Protein AF-A0A9X8DLC2-F1 (afdb_monomer)

Mean predicted aligned error: 15.06 Å

Organism: Aphanomyces astaci (NCBI:txid112090)

Foldseek 3Di:
DVVLLVCVVVVDPVVVSLLCPCVVVVHDSVVVVDDPPDDPDDDDPPVVLLVSLQSVLVVLVPDPPVSVVCLQVNLQVLLVVLLQDLSSLSSCLSCVVCVVVDVVHDCVSVLSNQVSLQDDPPHFLSSLLSSLSSLVSCVVVPDPSHDRDLVSLVVSLVVLCCVQQVVPPDPGPPSSLSSNLSSLLSNLPVDDPPPVVSLLVLVSSLLQDAPPPLVSNVSSCCSCQVDPDPVSCVVPQLLLVLVSLLVCLLRVLPNCVVVLVSSQVSLLVSVVRNVVCCVPPPPASVVSLCVSQVSRVHDSLVSLLSLLCSCLPRCPLRASSLQSLVVCCLPVRHDPVSNLSNLVSNVVSLRLLSRDHSDLPSDDADPDPSVLVSLLCCVLVPSDDCVRNVSSLLVSLQNLLCNLAPDDLPDPSSLVSLLSQLVRPDLVSNLSNLVPPPGDGSLVNLVVNLPPPSCVVCNVVSVVSNVVND

Secondary structure (DSSP, 8-state):
-HHHHHHHHTT--HHHHHHHHHHHTT--GGGGTS-TTS--PPPPPHHHHHHHHHHHHHHHTT-HHHHTTTHHHHHHHHHHHTTT-HHHHHHHHHHGGGGGT-TTS-SHHHHHHGGG----TTS-HHHHHHHHHHHHHHHHS-BTTB---HHHHHHHHHHHHHHHHTTS-----HHHHHHHHHHHHHHHHHSSS--HHHHHHHHHHHHHPPTT-HHHHHHHHHHHHSS--HHHHHTS-HHHHHHHHHHHHHH-TTTTGGGHHHHHHHHHHHHHHHHHHHHHH---HHHHHHHHHHHTT--HHHHHHHHHHIIIIISSS-HHHHHHHHHTT-TTTS-HHHHHHHHHHHHHTT-GGG---S-S--------HHHHHHHHHHHHTTSS-SSSSHHHHHHHHHHHHHHHHSS-TT-HHHHHHHHHHHTSS-HHHHHHHHT-TT-SSHHHHHHHHTTSGGGGGGHHHHHHHHHH--

Nearest PDB structures (foldseek):
  8p0v-assembly1_O  TM=1.953E-01  e=7.895E-03  Homo sapiens
  3tj1-assembly1_A  TM=3.339E-01  e=1.718E-01  Saccharomyces cerevisiae S288C
  5oa1-assembly1_O  TM=2.066E-01  e=1.853E-01  Saccharomyces cerevisiae S288C
  5n61-assembly1_O  TM=2.230E-01  e=5.582E-01  Saccharomyces cerevisiae S288C
  8fit-assembly2_C  TM=1.750E-01  e=1.558E+00  synthetic construct

Solvent-accessible surface area (backbone atoms only — not comparable to full-atom values): 26791 Å² total; per-residue (Å²): 104,74,70,48,56,52,45,55,74,67,70,51,67,61,70,62,52,66,61,42,49,48,47,76,72,75,41,80,57,64,75,83,76,54,66,90,88,75,63,95,72,81,77,71,58,67,73,55,51,37,54,48,29,57,51,49,36,64,50,52,79,75,50,54,85,82,53,54,87,57,43,64,61,55,46,48,55,24,36,78,45,25,77,89,29,32,37,29,28,43,30,47,35,60,49,53,69,46,45,84,77,36,87,89,48,77,64,64,45,59,57,69,36,54,85,61,66,67,90,56,92,86,54,56,38,63,41,52,30,21,46,48,50,30,46,51,45,40,68,76,54,73,45,100,86,55,79,75,62,62,67,61,53,46,55,49,43,53,54,50,50,55,68,70,27,74,92,52,88,61,78,53,61,70,59,51,41,51,22,50,42,46,46,31,28,49,48,33,70,74,49,97,71,85,57,55,66,33,30,54,50,28,52,58,49,57,76,60,60,59,94,89,47,48,74,54,52,53,39,29,48,50,24,46,63,79,64,71,56,70,74,74,52,66,81,48,59,36,58,58,54,51,54,53,55,52,50,46,57,70,61,32,74,70,66,50,68,87,46,41,70,64,51,32,57,50,46,52,51,31,52,57,47,32,69,55,48,47,81,74,67,70,75,49,59,50,62,51,47,49,55,56,30,52,78,69,75,53,50,64,68,59,54,51,51,49,48,47,48,38,32,63,66,70,54,58,47,37,65,55,58,21,32,60,58,48,60,48,60,35,56,87,58,32,54,68,69,60,28,42,51,55,52,51,54,36,50,74,68,61,40,55,34,48,42,44,72,87,58,94,75,73,76,67,77,71,84,51,67,71,51,52,50,52,46,50,50,35,47,71,70,58,52,28,36,81,88,41,18,42,66,50,30,52,54,44,37,49,42,54,20,37,63,59,20,44,79,79,72,87,41,68,68,36,52,52,54,53,50,56,44,70,69,37,91,49,66,62,60,43,45,57,27,63,69,34,87,82,39,75,33,43,66,62,36,52,67,57,44,50,77,35,80,94,33,58,91,45,35,69,61,50,54,52,52,52,62,74,74,110

Structure (mmCIF, N/CA/C/O backbone):
data_AF-A0A9X8DLC2-F1
#
_entry.id   AF-A0A9X8DLC2-F1
#
loop_
_atom_site.group_PDB
_atom_site.id
_atom_site.type_symbol
_atom_site.label_atom_id
_atom_site.label_alt_id
_atom_site.label_comp_id
_atom_site.label_asym_id
_atom_site.label_entity_id
_atom_site.label_seq_id
_atom_site.pdbx_PDB_ins_code
_atom_site.Cartn_x
_atom_site.Cartn_y
_atom_site.Cartn_z
_atom_site.occupancy
_atom_site.B_iso_or_equiv
_atom_site.auth_seq_id
_atom_site.auth_comp_id
_atom_site.auth_asym_id
_atom_site.auth_atom_id
_atom_site.pdbx_PDB_model_num
ATOM 1 N N . MET A 1 1 ? 6.707 20.717 -26.801 1.00 45.56 1 MET A N 1
ATOM 2 C CA . MET A 1 1 ? 7.028 19.523 -25.979 1.00 45.56 1 MET A CA 1
ATOM 3 C C . MET A 1 1 ? 6.082 19.303 -24.800 1.00 45.56 1 MET A C 1
ATOM 5 O O . MET A 1 1 ? 5.349 18.331 -24.840 1.00 45.56 1 MET A O 1
ATOM 9 N N . ARG A 1 2 ? 6.020 20.174 -23.776 1.00 43.38 2 ARG A N 1
ATOM 10 C CA . ARG A 1 2 ? 5.070 19.990 -22.649 1.00 43.38 2 ARG A CA 1
ATOM 11 C C . ARG A 1 2 ? 3.601 20.031 -23.087 1.00 43.38 2 ARG A C 1
ATOM 13 O O . ARG A 1 2 ? 2.869 19.096 -22.806 1.00 43.38 2 ARG A O 1
ATOM 20 N N . ILE A 1 3 ? 3.220 21.041 -23.875 1.00 45.62 3 ILE A N 1
ATOM 21 C CA . ILE A 1 3 ? 1.887 21.133 -24.504 1.00 45.62 3 ILE A CA 1
ATOM 22 C C . ILE A 1 3 ? 1.603 19.900 -25.372 1.00 45.62 3 ILE A C 1
ATOM 24 O O . ILE A 1 3 ? 0.486 19.419 -25.419 1.00 45.62 3 ILE A O 1
ATOM 28 N N . TRP A 1 4 ? 2.636 19.333 -25.997 1.00 53.31 4 TRP A N 1
ATOM 29 C CA . TRP A 1 4 ? 2.508 18.175 -26.873 1.00 53.31 4 TRP A CA 1
ATOM 30 C C . TRP A 1 4 ? 2.227 16.879 -26.103 1.00 53.31 4 TRP A C 1
ATOM 32 O O . TRP A 1 4 ? 1.281 16.179 -26.441 1.00 53.31 4 TRP A O 1
ATOM 42 N N . ARG A 1 5 ? 2.961 16.615 -25.009 1.00 50.28 5 ARG A N 1
ATOM 43 C CA . ARG A 1 5 ? 2.651 15.512 -24.079 1.00 50.28 5 ARG A CA 1
ATOM 44 C C . ARG A 1 5 ? 1.223 15.617 -23.542 1.00 50.28 5 ARG A C 1
ATOM 46 O O . ARG A 1 5 ? 0.531 14.612 -23.470 1.00 50.28 5 ARG A O 1
ATOM 53 N N . VAL A 1 6 ? 0.774 16.837 -23.241 1.00 50.31 6 VAL A N 1
ATOM 54 C CA . VAL A 1 6 ? -0.596 17.113 -22.791 1.00 50.31 6 VAL A CA 1
ATOM 55 C C . VAL A 1 6 ? -1.614 16.832 -23.908 1.00 50.31 6 VAL A C 1
ATOM 57 O O . VAL A 1 6 ? -2.550 16.067 -23.700 1.00 50.31 6 VAL A O 1
ATOM 60 N N . CYS A 1 7 ? -1.422 17.357 -25.122 1.00 50.16 7 CYS A N 1
ATOM 61 C CA . CYS A 1 7 ? -2.318 17.100 -26.258 1.00 50.16 7 CYS A CA 1
ATOM 62 C C . CYS A 1 7 ? -2.413 15.608 -26.614 1.00 50.16 7 CYS A C 1
ATOM 64 O O . CYS A 1 7 ? -3.504 15.123 -26.913 1.00 50.16 7 CYS A O 1
ATOM 66 N N . LEU A 1 8 ? -1.293 14.880 -26.540 1.00 50.12 8 LEU A N 1
ATOM 67 C CA . LEU A 1 8 ? -1.246 13.437 -26.773 1.00 50.12 8 LEU A CA 1
ATOM 68 C C . LEU A 1 8 ? -1.931 12.647 -25.648 1.00 50.12 8 LEU A C 1
ATOM 70 O O . LEU A 1 8 ? -2.677 11.720 -25.952 1.00 50.12 8 LEU A O 1
ATOM 74 N N . SER A 1 9 ? -1.792 13.058 -24.378 1.00 52.25 9 SER A N 1
ATOM 75 C CA . SER A 1 9 ? -2.536 12.436 -23.268 1.00 52.25 9 SER A CA 1
ATOM 76 C C . SER A 1 9 ? -4.059 12.593 -23.389 1.00 52.25 9 SER A C 1
ATOM 78 O O . SER A 1 9 ? -4.801 11.784 -22.841 1.00 52.25 9 SER A O 1
ATOM 80 N N . TYR A 1 10 ? -4.530 13.586 -24.155 1.00 52.94 10 TYR A N 1
ATOM 81 C CA . TYR A 1 10 ? -5.952 13.833 -24.423 1.00 52.94 10 TYR A CA 1
ATOM 82 C C . TYR A 1 10 ? -6.475 13.206 -25.731 1.00 52.94 10 TYR A C 1
ATOM 84 O O . TYR A 1 10 ? -7.610 13.481 -26.114 1.00 52.94 10 TYR A O 1
ATOM 92 N N . LYS A 1 11 ? -5.696 12.347 -26.409 1.00 51.06 11 LYS A N 1
ATOM 93 C CA . LYS A 1 11 ? -6.116 11.606 -27.622 1.00 51.06 11 LYS A CA 1
ATOM 94 C C . LYS A 1 11 ? -6.559 12.489 -28.803 1.00 51.06 11 LYS A C 1
ATOM 96 O O . LYS A 1 11 ? -7.379 12.068 -29.616 1.00 51.06 11 LYS A O 1
ATOM 101 N N . LEU A 1 12 ? -6.027 13.706 -28.915 1.00 53.69 12 LEU A N 1
ATOM 102 C CA . LEU A 1 12 ? -6.244 14.541 -30.100 1.00 53.69 12 LEU A CA 1
ATOM 103 C C . LEU A 1 12 ? -5.551 13.903 -31.318 1.00 53.69 12 LEU A C 1
ATOM 105 O O . LEU A 1 12 ? -4.443 13.393 -31.177 1.00 53.69 12 LEU A O 1
ATOM 109 N N . ASP A 1 13 ? -6.228 13.927 -32.472 1.00 56.16 13 ASP A N 1
ATOM 110 C CA . ASP A 1 13 ? -5.893 13.291 -33.763 1.00 56.16 13 ASP A CA 1
ATOM 111 C C . ASP A 1 13 ? -4.383 13.027 -33.990 1.00 56.16 13 ASP A C 1
ATOM 113 O O . ASP A 1 13 ? -3.627 13.865 -34.492 1.00 56.16 13 ASP A O 1
ATOM 117 N N . GLN A 1 14 ? -3.942 11.841 -33.551 1.00 52.66 14 GLN A N 1
ATOM 118 C CA . GLN A 1 14 ? -2.535 11.455 -33.378 1.00 52.66 14 GLN A CA 1
ATOM 119 C C . GLN A 1 14 ? -1.698 11.495 -34.674 1.00 52.66 14 GLN A C 1
ATOM 121 O O . GLN A 1 14 ? -0.563 11.983 -34.609 1.00 52.66 14 GLN A O 1
ATOM 126 N N . PRO A 1 15 ? -2.204 11.050 -35.847 1.00 50.91 15 PRO A N 1
ATOM 127 C CA . PRO A 1 15 ? -1.467 11.143 -37.106 1.00 50.91 15 PRO A CA 1
ATOM 128 C C . PRO A 1 15 ? -1.186 12.601 -37.473 1.00 50.91 15 PRO A C 1
ATOM 130 O O . PRO A 1 15 ? -0.039 12.969 -37.726 1.00 50.91 15 PRO A O 1
ATOM 133 N N . SER A 1 16 ? -2.209 13.455 -37.408 1.00 53.00 16 SER A N 1
ATOM 134 C CA . SER A 1 16 ? -2.115 14.882 -37.730 1.00 53.00 16 SER A CA 1
ATOM 135 C C . SER A 1 16 ? -1.070 15.593 -36.873 1.00 53.00 16 SER A C 1
ATOM 137 O O . SER A 1 16 ? -0.297 16.407 -37.375 1.00 53.00 16 SER A O 1
ATOM 139 N N . ILE A 1 17 ? -0.978 15.233 -35.594 1.00 53.53 17 ILE A N 1
ATOM 140 C CA . ILE A 1 17 ? -0.021 15.806 -34.649 1.00 53.53 17 ILE A CA 1
ATOM 141 C C . ILE A 1 17 ? 1.435 15.389 -34.951 1.00 53.53 17 ILE A C 1
ATOM 143 O O . ILE A 1 17 ? 2.339 16.221 -34.828 1.00 53.53 17 ILE A O 1
ATOM 147 N N . ALA A 1 18 ? 1.680 14.143 -35.372 1.00 52.03 18 ALA A N 1
ATOM 148 C CA . ALA A 1 18 ? 3.012 13.684 -35.780 1.00 52.03 18 ALA A CA 1
ATOM 149 C C . ALA A 1 18 ? 3.496 14.379 -37.071 1.00 52.03 18 ALA A C 1
ATOM 151 O O . ALA A 1 18 ? 4.673 14.730 -37.170 1.00 52.03 18 ALA A O 1
ATOM 152 N N . TYR A 1 19 ? 2.585 14.660 -38.016 1.00 52.88 19 TYR A N 1
ATOM 153 C CA . TYR A 1 19 ? 2.874 15.455 -39.221 1.00 52.88 19 TYR A CA 1
ATOM 154 C C . TYR A 1 19 ? 3.101 16.942 -38.919 1.00 52.88 19 TYR A C 1
ATOM 156 O O . TYR A 1 19 ? 3.964 17.577 -39.527 1.00 52.88 19 TYR A O 1
ATOM 164 N N . LEU A 1 20 ? 2.341 17.505 -37.976 1.00 54.41 20 LEU A N 1
ATOM 165 C CA . LEU A 1 20 ? 2.416 18.919 -37.605 1.00 54.41 20 LEU A CA 1
ATOM 166 C C . LEU A 1 20 ? 3.706 19.272 -36.863 1.00 54.41 20 LEU A C 1
ATOM 168 O O . LEU A 1 20 ? 4.155 20.405 -36.972 1.00 54.41 20 LEU A O 1
ATOM 172 N N . PHE A 1 21 ? 4.327 18.349 -36.126 1.00 56.91 21 PHE A N 1
ATOM 173 C CA . PHE A 1 21 ? 5.468 18.686 -35.270 1.00 56.91 21 PHE A CA 1
ATOM 174 C C . PHE A 1 21 ? 6.700 19.209 -36.042 1.00 56.91 21 PHE A C 1
ATOM 176 O O . PHE A 1 21 ? 7.176 20.295 -35.699 1.00 56.91 21 PHE A O 1
ATOM 183 N N . PRO A 1 22 ? 7.186 18.558 -37.123 1.00 54.62 22 PRO A N 1
ATOM 184 C CA . PRO A 1 22 ? 8.271 19.121 -37.929 1.00 54.62 22 PRO A CA 1
ATOM 185 C C . PRO A 1 22 ? 7.906 20.462 -38.578 1.00 54.62 22 PRO A C 1
ATOM 187 O O . PRO A 1 22 ? 8.730 21.375 -38.584 1.00 54.62 22 PRO A O 1
ATOM 190 N N . LEU A 1 23 ? 6.654 20.611 -39.036 1.00 53.53 23 LEU A N 1
ATOM 191 C CA . LEU A 1 23 ? 6.130 21.852 -39.626 1.00 53.53 23 LEU A CA 1
ATOM 192 C C . LEU A 1 23 ? 6.073 23.004 -38.610 1.00 53.53 23 LEU A C 1
ATOM 194 O O . LEU A 1 23 ? 6.494 24.116 -38.917 1.00 53.53 23 LEU A O 1
ATOM 198 N N . LEU A 1 24 ? 5.604 22.743 -37.387 1.00 50.84 24 LEU A N 1
ATOM 199 C CA . LEU A 1 24 ? 5.515 23.719 -36.293 1.00 50.84 24 LEU A CA 1
ATOM 200 C C . LEU A 1 24 ? 6.893 24.134 -35.761 1.00 50.84 24 LEU A C 1
ATOM 202 O O . LEU A 1 24 ? 7.042 25.233 -35.233 1.00 50.84 24 LEU A O 1
ATOM 206 N N . CYS A 1 25 ? 7.901 23.275 -35.917 1.00 50.38 25 CYS A N 1
ATOM 207 C CA . CYS A 1 25 ? 9.297 23.587 -35.621 1.00 50.38 25 CYS A CA 1
ATOM 208 C C . CYS A 1 25 ? 10.027 24.290 -36.785 1.00 50.38 25 CYS A C 1
ATOM 210 O O . CYS A 1 25 ? 11.215 24.573 -36.653 1.00 50.38 25 CYS A O 1
ATOM 212 N N . GLY A 1 26 ? 9.337 24.600 -37.892 1.00 44.88 26 GLY A N 1
ATOM 213 C CA . GLY A 1 26 ? 9.888 25.343 -39.031 1.00 44.88 26 GLY A CA 1
ATOM 214 C C . GLY A 1 26 ? 10.648 24.495 -40.057 1.00 44.88 26 GLY A C 1
ATOM 215 O O . GLY A 1 26 ? 11.365 25.053 -40.885 1.00 44.88 26 GLY A O 1
ATOM 216 N N . TYR A 1 27 ? 10.507 23.166 -40.023 1.00 54.97 27 TYR A N 1
ATOM 217 C CA . TYR A 1 27 ? 11.200 22.244 -40.925 1.00 54.97 27 TYR A CA 1
ATOM 218 C C . TYR A 1 27 ? 10.289 21.732 -42.044 1.00 54.97 27 TYR A C 1
ATOM 220 O O . TYR A 1 27 ? 9.077 21.575 -41.883 1.00 54.97 27 TYR A O 1
ATOM 228 N N . ALA A 1 28 ? 10.888 21.434 -43.198 1.00 52.97 28 ALA A N 1
ATOM 229 C CA . ALA A 1 28 ? 10.165 20.892 -44.340 1.00 52.97 28 ALA A CA 1
ATOM 230 C C . ALA A 1 28 ? 9.688 19.453 -44.055 1.00 52.97 28 ALA A C 1
ATOM 232 O O . ALA A 1 28 ? 10.495 18.541 -43.888 1.00 52.97 28 ALA A O 1
ATOM 233 N N . ALA A 1 29 ? 8.370 19.224 -44.067 1.00 50.22 29 ALA A N 1
ATOM 234 C CA . ALA A 1 29 ? 7.764 17.892 -43.914 1.00 50.22 29 ALA A CA 1
ATOM 235 C C . ALA A 1 29 ? 7.945 16.963 -45.132 1.00 50.22 29 ALA A C 1
ATOM 237 O O . ALA A 1 29 ? 7.431 15.847 -45.128 1.00 50.22 29 ALA A O 1
ATOM 238 N N . GLN A 1 30 ? 8.691 17.388 -46.160 1.00 51.38 30 GLN A N 1
ATOM 239 C CA . GLN A 1 30 ? 8.958 16.594 -47.368 1.00 51.38 30 GLN A CA 1
ATOM 240 C C . GLN A 1 30 ? 9.552 15.212 -47.032 1.00 51.38 30 GLN A C 1
ATOM 242 O O . GLN A 1 30 ? 9.186 14.222 -47.664 1.00 51.38 30 GLN A O 1
ATOM 247 N N . ALA A 1 31 ? 10.357 15.128 -45.965 1.00 50.47 31 ALA A N 1
ATOM 248 C CA . ALA A 1 31 ? 10.957 13.897 -45.445 1.00 50.47 31 ALA A CA 1
ATOM 249 C C . ALA A 1 31 ? 9.947 12.821 -44.993 1.00 50.47 31 ALA A C 1
ATOM 251 O O . ALA A 1 31 ? 10.259 11.638 -45.043 1.00 50.47 31 ALA A O 1
ATOM 252 N N . LEU A 1 32 ? 8.738 13.208 -44.564 1.00 49.31 32 LEU A N 1
ATOM 253 C CA . LEU A 1 32 ? 7.700 12.274 -44.095 1.00 49.31 32 LEU A CA 1
ATOM 254 C C . LEU A 1 32 ? 6.892 11.643 -45.241 1.00 49.31 32 LEU A C 1
ATOM 256 O O . LEU A 1 32 ? 6.077 10.754 -45.005 1.00 49.31 32 LEU A O 1
ATOM 260 N N . THR A 1 33 ? 7.077 12.135 -46.468 1.00 47.56 33 THR A N 1
ATOM 261 C CA . THR A 1 33 ? 6.274 11.766 -47.648 1.00 47.56 33 THR A CA 1
ATOM 262 C C . THR A 1 33 ? 7.077 11.076 -48.753 1.00 47.56 33 THR A C 1
ATOM 264 O O . THR A 1 33 ? 6.499 10.663 -49.755 1.00 47.56 33 THR A O 1
ATOM 267 N N . GLN A 1 34 ? 8.397 10.954 -48.597 1.00 49.28 34 GLN A N 1
ATOM 268 C CA . GLN A 1 34 ? 9.299 10.396 -49.609 1.00 49.28 34 GLN A CA 1
ATOM 269 C C . GLN A 1 34 ? 9.750 8.982 -49.223 1.00 49.28 34 GLN A C 1
ATOM 271 O O . GLN A 1 34 ? 9.933 8.687 -48.043 1.00 49.28 34 GLN A O 1
ATOM 276 N N . SER A 1 35 ? 9.908 8.090 -50.210 1.00 45.59 35 SER A N 1
ATOM 277 C CA . SER A 1 35 ? 10.404 6.736 -49.942 1.00 45.59 35 SER A CA 1
ATOM 278 C C . SER A 1 35 ? 11.872 6.795 -49.511 1.00 45.59 35 SER A C 1
ATOM 280 O O . SER A 1 35 ? 12.647 7.597 -50.042 1.00 45.59 35 SER A O 1
ATOM 282 N N . VAL A 1 36 ? 12.240 5.930 -48.559 1.00 49.47 36 VAL A N 1
ATOM 283 C CA . VAL A 1 36 ? 13.575 5.846 -47.929 1.00 49.47 36 VAL A CA 1
ATOM 284 C C . VAL A 1 36 ? 14.710 5.726 -48.961 1.00 49.47 36 VAL A C 1
ATOM 286 O O . VAL A 1 36 ? 15.834 6.135 -48.693 1.00 49.47 36 VAL A O 1
ATOM 289 N N . ASP A 1 37 ? 14.399 5.252 -50.167 1.00 48.25 37 ASP A N 1
ATOM 290 C CA . ASP A 1 37 ? 15.368 4.962 -51.226 1.00 48.25 37 ASP A CA 1
ATOM 291 C C . ASP A 1 37 ? 15.688 6.150 -52.153 1.00 48.25 37 ASP A C 1
ATOM 293 O O . ASP A 1 37 ? 16.549 6.026 -53.022 1.00 48.25 37 ASP A O 1
ATOM 297 N N . SER A 1 38 ? 14.986 7.285 -52.035 1.00 48.00 38 SER A N 1
ATOM 298 C CA . SER A 1 38 ? 14.945 8.275 -53.128 1.00 48.00 38 SER A CA 1
ATOM 299 C C . SER A 1 38 ? 15.862 9.501 -52.987 1.00 48.00 38 SER A C 1
ATOM 301 O O . SER A 1 38 ? 16.286 10.023 -54.018 1.00 48.00 38 SER A O 1
ATOM 303 N N . VAL A 1 39 ? 16.235 9.954 -51.777 1.00 42.62 39 VAL A N 1
ATOM 304 C CA . VAL A 1 39 ? 17.162 11.096 -51.562 1.00 42.62 39 VAL A CA 1
ATOM 305 C C . VAL A 1 39 ? 17.846 10.990 -50.183 1.00 42.62 39 VAL A C 1
ATOM 307 O O . VAL A 1 39 ? 17.153 10.714 -49.203 1.00 42.62 39 VAL A O 1
ATOM 310 N N . PRO A 1 40 ? 19.167 11.252 -50.043 1.00 44.12 40 PRO A N 1
ATOM 311 C CA . PRO A 1 40 ? 19.803 11.377 -48.733 1.00 44.12 40 PRO A CA 1
ATOM 312 C C . PRO A 1 40 ? 19.278 12.631 -48.022 1.00 44.12 40 PRO A C 1
ATOM 314 O O . PRO A 1 40 ? 19.640 13.758 -48.356 1.00 44.12 40 PRO A O 1
ATOM 317 N N . LEU A 1 41 ? 18.383 12.430 -47.059 1.00 50.75 41 LEU A N 1
ATOM 318 C CA . LEU A 1 41 ? 17.853 13.494 -46.213 1.00 50.75 41 LEU A CA 1
ATOM 319 C C . LEU A 1 41 ? 18.926 13.945 -45.218 1.00 50.75 41 LEU A C 1
ATOM 321 O O . LEU A 1 41 ? 19.521 13.115 -44.528 1.00 50.75 41 LEU A O 1
ATOM 325 N N . GLU A 1 42 ? 19.142 15.257 -45.099 1.00 52.38 42 GLU A N 1
ATOM 326 C CA . GLU A 1 42 ? 19.912 15.790 -43.976 1.00 52.38 42 GLU A CA 1
ATOM 327 C C . GLU A 1 42 ? 19.189 15.431 -42.664 1.00 52.38 42 GLU A C 1
ATOM 329 O O . GLU A 1 42 ? 17.993 15.714 -42.517 1.00 52.38 42 GLU A O 1
ATOM 334 N N . PRO A 1 43 ? 19.873 14.779 -41.706 1.00 58.31 43 PRO A N 1
ATOM 335 C CA . PRO A 1 43 ? 19.253 14.386 -40.453 1.00 58.31 43 PRO A CA 1
ATOM 336 C C . PRO A 1 43 ? 18.815 15.632 -39.676 1.00 58.31 43 PRO A C 1
ATOM 338 O O . PRO A 1 43 ? 19.573 16.593 -39.547 1.00 58.31 43 PRO A O 1
ATOM 341 N N . TRP A 1 44 ? 17.605 15.607 -39.105 1.00 65.19 44 TRP A N 1
ATOM 342 C CA . TRP A 1 44 ? 17.140 16.669 -38.204 1.00 65.19 44 TRP A CA 1
ATOM 343 C C . TRP A 1 44 ? 18.146 16.912 -37.065 1.00 65.19 44 TRP A C 1
ATOM 345 O O . TRP A 1 44 ? 18.896 15.997 -36.715 1.00 65.19 44 TRP A O 1
ATOM 355 N N . PRO A 1 45 ? 18.164 18.093 -36.423 1.00 72.38 45 PRO A N 1
ATOM 356 C CA . PRO A 1 45 ? 19.055 18.338 -35.292 1.00 72.38 45 PRO A CA 1
ATOM 357 C C . PRO A 1 45 ? 18.929 17.253 -34.214 1.00 72.38 45 PRO A C 1
ATOM 359 O O . PRO A 1 45 ? 17.821 16.830 -33.886 1.00 72.38 45 PRO A O 1
ATOM 362 N N . ALA A 1 46 ? 20.053 16.826 -33.630 1.00 75.19 46 ALA A N 1
ATOM 363 C CA . ALA A 1 46 ? 20.097 15.718 -32.667 1.00 75.19 46 ALA A CA 1
ATOM 364 C C . ALA A 1 46 ? 19.080 15.873 -31.521 1.00 75.19 46 ALA A C 1
ATOM 366 O O . ALA A 1 46 ? 18.316 14.957 -31.242 1.00 75.19 46 ALA A O 1
ATOM 367 N N . VAL A 1 47 ? 18.994 17.080 -30.951 1.00 74.38 47 VAL A N 1
ATOM 368 C CA . VAL A 1 47 ? 18.059 17.422 -29.864 1.00 74.38 47 VAL A CA 1
ATOM 369 C C . VAL A 1 47 ? 16.594 17.227 -30.274 1.00 74.38 47 VAL A C 1
ATOM 371 O O . VAL A 1 47 ? 15.759 16.848 -29.456 1.00 74.38 47 VAL A O 1
ATOM 374 N N . MET A 1 48 ? 16.267 17.479 -31.543 1.00 71.00 48 MET A N 1
ATOM 375 C CA . MET A 1 48 ? 14.919 17.283 -32.071 1.00 71.00 48 MET A CA 1
ATOM 376 C C . MET A 1 48 ? 14.618 15.801 -32.279 1.00 71.00 48 MET A C 1
ATOM 378 O O . MET A 1 48 ? 13.527 15.360 -31.936 1.00 71.00 48 MET A O 1
ATOM 382 N N . GLN A 1 49 ? 15.578 15.031 -32.796 1.00 75.62 49 GLN A N 1
ATOM 383 C CA . GLN A 1 49 ? 15.427 13.580 -32.924 1.00 75.62 49 GLN A CA 1
ATOM 384 C C . GLN A 1 49 ? 15.188 12.934 -31.553 1.00 75.62 49 GLN A C 1
ATOM 386 O O . GLN A 1 49 ? 14.239 12.169 -31.396 1.00 75.62 49 GLN A O 1
ATOM 391 N N . ASP A 1 50 ? 15.967 13.333 -30.542 1.00 79.38 50 ASP A N 1
ATOM 392 C CA . ASP A 1 50 ? 15.815 12.860 -29.163 1.00 79.38 50 ASP A CA 1
ATOM 393 C C . ASP A 1 50 ? 14.425 13.178 -28.605 1.00 79.38 50 ASP A C 1
ATOM 395 O O . ASP A 1 50 ? 13.746 12.304 -28.066 1.00 79.38 50 ASP A O 1
ATOM 399 N N . ALA A 1 51 ? 13.961 14.412 -28.813 1.00 73.19 51 ALA A N 1
ATOM 400 C CA . ALA A 1 51 ? 12.637 14.855 -28.397 1.00 73.19 51 ALA A CA 1
ATOM 401 C C . ALA A 1 51 ? 11.495 14.094 -29.097 1.00 73.19 51 ALA A C 1
ATOM 403 O O . ALA A 1 51 ? 10.459 13.841 -28.478 1.00 73.19 51 ALA A O 1
ATOM 404 N N . ILE A 1 52 ? 11.668 13.745 -30.375 1.00 74.69 52 ILE A N 1
ATOM 405 C CA . ILE A 1 52 ? 10.689 12.975 -31.147 1.00 74.69 52 ILE A CA 1
ATOM 406 C C . ILE A 1 52 ? 10.627 11.541 -30.629 1.00 74.69 52 ILE A C 1
ATOM 408 O O . ILE A 1 52 ? 9.537 11.077 -30.307 1.00 74.69 52 ILE A O 1
ATOM 412 N N . TRP A 1 53 ? 11.764 10.856 -30.487 1.00 82.50 53 TRP A N 1
ATOM 413 C CA . TRP A 1 53 ? 11.793 9.483 -29.975 1.00 82.50 53 TRP A CA 1
ATOM 414 C C . TRP A 1 53 ? 11.208 9.382 -28.565 1.00 82.50 53 TRP A C 1
ATOM 416 O O . TRP A 1 53 ? 10.353 8.530 -28.330 1.00 82.50 53 TRP A O 1
ATOM 426 N N . ASP A 1 54 ? 11.561 10.307 -27.668 1.00 77.19 54 ASP A N 1
ATOM 427 C CA . ASP A 1 54 ? 10.991 10.361 -26.316 1.00 77.19 54 ASP A CA 1
ATOM 428 C C . ASP A 1 54 ? 9.465 10.538 -26.324 1.00 77.19 54 ASP A C 1
ATOM 430 O O . ASP A 1 54 ? 8.780 10.057 -25.425 1.00 77.19 54 ASP A O 1
ATOM 434 N N . ALA A 1 55 ? 8.909 11.250 -27.306 1.00 71.31 55 ALA A N 1
ATOM 435 C CA . ALA A 1 55 ? 7.464 11.407 -27.437 1.00 71.31 55 ALA A CA 1
ATOM 436 C C . ALA A 1 55 ? 6.795 10.184 -28.072 1.00 71.31 55 ALA A C 1
ATOM 438 O O . ALA A 1 55 ? 5.700 9.808 -27.655 1.00 71.31 55 ALA A O 1
ATOM 439 N N . LEU A 1 56 ? 7.451 9.549 -29.046 1.00 74.88 56 LEU A N 1
ATOM 440 C CA . LEU A 1 56 ? 6.949 8.343 -29.699 1.00 74.88 56 LEU A CA 1
ATOM 441 C C . LEU A 1 56 ? 6.854 7.158 -28.727 1.00 74.88 56 LEU A C 1
ATOM 443 O O . LEU A 1 56 ? 5.929 6.362 -28.866 1.00 74.88 56 LEU A O 1
ATOM 447 N N . VAL A 1 57 ? 7.729 7.070 -27.715 1.00 77.25 57 VAL A N 1
ATOM 448 C CA . VAL A 1 57 ? 7.622 6.066 -26.633 1.00 77.25 57 VAL A CA 1
ATOM 449 C C . VAL A 1 57 ? 6.229 6.091 -25.985 1.00 77.25 57 VAL A C 1
ATOM 451 O O . VAL A 1 57 ? 5.604 5.046 -25.849 1.00 77.25 57 VAL A O 1
ATOM 454 N N . PHE A 1 58 ? 5.678 7.277 -25.692 1.00 66.00 58 PHE A N 1
ATOM 455 C CA . PHE A 1 58 ? 4.338 7.403 -25.094 1.00 66.00 58 PHE A CA 1
ATOM 456 C C . PHE A 1 58 ? 3.198 6.958 -26.023 1.00 66.00 58 PHE A C 1
ATOM 458 O O . PHE A 1 58 ? 2.132 6.576 -25.545 1.00 66.00 58 PHE A O 1
ATOM 465 N N . LEU A 1 59 ? 3.390 7.028 -27.345 1.00 63.69 59 LEU A N 1
ATOM 466 C CA . LEU A 1 59 ? 2.374 6.623 -28.324 1.00 63.69 59 LEU A CA 1
ATOM 467 C C . LEU A 1 59 ? 2.311 5.105 -28.503 1.00 63.69 59 LEU A C 1
ATOM 469 O O . LEU A 1 59 ? 1.245 4.565 -28.805 1.00 63.69 59 LEU A O 1
ATOM 473 N N . VAL A 1 60 ? 3.448 4.431 -28.333 1.00 68.56 60 VAL A N 1
ATOM 474 C CA . VAL A 1 60 ? 3.572 2.978 -28.488 1.00 68.56 60 VAL A CA 1
ATOM 475 C C . VAL A 1 60 ? 2.816 2.232 -27.382 1.00 68.56 60 VAL A C 1
ATOM 477 O O . VAL A 1 60 ? 2.152 1.241 -27.680 1.00 68.56 60 VAL A O 1
ATOM 480 N N . ASP A 1 61 ? 2.808 2.764 -26.158 1.00 58.97 61 ASP A N 1
ATOM 481 C CA . ASP A 1 61 ? 2.160 2.136 -24.996 1.00 58.97 61 ASP A CA 1
ATOM 482 C C . ASP A 1 61 ? 0.617 2.200 -25.002 1.00 58.97 61 ASP A C 1
ATOM 484 O O . ASP A 1 61 ? -0.026 1.429 -24.293 1.00 58.97 61 ASP A O 1
ATOM 488 N N . GLN A 1 62 ? -0.013 3.105 -25.769 1.00 52.12 62 GLN A N 1
ATOM 489 C CA . GLN A 1 62 ? -1.448 3.417 -25.598 1.00 52.12 62 GLN A CA 1
ATOM 490 C C . GLN A 1 62 ? -2.376 2.922 -26.718 1.00 52.12 62 GLN A C 1
ATOM 492 O O . GLN A 1 62 ? -3.531 2.601 -26.440 1.00 52.12 62 GLN A O 1
ATOM 497 N N . THR A 1 63 ? -1.917 2.846 -27.973 1.00 52.66 63 THR A N 1
ATOM 498 C CA . THR A 1 63 ? -2.757 2.465 -29.130 1.00 52.66 63 THR A CA 1
ATOM 499 C C . THR A 1 63 ? -1.901 1.957 -30.300 1.00 52.66 63 THR A C 1
ATOM 501 O O . THR A 1 63 ? -1.745 2.640 -31.311 1.00 52.66 63 THR A O 1
ATOM 504 N N . ALA A 1 64 ? -1.332 0.751 -30.185 1.00 53.81 64 ALA A N 1
ATOM 505 C CA . ALA A 1 64 ? -0.354 0.236 -31.153 1.00 53.81 64 ALA A CA 1
ATOM 506 C C . ALA A 1 64 ? -0.866 0.153 -32.612 1.00 53.81 64 ALA A C 1
ATOM 508 O O . ALA A 1 64 ? -0.102 0.395 -33.539 1.00 53.81 64 ALA A O 1
ATOM 509 N N . ALA A 1 65 ? -2.154 -0.117 -32.852 1.00 54.09 65 ALA A N 1
ATOM 510 C CA . ALA A 1 65 ? -2.662 -0.421 -34.198 1.00 54.09 65 ALA A CA 1
ATOM 511 C C . ALA A 1 65 ? -2.652 0.758 -35.201 1.00 54.09 65 ALA A C 1
ATOM 513 O O . ALA A 1 65 ? -2.458 0.529 -36.392 1.00 54.09 65 ALA A O 1
ATOM 514 N N . ALA A 1 66 ? -2.840 2.007 -34.754 1.00 55.53 66 ALA A N 1
ATOM 515 C CA . ALA A 1 66 ? -2.867 3.182 -35.642 1.00 55.53 66 ALA A CA 1
ATOM 516 C C . ALA A 1 66 ? -1.464 3.764 -35.922 1.00 55.53 66 ALA A C 1
ATOM 518 O O . ALA A 1 66 ? -1.252 4.444 -36.924 1.00 55.53 66 ALA A O 1
ATOM 519 N N . THR A 1 67 ? -0.498 3.466 -35.049 1.00 60.28 67 THR A N 1
ATOM 520 C CA . THR A 1 67 ? 0.863 4.027 -35.056 1.00 60.28 67 THR A CA 1
ATOM 521 C C . THR A 1 67 ? 1.825 3.226 -35.950 1.00 60.28 67 THR A C 1
ATOM 523 O O . THR A 1 67 ? 2.834 3.748 -36.419 1.00 60.28 67 THR A O 1
ATOM 526 N N . VAL A 1 68 ? 1.510 1.954 -36.237 1.00 61.78 68 VAL A N 1
ATOM 527 C CA . VAL A 1 68 ? 2.411 0.985 -36.903 1.00 61.78 68 VAL A CA 1
ATOM 528 C C . VAL A 1 68 ? 2.860 1.401 -38.306 1.00 61.78 68 VAL A C 1
ATOM 530 O O . VAL A 1 68 ? 3.978 1.072 -38.695 1.00 61.78 68 VAL A O 1
ATOM 533 N N . ALA A 1 69 ? 2.055 2.166 -39.048 1.00 64.62 69 ALA A N 1
ATOM 534 C CA . ALA A 1 69 ? 2.361 2.521 -40.437 1.00 64.62 69 ALA A CA 1
ATOM 535 C C . ALA A 1 69 ? 3.655 3.347 -40.604 1.00 64.62 69 ALA A C 1
ATOM 537 O O . ALA A 1 69 ? 4.316 3.244 -41.634 1.00 64.62 69 ALA A O 1
ATOM 538 N N . PHE A 1 70 ? 4.037 4.142 -39.599 1.00 68.12 70 PHE A N 1
ATOM 539 C CA . PHE A 1 70 ? 5.221 5.014 -39.646 1.00 68.12 70 PHE A CA 1
ATOM 540 C C . PHE A 1 70 ? 6.374 4.546 -38.746 1.00 68.12 70 PHE A C 1
ATOM 542 O O . PHE A 1 70 ? 7.476 5.093 -38.829 1.00 68.1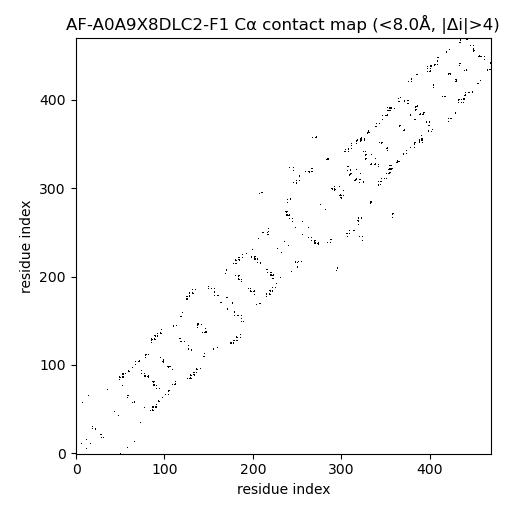2 70 PHE A O 1
ATOM 549 N N . LEU A 1 71 ? 6.168 3.513 -37.920 1.00 76.12 71 LEU A N 1
ATOM 550 C CA . LEU A 1 71 ? 7.218 2.956 -37.064 1.00 76.12 71 LEU A CA 1
ATOM 551 C C . LEU A 1 71 ? 8.465 2.482 -37.832 1.00 76.12 71 LEU A C 1
ATOM 553 O O . LEU A 1 71 ? 9.554 2.774 -37.341 1.00 76.12 71 LEU A O 1
ATOM 557 N N . PRO A 1 72 ? 8.385 1.834 -39.018 1.00 79.69 72 PRO A N 1
ATOM 558 C CA . PRO A 1 72 ? 9.581 1.369 -39.727 1.00 79.69 72 PRO A CA 1
ATOM 559 C C . PRO A 1 72 ? 10.615 2.472 -39.989 1.00 79.69 72 PRO A C 1
ATOM 561 O O . PRO A 1 72 ? 11.812 2.256 -39.809 1.00 79.69 72 PRO A O 1
ATOM 564 N N . PHE A 1 73 ? 10.152 3.676 -40.341 1.00 75.06 73 PHE A N 1
ATOM 565 C CA . PHE A 1 73 ? 11.016 4.831 -40.585 1.00 75.06 73 PHE A CA 1
ATOM 566 C C . PHE A 1 73 ? 11.762 5.260 -39.315 1.00 75.06 73 PHE A C 1
ATOM 568 O O . PHE A 1 73 ? 12.989 5.378 -39.314 1.00 75.06 73 PHE A O 1
ATOM 575 N N . PHE A 1 74 ? 11.035 5.444 -38.209 1.00 78.38 74 PHE A N 1
ATOM 576 C CA . PHE A 1 74 ? 11.636 5.873 -36.946 1.00 78.38 74 PHE A CA 1
ATOM 577 C C . PHE A 1 74 ? 12.500 4.786 -36.306 1.00 78.38 74 PHE A C 1
ATOM 579 O O . PHE A 1 74 ? 13.510 5.119 -35.691 1.00 78.38 74 PHE A O 1
ATOM 586 N N . ILE A 1 75 ? 12.149 3.506 -36.477 1.00 85.00 75 ILE A N 1
ATOM 587 C CA . ILE A 1 75 ? 12.959 2.365 -36.028 1.00 85.00 75 ILE A CA 1
ATOM 588 C C . ILE A 1 75 ? 14.287 2.354 -36.785 1.00 85.00 75 ILE A C 1
ATOM 590 O O . ILE A 1 75 ? 15.342 2.221 -36.166 1.00 85.00 75 ILE A O 1
ATOM 594 N N . HIS A 1 76 ? 14.261 2.557 -38.105 1.00 82.94 76 HIS A N 1
ATOM 595 C CA . HIS A 1 76 ? 15.483 2.630 -38.899 1.00 82.94 76 HIS A CA 1
AT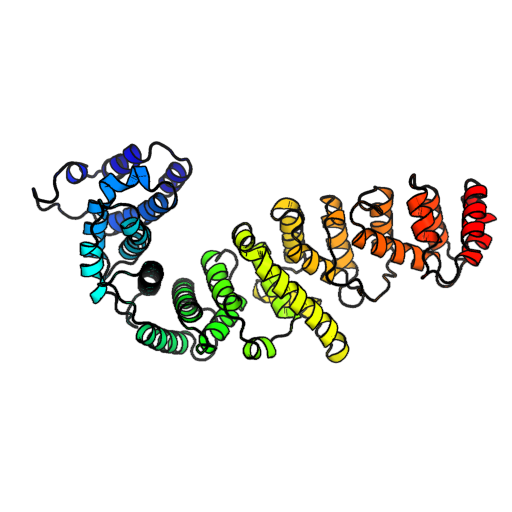OM 596 C C . HIS A 1 76 ? 16.379 3.794 -38.449 1.00 82.94 76 HIS A C 1
ATOM 598 O O . HIS A 1 76 ? 17.558 3.581 -38.168 1.00 82.94 76 HIS A O 1
ATOM 604 N N . GLN A 1 77 ? 15.825 4.998 -38.283 1.00 81.38 77 GLN A N 1
ATOM 605 C CA . GLN A 1 77 ? 16.596 6.151 -37.803 1.00 81.38 77 GLN A CA 1
ATOM 606 C C . GLN A 1 77 ? 17.150 5.948 -36.389 1.00 81.38 77 GLN A C 1
ATOM 608 O O . GLN A 1 77 ? 18.322 6.229 -36.138 1.00 81.38 77 GLN A O 1
ATOM 613 N N . ALA A 1 78 ? 16.336 5.424 -35.469 1.00 85.81 78 ALA A N 1
ATOM 614 C CA . ALA A 1 78 ? 16.781 5.128 -34.114 1.00 85.81 78 ALA A CA 1
ATOM 615 C C . ALA A 1 78 ? 17.895 4.075 -34.119 1.00 85.81 78 ALA A C 1
ATOM 617 O O . ALA A 1 78 ? 18.865 4.223 -33.384 1.00 85.81 78 ALA A O 1
ATOM 618 N N . SER A 1 79 ? 17.824 3.067 -34.996 1.00 88.31 79 SER A N 1
ATOM 619 C CA . SER A 1 79 ? 18.860 2.033 -35.095 1.00 88.31 79 SER A CA 1
ATOM 620 C C . SER A 1 79 ? 20.229 2.580 -35.510 1.00 88.31 79 SER A C 1
ATOM 622 O O . SER A 1 79 ? 21.261 2.124 -35.031 1.00 88.31 79 SER A O 1
ATOM 624 N N . GLN A 1 80 ? 20.264 3.629 -36.327 1.00 85.50 80 GLN A N 1
ATOM 625 C CA . GLN A 1 80 ? 21.524 4.272 -36.701 1.00 85.50 80 GLN A CA 1
ATOM 626 C C . GLN A 1 80 ? 22.092 5.153 -35.574 1.00 85.50 80 GLN A C 1
ATOM 628 O O . GLN A 1 80 ? 23.299 5.378 -35.518 1.00 85.50 80 GLN A O 1
ATOM 633 N N . ALA A 1 81 ? 21.238 5.649 -34.672 1.00 83.88 81 ALA A N 1
ATOM 634 C CA . ALA A 1 81 ? 21.601 6.605 -33.622 1.00 83.88 81 ALA A CA 1
ATOM 635 C C . ALA A 1 81 ? 21.717 6.000 -32.208 1.00 83.88 81 ALA A C 1
ATOM 637 O O . ALA A 1 81 ? 22.213 6.673 -31.305 1.00 83.88 81 ALA A O 1
ATOM 638 N N . ALA A 1 82 ? 21.261 4.762 -32.006 1.00 76.56 82 ALA A N 1
ATOM 639 C CA . ALA A 1 82 ? 21.076 4.117 -30.706 1.00 76.56 82 ALA A CA 1
ATOM 640 C C . ALA A 1 82 ? 22.351 4.009 -29.857 1.00 76.56 82 ALA A C 1
ATOM 642 O O . ALA A 1 82 ? 22.305 4.313 -28.670 1.00 76.56 82 ALA A O 1
ATOM 643 N N . GLY A 1 83 ? 23.488 3.638 -30.458 1.00 75.50 83 GLY A N 1
ATOM 644 C CA . GLY A 1 83 ? 24.752 3.430 -29.736 1.00 75.50 83 GLY A CA 1
ATOM 645 C C . GLY A 1 83 ? 25.134 4.595 -28.805 1.00 75.50 83 GLY A C 1
ATOM 646 O O . GLY A 1 83 ? 25.337 4.370 -27.618 1.00 75.50 83 GLY A O 1
ATOM 647 N N . PRO A 1 84 ? 25.188 5.848 -29.292 1.00 80.56 84 PRO A N 1
ATOM 648 C CA . PRO A 1 84 ? 25.483 7.007 -28.447 1.00 80.56 84 PRO A CA 1
ATOM 649 C C . PRO A 1 84 ? 24.261 7.671 -27.783 1.00 80.56 84 PRO A C 1
ATOM 651 O O . PRO A 1 84 ? 24.456 8.624 -27.024 1.00 80.56 84 PRO A O 1
ATOM 654 N N . ARG A 1 85 ? 23.012 7.263 -28.072 1.00 87.88 85 ARG A N 1
ATOM 655 C CA . ARG A 1 85 ? 21.809 8.016 -27.655 1.00 87.88 85 ARG A CA 1
ATOM 656 C C . ARG A 1 85 ? 20.773 7.171 -26.915 1.00 87.88 85 ARG A C 1
ATOM 658 O O . ARG A 1 85 ? 20.101 6.316 -27.486 1.00 87.88 85 ARG A O 1
ATOM 665 N N . ALA A 1 86 ? 20.553 7.525 -25.648 1.00 89.06 86 ALA A N 1
ATOM 666 C CA . ALA A 1 86 ? 19.577 6.878 -24.772 1.00 89.06 86 ALA A CA 1
ATOM 667 C C . ALA A 1 86 ? 18.121 6.981 -25.276 1.00 89.06 86 ALA A C 1
ATOM 669 O O . ALA A 1 86 ? 17.372 6.016 -25.182 1.00 89.06 86 ALA A O 1
ATOM 670 N N . SER A 1 87 ? 17.717 8.128 -25.829 1.00 87.19 87 SER A N 1
ATOM 671 C CA . SER A 1 87 ? 16.384 8.387 -26.416 1.00 87.19 87 SER A CA 1
ATOM 672 C C . SER A 1 87 ? 16.026 7.383 -27.522 1.00 87.19 87 SER A C 1
ATOM 674 O O . SER A 1 87 ? 14.963 6.763 -27.492 1.00 87.19 87 SER A O 1
ATOM 676 N N . ALA A 1 88 ? 16.949 7.171 -28.464 1.00 89.75 88 ALA A N 1
ATOM 677 C CA . ALA A 1 88 ? 16.806 6.209 -29.551 1.00 89.75 88 ALA A CA 1
ATOM 678 C C . ALA A 1 88 ? 16.673 4.776 -29.015 1.00 89.75 88 ALA A C 1
ATOM 680 O O . ALA A 1 88 ? 15.800 4.033 -29.459 1.00 89.75 88 ALA A O 1
ATOM 681 N N . LEU A 1 89 ? 17.481 4.400 -28.018 1.00 92.31 89 LEU A N 1
ATOM 682 C CA . LEU A 1 89 ? 17.391 3.080 -27.390 1.00 92.31 89 LEU A CA 1
ATOM 683 C C . LEU A 1 89 ? 16.090 2.854 -26.625 1.00 92.31 89 LEU A C 1
ATOM 685 O O . LEU A 1 89 ? 15.504 1.782 -26.754 1.00 92.31 89 LEU A O 1
ATOM 689 N N . ARG A 1 90 ? 15.595 3.849 -25.881 1.00 89.56 90 ARG A N 1
ATOM 690 C CA . ARG A 1 90 ? 14.288 3.753 -25.208 1.00 89.56 90 ARG A CA 1
ATOM 691 C C . ARG A 1 90 ? 13.156 3.562 -26.215 1.00 89.56 90 ARG A C 1
ATOM 693 O O . ARG A 1 90 ? 12.269 2.745 -25.985 1.00 89.56 90 ARG A O 1
ATOM 700 N N . PHE A 1 91 ? 13.214 4.251 -27.354 1.00 89.12 91 PHE A N 1
ATOM 701 C CA . PHE A 1 91 ? 12.249 4.062 -28.436 1.00 89.12 91 PHE A CA 1
ATOM 702 C C . PHE A 1 91 ? 12.335 2.667 -29.077 1.00 89.12 91 PHE A C 1
ATOM 704 O O . PHE A 1 91 ? 11.304 2.027 -29.299 1.00 89.12 91 PHE A O 1
ATOM 711 N N . LEU A 1 92 ? 13.543 2.149 -29.321 1.00 91.88 92 LEU A N 1
ATOM 712 C CA . LEU A 1 92 ? 13.719 0.769 -29.787 1.00 91.88 92 LEU A CA 1
ATOM 713 C C . LEU A 1 92 ? 13.199 -0.245 -28.754 1.00 91.88 92 LEU A C 1
ATOM 715 O O . LEU A 1 92 ? 12.504 -1.187 -29.121 1.00 91.88 92 LEU A O 1
ATOM 719 N N . ALA A 1 93 ? 13.446 -0.033 -27.461 1.00 89.88 93 ALA A N 1
ATOM 720 C CA . ALA A 1 93 ? 12.907 -0.885 -26.402 1.00 89.88 93 ALA A CA 1
ATOM 721 C C . ALA A 1 93 ? 11.379 -0.880 -26.354 1.00 89.88 93 ALA A C 1
ATOM 723 O O . ALA A 1 93 ? 10.781 -1.947 -26.267 1.00 89.88 93 ALA A O 1
ATOM 724 N N . ALA A 1 94 ? 10.742 0.282 -26.486 1.00 87.25 94 ALA A N 1
ATOM 725 C CA . ALA A 1 94 ? 9.284 0.371 -26.520 1.00 87.25 94 ALA A CA 1
ATOM 726 C C . ALA A 1 94 ? 8.681 -0.334 -27.750 1.00 87.25 94 ALA A C 1
ATOM 728 O O . ALA A 1 94 ? 7.628 -0.958 -27.661 1.00 87.25 94 ALA A O 1
ATOM 729 N N . THR A 1 95 ? 9.347 -0.262 -28.907 1.00 88.62 95 THR A N 1
ATOM 730 C CA . THR A 1 95 ? 8.821 -0.808 -30.173 1.00 88.62 95 THR A CA 1
ATOM 731 C C . THR A 1 95 ? 9.141 -2.280 -30.407 1.00 88.62 95 THR A C 1
ATOM 733 O O . THR A 1 95 ? 8.421 -2.934 -31.159 1.00 88.62 95 THR A O 1
ATOM 736 N N . TYR A 1 96 ? 10.170 -2.834 -29.767 1.00 89.75 96 TYR A N 1
ATOM 737 C CA . TYR A 1 96 ? 10.582 -4.223 -29.972 1.00 89.75 96 TYR A CA 1
ATOM 738 C C . TYR A 1 96 ? 9.471 -5.267 -29.722 1.00 89.75 96 TYR A C 1
ATOM 740 O O . TYR A 1 96 ? 9.300 -6.140 -30.574 1.00 89.75 96 TYR A O 1
ATOM 748 N N . PRO A 1 97 ? 8.648 -5.186 -28.652 1.00 87.88 97 PRO A N 1
ATOM 749 C CA . PRO A 1 97 ? 7.539 -6.123 -28.443 1.00 87.88 97 PRO A CA 1
ATOM 750 C C . PRO A 1 97 ? 6.528 -6.134 -29.596 1.00 87.88 97 PRO A C 1
ATOM 752 O O . PRO A 1 97 ? 5.908 -7.159 -29.875 1.00 87.88 97 PRO A O 1
ATOM 755 N N . LEU A 1 98 ? 6.384 -5.013 -30.313 1.00 85.62 98 LEU A N 1
ATOM 756 C CA . LEU A 1 98 ? 5.453 -4.903 -31.434 1.00 8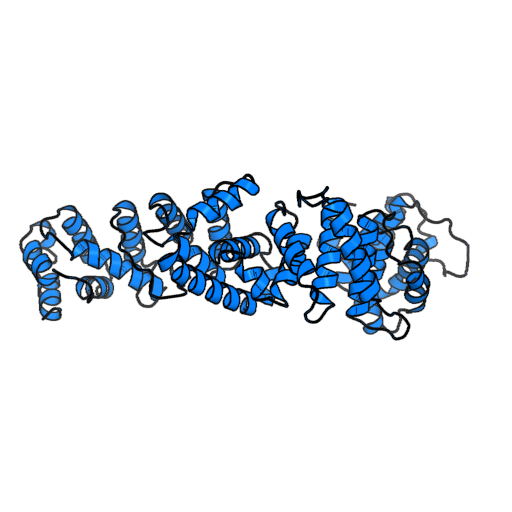5.62 98 LEU A CA 1
ATOM 757 C C . LEU A 1 98 ? 5.854 -5.777 -32.629 1.00 85.62 98 LEU A C 1
ATOM 759 O O . LEU A 1 98 ? 4.972 -6.136 -33.404 1.00 85.62 98 LEU A O 1
ATOM 763 N N . LEU A 1 99 ? 7.130 -6.166 -32.764 1.00 84.50 99 LEU A N 1
ATOM 764 C CA . LEU A 1 99 ? 7.592 -7.097 -33.808 1.00 84.50 99 LEU A CA 1
ATOM 765 C C . LEU A 1 99 ? 6.841 -8.431 -33.771 1.00 84.50 99 LEU A C 1
ATOM 767 O O . LEU A 1 99 ? 6.606 -9.050 -34.804 1.00 84.50 99 LEU A O 1
ATOM 771 N N . PHE A 1 100 ? 6.459 -8.869 -32.572 1.00 83.75 100 PHE A N 1
ATOM 772 C CA . PHE A 1 100 ? 5.784 -10.147 -32.358 1.00 83.75 100 PHE A CA 1
ATOM 773 C C . PHE A 1 100 ? 4.270 -10.053 -32.576 1.00 83.75 100 PHE A C 1
ATOM 775 O O . PHE A 1 100 ? 3.607 -11.073 -32.755 1.00 83.75 100 PHE A O 1
ATOM 782 N N . THR A 1 101 ? 3.733 -8.833 -32.600 1.00 82.12 101 THR A N 1
ATOM 783 C CA . THR A 1 101 ? 2.306 -8.551 -32.801 1.00 82.12 101 THR A CA 1
ATOM 784 C C . THR A 1 101 ? 2.008 -8.125 -34.241 1.00 82.12 101 THR A C 1
ATOM 786 O O . THR A 1 101 ? 0.933 -8.421 -34.762 1.00 82.12 101 THR A O 1
ATOM 789 N N . PHE A 1 102 ? 2.951 -7.449 -34.907 1.00 80.56 102 PHE A N 1
ATOM 790 C CA . PHE A 1 102 ? 2.771 -6.857 -36.232 1.00 80.56 102 PHE A CA 1
ATOM 791 C C . PHE A 1 102 ? 3.812 -7.383 -37.232 1.00 80.56 102 PHE A C 1
ATOM 793 O O . PHE A 1 102 ? 4.955 -6.923 -37.226 1.00 80.56 102 PHE A O 1
ATOM 800 N N . PRO A 1 103 ? 3.413 -8.263 -38.172 1.00 75.94 103 PRO A N 1
ATOM 801 C CA . PRO A 1 103 ? 4.317 -8.841 -39.174 1.00 75.94 103 PRO A CA 1
ATOM 802 C C . PRO A 1 103 ? 4.952 -7.829 -40.140 1.00 75.94 103 PRO A C 1
ATOM 804 O O . PRO A 1 103 ? 5.883 -8.167 -40.861 1.00 75.94 103 PRO A O 1
ATOM 807 N N . SER A 1 104 ? 4.427 -6.602 -40.200 1.00 76.19 104 SER A N 1
ATOM 808 C CA . SER A 1 104 ? 4.939 -5.521 -41.048 1.00 76.19 104 SER A CA 1
ATOM 809 C C . SER A 1 104 ? 6.216 -4.865 -40.513 1.00 76.19 104 SER A C 1
ATOM 811 O O . SER A 1 104 ? 6.806 -4.043 -41.211 1.00 76.19 104 SER A O 1
ATOM 813 N N . LEU A 1 105 ? 6.619 -5.163 -39.275 1.00 82.06 105 L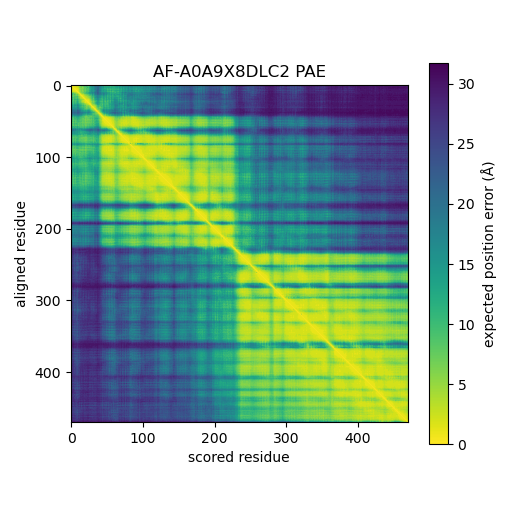EU A N 1
ATOM 814 C CA . LEU A 1 105 ? 7.826 -4.615 -38.662 1.00 82.06 105 LEU A CA 1
ATOM 815 C C . LEU A 1 105 ? 9.003 -5.586 -38.839 1.00 82.06 105 LEU A C 1
ATOM 817 O O . LEU A 1 105 ? 8.891 -6.773 -38.543 1.00 82.06 105 LEU A O 1
ATOM 821 N N . ASP A 1 106 ? 10.140 -5.071 -39.310 1.00 84.06 106 ASP A N 1
ATOM 822 C CA . ASP A 1 106 ? 11.358 -5.855 -39.535 1.00 84.06 106 ASP A CA 1
ATOM 823 C C . ASP A 1 106 ? 12.261 -5.869 -38.290 1.00 84.06 106 ASP A C 1
ATOM 825 O O . ASP A 1 106 ? 12.475 -4.846 -37.637 1.00 84.06 106 ASP A O 1
ATOM 829 N N . VAL A 1 107 ? 12.835 -7.034 -37.984 1.00 88.81 107 VAL A N 1
ATOM 830 C CA . VAL A 1 107 ? 13.778 -7.245 -36.877 1.00 88.81 107 VAL A CA 1
ATOM 831 C C . VAL A 1 107 ? 15.200 -6.776 -37.218 1.00 88.81 107 VAL A C 1
ATOM 833 O O . VAL A 1 107 ? 16.008 -6.544 -36.316 1.00 88.81 107 VAL A O 1
ATOM 836 N N . THR A 1 108 ? 15.531 -6.616 -38.506 1.00 89.75 108 THR A N 1
ATOM 837 C CA . THR A 1 108 ? 16.884 -6.256 -38.978 1.00 89.75 108 THR A CA 1
ATOM 838 C C . THR A 1 108 ? 17.489 -5.023 -38.288 1.00 89.75 108 THR A C 1
ATOM 840 O O . THR A 1 108 ? 18.650 -5.113 -37.879 1.00 89.75 108 THR A O 1
ATOM 843 N N . PRO A 1 109 ? 16.759 -3.908 -38.064 1.00 89.00 109 PRO A N 1
ATOM 844 C CA . PRO A 1 109 ? 17.302 -2.738 -37.366 1.00 89.00 109 PRO A CA 1
ATOM 845 C C . PRO A 1 109 ? 17.747 -3.042 -35.927 1.00 89.00 109 PRO A C 1
ATOM 847 O O . PRO A 1 109 ? 18.761 -2.527 -35.466 1.00 89.00 109 PRO A O 1
ATOM 850 N N . PHE A 1 110 ? 17.037 -3.927 -35.225 1.00 91.50 110 PHE A N 1
ATOM 851 C CA . PHE A 1 110 ? 17.367 -4.321 -33.852 1.00 91.50 110 PHE A CA 1
ATOM 852 C C . PHE A 1 110 ? 18.603 -5.229 -33.813 1.00 91.50 110 PHE A C 1
ATOM 854 O O . PHE A 1 110 ? 19.482 -5.051 -32.970 1.00 91.50 110 PHE A O 1
ATOM 861 N N . VAL A 1 111 ? 18.712 -6.156 -34.773 1.00 90.50 111 VAL A N 1
ATOM 862 C CA . VAL A 1 111 ? 19.890 -7.028 -34.942 1.00 90.50 111 VAL A CA 1
ATOM 863 C C . VAL A 1 111 ? 21.140 -6.223 -35.288 1.00 90.50 111 VAL A C 1
ATOM 865 O O . VAL A 1 111 ? 22.220 -6.556 -34.809 1.00 90.50 111 VAL A O 1
ATOM 868 N N . ALA A 1 112 ? 21.009 -5.153 -36.076 1.00 88.88 112 ALA A N 1
ATOM 869 C CA . ALA A 1 112 ? 22.131 -4.288 -36.436 1.00 88.88 112 ALA A CA 1
ATOM 870 C C . ALA A 1 112 ? 22.691 -3.509 -35.233 1.00 88.88 112 ALA A C 1
ATOM 872 O O . ALA A 1 112 ? 23.903 -3.335 -35.121 1.00 88.88 112 ALA A O 1
ATOM 873 N N . VAL A 1 113 ? 21.822 -3.066 -34.321 1.00 89.81 113 VAL A N 1
ATOM 874 C CA . VAL A 1 113 ? 22.209 -2.297 -33.128 1.00 89.81 113 VAL A CA 1
ATOM 875 C C . VAL A 1 113 ? 22.808 -3.187 -32.047 1.00 89.81 113 VAL A C 1
ATOM 877 O O . VAL A 1 113 ? 23.733 -2.758 -31.361 1.00 89.81 113 VAL A O 1
ATOM 880 N N . TRP A 1 114 ? 22.315 -4.420 -31.901 1.00 90.12 114 TRP A N 1
ATOM 881 C CA . TRP A 1 114 ? 22.650 -5.323 -30.791 1.00 90.12 114 TRP A CA 1
ATOM 882 C C . TRP A 1 114 ? 24.147 -5.407 -30.443 1.00 90.12 114 TRP A C 1
ATOM 884 O O . TRP A 1 114 ? 24.486 -5.249 -29.269 1.00 90.12 114 TRP A O 1
ATOM 894 N N . PRO A 1 115 ? 25.075 -5.564 -31.412 1.00 87.12 115 PRO A N 1
ATOM 895 C CA . PRO A 1 115 ? 26.501 -5.692 -31.109 1.00 87.12 115 PRO A CA 1
ATOM 896 C C . PRO A 1 115 ? 27.124 -4.443 -30.470 1.00 87.12 115 PRO A C 1
ATOM 898 O O . PRO A 1 115 ? 28.188 -4.542 -29.860 1.00 87.12 115 PRO A O 1
ATOM 901 N N . THR A 1 116 ? 26.485 -3.279 -30.622 1.00 86.19 116 THR A N 1
ATOM 902 C CA . THR A 1 116 ? 26.965 -1.996 -30.091 1.00 86.19 116 THR A CA 1
ATOM 903 C C . THR A 1 116 ? 26.538 -1.732 -28.648 1.00 86.19 116 THR A C 1
ATOM 905 O O . THR A 1 116 ? 27.060 -0.813 -28.028 1.00 86.19 116 THR A O 1
ATOM 908 N N . LEU A 1 117 ? 25.637 -2.541 -28.082 1.00 86.69 117 LEU A N 1
ATOM 909 C CA . LEU A 1 117 ? 25.016 -2.294 -26.773 1.00 86.69 117 LEU A CA 1
ATOM 910 C C . LEU A 1 117 ? 25.746 -2.980 -25.619 1.00 86.69 117 LEU A C 1
ATOM 912 O O . LEU A 1 117 ? 25.132 -3.558 -24.721 1.00 86.69 117 LEU A O 1
ATOM 916 N N . LYS A 1 118 ? 27.077 -2.930 -25.652 1.00 86.44 118 LYS A N 1
ATOM 917 C CA . LYS A 1 118 ? 27.912 -3.436 -24.563 1.00 86.44 118 LYS A CA 1
ATOM 918 C C . LYS A 1 118 ? 28.024 -2.376 -23.478 1.00 86.44 118 LYS A C 1
ATOM 920 O O . LYS A 1 118 ? 28.408 -1.249 -23.766 1.00 86.44 118 LYS A O 1
ATOM 925 N N . LEU A 1 119 ? 27.724 -2.764 -22.244 1.00 89.38 119 LEU A N 1
ATOM 926 C CA . LEU A 1 119 ? 27.838 -1.884 -21.087 1.00 89.38 119 LEU A CA 1
ATOM 927 C C . LEU A 1 119 ? 29.307 -1.515 -20.836 1.00 89.38 119 LEU A C 1
ATOM 929 O O . LEU A 1 119 ? 30.160 -2.397 -20.710 1.00 89.38 119 LEU A O 1
ATOM 933 N N . SER A 1 120 ? 29.596 -0.217 -20.733 1.00 88.81 120 SER A N 1
ATOM 934 C CA . SER A 1 120 ? 30.918 0.308 -20.391 1.00 88.81 120 SER A CA 1
ATOM 935 C C . SER A 1 120 ? 30.863 1.268 -19.202 1.00 88.81 120 SER A C 1
ATOM 937 O O . SER A 1 120 ? 29.920 2.033 -19.011 1.00 88.81 120 SER A O 1
ATOM 939 N N . MET A 1 121 ? 31.932 1.283 -18.399 1.00 86.12 121 MET A N 1
ATOM 940 C CA . MET A 1 121 ? 32.075 2.211 -17.267 1.00 86.12 121 MET A CA 1
ATOM 941 C C . MET A 1 121 ? 32.219 3.674 -17.715 1.00 86.12 121 MET A C 1
ATOM 943 O O . MET A 1 121 ? 32.014 4.585 -16.911 1.00 86.12 121 MET A O 1
ATOM 947 N N . SER A 1 122 ? 32.577 3.898 -18.984 1.00 87.19 122 SER A N 1
ATOM 948 C CA . SER A 1 122 ? 32.654 5.223 -19.608 1.00 87.19 122 SER A CA 1
ATOM 949 C C . SER A 1 122 ? 31.297 5.779 -20.040 1.00 87.19 122 SER A C 1
ATOM 951 O O . SER A 1 122 ? 31.219 6.961 -20.375 1.00 87.19 122 SER A O 1
ATOM 953 N N . ASP A 1 123 ? 30.252 4.950 -20.070 1.00 88.75 123 ASP A N 1
ATOM 954 C CA . ASP A 1 123 ? 28.953 5.351 -20.600 1.00 88.75 123 ASP A CA 1
ATOM 955 C C . ASP A 1 123 ? 28.216 6.290 -19.635 1.00 88.75 123 ASP A C 1
ATOM 957 O O . ASP A 1 123 ? 28.315 6.152 -18.407 1.00 88.75 123 ASP A O 1
ATOM 961 N N . PRO A 1 124 ? 27.444 7.260 -20.159 1.00 89.25 124 PRO A N 1
ATOM 962 C CA . PRO A 1 124 ? 26.609 8.098 -19.316 1.00 89.25 124 PRO A CA 1
ATOM 963 C C . PRO A 1 124 ? 25.503 7.254 -18.651 1.00 89.25 124 PRO A C 1
ATOM 965 O O . PRO A 1 124 ? 24.967 6.342 -19.285 1.00 89.25 124 PRO A O 1
ATOM 968 N N . PRO A 1 125 ? 25.088 7.570 -17.406 1.00 87.25 125 PRO A N 1
ATOM 969 C CA . PRO A 1 125 ? 24.076 6.789 -16.684 1.00 87.25 125 PRO A CA 1
ATOM 970 C C . PRO A 1 125 ? 22.762 6.590 -17.452 1.00 87.25 125 PRO A C 1
ATOM 972 O O . PRO A 1 125 ? 22.181 5.511 -17.416 1.00 87.25 125 PRO A O 1
ATOM 975 N N . SER A 1 126 ? 22.320 7.600 -18.205 1.00 86.94 126 SER A N 1
ATOM 976 C CA . SER A 1 126 ? 21.115 7.519 -19.039 1.00 86.94 126 SER A CA 1
ATOM 977 C C . SER A 1 126 ? 21.227 6.505 -20.180 1.00 86.94 126 SER A C 1
ATOM 979 O O . SER A 1 126 ? 20.222 5.918 -20.571 1.00 86.94 126 SER A O 1
ATOM 981 N N . LEU A 1 127 ? 22.431 6.296 -20.722 1.00 90.06 127 LEU A N 1
ATOM 982 C CA . LEU A 1 127 ? 22.679 5.295 -21.756 1.00 90.06 127 LEU A CA 1
ATOM 983 C C . LEU A 1 127 ? 22.724 3.891 -21.151 1.00 90.06 127 LEU A C 1
ATOM 985 O O . LEU A 1 127 ? 22.110 2.987 -21.703 1.00 90.06 127 LEU A O 1
ATOM 989 N N . ILE A 1 128 ? 23.368 3.734 -19.990 1.00 90.31 128 ILE A N 1
ATOM 990 C CA . ILE A 1 128 ? 23.381 2.474 -19.229 1.00 90.31 128 ILE A CA 1
ATOM 991 C C . ILE A 1 128 ? 21.949 2.025 -18.921 1.00 90.31 128 ILE A C 1
ATOM 993 O O . ILE A 1 128 ? 21.576 0.898 -19.232 1.00 90.31 128 ILE A O 1
ATOM 997 N N . GLU A 1 129 ? 21.125 2.921 -18.371 1.00 89.62 129 GLU A N 1
ATOM 998 C CA . GLU A 1 129 ? 19.706 2.661 -18.102 1.00 89.62 129 GLU A CA 1
ATOM 999 C C . GLU A 1 129 ? 18.955 2.210 -19.367 1.00 89.62 129 GLU A C 1
ATOM 1001 O O . GLU A 1 129 ? 18.246 1.204 -19.336 1.00 89.62 129 GLU A O 1
ATOM 1006 N N . ALA A 1 130 ? 19.156 2.897 -20.497 1.00 90.00 130 ALA A N 1
ATOM 1007 C CA . ALA A 1 130 ? 18.499 2.557 -21.758 1.00 90.00 130 ALA A CA 1
ATOM 1008 C C . ALA A 1 130 ? 18.964 1.207 -22.343 1.00 90.00 130 ALA A C 1
ATOM 1010 O O . ALA A 1 130 ? 18.136 0.452 -22.858 1.00 90.00 130 ALA A O 1
ATOM 1011 N N . ILE A 1 131 ? 20.257 0.873 -22.239 1.00 92.06 131 ILE A N 1
ATOM 1012 C CA . ILE A 1 131 ? 20.800 -0.431 -22.656 1.00 92.06 131 ILE A CA 1
ATOM 1013 C C . ILE A 1 131 ? 20.162 -1.551 -21.829 1.00 92.06 131 ILE A C 1
ATOM 1015 O O . ILE A 1 131 ? 19.666 -2.525 -22.395 1.00 92.06 131 ILE A O 1
ATOM 1019 N N . VAL A 1 132 ? 20.111 -1.396 -20.504 1.00 89.69 132 VAL A N 1
ATOM 1020 C CA . VAL A 1 132 ? 19.526 -2.397 -19.595 1.00 89.69 132 VAL A CA 1
ATOM 1021 C C . VAL A 1 132 ? 18.025 -2.558 -19.837 1.00 89.69 132 VAL A C 1
ATOM 1023 O O . VAL A 1 132 ? 17.517 -3.681 -19.859 1.00 89.69 132 VAL A O 1
ATOM 1026 N N . ALA A 1 133 ? 17.303 -1.458 -20.069 1.00 86.50 133 ALA A N 1
ATOM 1027 C CA . ALA A 1 133 ? 15.888 -1.504 -20.427 1.00 86.50 133 ALA A CA 1
ATOM 1028 C C . ALA A 1 133 ? 15.659 -2.285 -21.733 1.00 86.50 133 ALA A C 1
ATOM 1030 O O . ALA A 1 133 ? 14.754 -3.117 -21.805 1.00 86.50 133 ALA A O 1
ATOM 1031 N N . PHE A 1 134 ? 16.509 -2.079 -22.742 1.00 89.69 134 PHE A N 1
ATOM 1032 C CA . PHE A 1 134 ? 16.429 -2.816 -23.999 1.00 89.69 134 PHE A CA 1
ATOM 1033 C C . PHE A 1 134 ? 16.758 -4.305 -23.827 1.00 89.69 134 PHE A C 1
ATOM 1035 O O . PHE A 1 134 ? 16.001 -5.157 -24.294 1.00 89.69 134 PHE A O 1
ATOM 1042 N N . GLN A 1 135 ? 17.822 -4.637 -23.087 1.00 89.69 135 GLN A N 1
ATOM 1043 C CA . GLN A 1 135 ? 18.175 -6.022 -22.750 1.00 89.69 135 GLN A CA 1
ATOM 1044 C C . GLN A 1 135 ? 17.029 -6.742 -22.033 1.00 89.69 135 GLN A C 1
ATOM 1046 O O . GLN A 1 135 ? 16.705 -7.878 -22.372 1.00 89.69 135 GLN A O 1
ATOM 1051 N N . ARG A 1 136 ? 16.363 -6.071 -21.091 1.00 86.12 136 ARG A N 1
ATOM 1052 C CA . ARG A 1 136 ? 15.199 -6.607 -20.375 1.00 86.12 136 ARG A CA 1
ATOM 1053 C C . ARG A 1 136 ? 14.044 -6.944 -21.310 1.00 86.12 136 ARG A C 1
ATOM 1055 O O . ARG A 1 136 ? 13.435 -8.003 -21.185 1.00 86.12 136 ARG A O 1
ATOM 1062 N N . VAL A 1 137 ? 13.739 -6.050 -22.245 1.00 87.12 137 VAL A N 1
ATOM 1063 C CA . VAL A 1 137 ? 12.659 -6.255 -23.214 1.00 87.12 137 VAL A CA 1
ATOM 1064 C C . VAL A 1 137 ? 12.976 -7.418 -24.160 1.00 87.12 137 VAL A C 1
ATOM 1066 O O . VAL A 1 137 ? 12.090 -8.230 -24.437 1.00 87.12 137 VAL A O 1
ATOM 1069 N N . VAL A 1 138 ? 14.235 -7.549 -24.591 1.00 88.56 138 VAL A N 1
ATOM 1070 C CA . VAL A 1 138 ? 14.707 -8.690 -25.391 1.00 88.56 138 VAL A CA 1
ATOM 1071 C C . VAL A 1 138 ? 14.656 -9.997 -24.599 1.00 88.56 138 VAL A C 1
ATOM 1073 O O . VAL A 1 138 ? 14.230 -11.011 -25.144 1.00 88.56 138 VAL A O 1
ATOM 1076 N N . ALA A 1 139 ? 15.015 -9.983 -23.311 1.00 84.50 139 ALA A N 1
ATOM 1077 C CA . ALA A 1 139 ? 14.885 -11.152 -22.440 1.00 84.50 139 ALA A CA 1
ATOM 1078 C C . ALA A 1 139 ? 13.419 -11.601 -22.293 1.00 84.50 139 ALA A C 1
ATOM 1080 O O . ALA A 1 139 ? 13.141 -12.798 -22.297 1.00 84.50 139 ALA A O 1
ATOM 1081 N N . ALA A 1 140 ? 12.479 -10.652 -22.207 1.00 82.94 140 ALA A N 1
ATOM 1082 C CA . ALA A 1 140 ? 11.047 -10.940 -22.127 1.00 82.94 140 ALA A CA 1
ATOM 1083 C C . ALA A 1 140 ? 10.438 -11.417 -23.462 1.00 82.94 140 ALA A C 1
ATOM 1085 O O . ALA A 1 140 ? 9.475 -12.180 -23.449 1.00 82.94 140 ALA A O 1
ATOM 1086 N N . HIS A 1 141 ? 10.995 -10.994 -24.603 1.00 85.44 141 HIS A N 1
ATOM 1087 C CA . HIS A 1 141 ? 10.535 -11.371 -25.945 1.00 85.44 141 HIS A CA 1
ATOM 1088 C C . HIS A 1 141 ? 11.702 -11.949 -26.772 1.00 85.44 141 HIS A C 1
ATOM 1090 O O . HIS A 1 141 ? 12.279 -11.267 -27.630 1.00 85.44 141 HIS A O 1
ATOM 1096 N N . PRO A 1 142 ? 12.098 -13.205 -26.502 1.00 83.62 142 PRO A N 1
ATOM 1097 C CA . PRO A 1 142 ? 13.317 -13.776 -27.054 1.00 83.62 142 PRO A CA 1
ATOM 1098 C C . PRO A 1 142 ? 13.240 -13.928 -28.577 1.00 83.62 142 PRO A C 1
ATOM 1100 O O . PRO A 1 142 ? 12.265 -14.443 -29.125 1.00 83.62 142 PRO A O 1
ATOM 1103 N N . HIS A 1 143 ? 14.312 -13.532 -29.263 1.00 86.44 143 HIS A N 1
ATOM 1104 C CA . HIS A 1 143 ? 14.482 -13.731 -30.701 1.00 86.44 143 HIS A CA 1
ATOM 1105 C C . HIS A 1 143 ? 15.800 -14.476 -30.973 1.00 86.44 143 HIS A C 1
ATOM 1107 O O . HIS A 1 143 ? 16.818 -14.122 -30.383 1.00 86.44 143 HIS A O 1
ATOM 1113 N N . PRO A 1 144 ? 15.865 -15.453 -31.901 1.00 85.06 144 PRO A N 1
ATOM 1114 C CA . PRO A 1 144 ? 17.057 -16.295 -32.089 1.00 85.06 144 PRO A CA 1
ATOM 1115 C C . PRO A 1 144 ? 18.366 -15.540 -32.369 1.00 85.06 144 PRO A C 1
ATOM 1117 O O . PRO A 1 144 ? 19.445 -16.040 -32.067 1.00 85.06 144 PRO A O 1
ATOM 1120 N N . LYS A 1 145 ? 18.272 -14.342 -32.962 1.00 85.75 145 LYS A N 1
ATOM 1121 C CA . LYS A 1 145 ? 19.423 -13.486 -33.309 1.00 85.75 145 LYS A CA 1
ATOM 1122 C C . LYS A 1 145 ? 19.820 -12.485 -32.216 1.00 85.75 145 LYS A C 1
ATOM 1124 O O . LYS A 1 145 ? 20.818 -11.794 -32.386 1.00 85.75 145 LYS A O 1
ATOM 1129 N N . LEU A 1 146 ? 19.034 -12.367 -31.147 1.00 86.94 146 LEU A N 1
ATOM 1130 C CA . LEU A 1 146 ? 19.243 -11.409 -30.063 1.00 86.94 146 LEU A CA 1
ATOM 1131 C C . LEU A 1 146 ? 19.297 -12.191 -28.752 1.00 86.94 146 LEU A C 1
ATOM 1133 O O . LEU A 1 146 ? 18.280 -12.678 -28.269 1.00 86.94 146 LEU A O 1
ATOM 1137 N N . GLN A 1 147 ? 20.499 -12.348 -28.206 1.00 82.69 147 GLN A N 1
ATOM 1138 C CA . GLN A 1 147 ? 20.723 -13.081 -26.962 1.00 82.69 147 GLN A CA 1
ATOM 1139 C C . GLN A 1 147 ? 21.321 -12.152 -25.920 1.00 82.69 147 GLN A C 1
ATOM 1141 O O . GLN A 1 147 ? 22.315 -11.474 -26.188 1.00 82.69 147 GLN A O 1
ATOM 1146 N N . VAL A 1 148 ? 20.695 -12.129 -24.747 1.00 83.94 148 VAL A N 1
ATOM 1147 C CA . VAL A 1 148 ? 21.144 -11.350 -23.595 1.00 83.94 148 VAL A CA 1
ATOM 1148 C C . VAL A 1 148 ? 22.186 -12.156 -22.835 1.00 83.94 148 VAL A C 1
ATOM 1150 O O . VAL A 1 148 ? 21.890 -13.251 -22.359 1.00 83.94 148 VAL A O 1
ATOM 1153 N N . ASP A 1 149 ? 23.393 -11.607 -22.708 1.00 83.69 149 ASP A N 1
ATOM 1154 C CA . ASP A 1 149 ? 24.420 -12.179 -21.844 1.00 83.69 149 ASP A CA 1
ATOM 1155 C C . ASP A 1 149 ? 24.188 -11.716 -20.400 1.00 83.69 149 ASP A C 1
ATOM 1157 O O . ASP A 1 149 ? 24.557 -10.611 -19.984 1.00 83.69 149 ASP A O 1
ATOM 1161 N N . ILE A 1 150 ? 23.490 -12.563 -19.643 1.00 82.19 150 ILE A N 1
ATOM 1162 C CA . ILE A 1 150 ? 23.164 -12.296 -18.241 1.00 82.19 150 ILE A CA 1
ATOM 1163 C C . ILE A 1 150 ? 24.449 -12.257 -17.402 1.00 82.19 150 ILE A C 1
ATOM 1165 O O . ILE A 1 150 ? 24.565 -11.408 -16.521 1.00 82.19 150 ILE A O 1
ATOM 1169 N N . SER A 1 151 ? 25.429 -13.121 -17.683 1.00 83.19 151 SER A N 1
ATOM 1170 C CA . SER A 1 151 ? 26.668 -13.222 -16.902 1.00 83.19 151 SER A CA 1
ATOM 1171 C C . SER A 1 151 ? 27.527 -11.965 -17.022 1.00 83.19 151 SER A C 1
ATOM 1173 O O . SER A 1 151 ? 27.971 -11.433 -16.001 1.00 83.19 151 SER A O 1
ATOM 1175 N N . ASP A 1 152 ? 27.686 -11.438 -18.235 1.00 84.44 152 ASP A N 1
ATOM 1176 C CA . ASP A 1 152 ? 28.405 -10.180 -18.464 1.00 84.44 152 ASP A CA 1
ATOM 1177 C C . ASP A 1 152 ? 27.692 -8.992 -17.800 1.00 84.44 152 ASP A C 1
ATOM 1179 O O . ASP A 1 152 ? 28.331 -8.131 -17.187 1.00 84.44 152 ASP A O 1
ATOM 1183 N N . THR A 1 153 ? 26.357 -8.965 -17.856 1.00 85.00 153 THR A N 1
ATOM 1184 C CA . THR A 1 153 ? 25.553 -7.900 -17.233 1.00 85.00 153 THR A CA 1
ATOM 1185 C C . THR A 1 153 ? 25.649 -7.939 -15.703 1.00 85.00 153 THR A C 1
ATOM 1187 O O . THR A 1 153 ? 25.759 -6.889 -15.060 1.00 85.00 153 THR A O 1
ATOM 1190 N N . VAL A 1 154 ? 25.680 -9.134 -15.102 1.00 85.56 154 VAL A N 1
ATOM 1191 C CA . VAL A 1 154 ? 25.908 -9.332 -13.658 1.00 85.56 154 VAL A CA 1
ATOM 1192 C C . VAL A 1 154 ? 27.295 -8.828 -13.256 1.00 85.56 154 VAL A C 1
ATOM 1194 O O . VAL A 1 154 ? 27.403 -8.023 -12.327 1.00 85.56 154 VAL A O 1
ATOM 1197 N N . ALA A 1 155 ? 28.344 -9.233 -13.979 1.00 86.31 155 ALA A N 1
ATOM 1198 C CA . ALA A 1 155 ? 29.721 -8.823 -13.698 1.00 86.31 155 ALA A CA 1
ATOM 1199 C C . ALA A 1 155 ? 29.902 -7.298 -13.808 1.00 86.31 155 ALA A C 1
ATOM 1201 O O . ALA A 1 155 ? 30.506 -6.668 -12.932 1.00 86.31 155 ALA A O 1
ATOM 1202 N N . PHE A 1 156 ? 29.317 -6.685 -14.843 1.00 89.81 156 PHE A N 1
ATOM 1203 C CA . PHE A 1 156 ? 29.290 -5.232 -14.986 1.00 89.81 156 PHE A CA 1
ATOM 1204 C C . PHE A 1 156 ? 28.576 -4.561 -13.810 1.00 89.81 156 PHE A C 1
ATOM 1206 O O . PHE A 1 156 ? 29.116 -3.626 -13.218 1.00 89.81 156 PHE A O 1
ATOM 1213 N N . THR A 1 157 ? 27.391 -5.051 -13.433 1.00 86.69 157 THR A N 1
ATOM 1214 C CA . THR A 1 157 ? 26.601 -4.461 -12.343 1.00 86.69 157 THR A CA 1
ATOM 1215 C C . THR A 1 157 ? 27.358 -4.489 -11.019 1.00 86.69 157 THR A C 1
ATOM 1217 O O . THR A 1 157 ? 27.390 -3.475 -10.323 1.00 86.69 157 THR A O 1
ATOM 1220 N N . GLN A 1 158 ? 28.024 -5.601 -10.690 1.00 86.50 158 GLN A N 1
ATOM 1221 C CA . GLN A 1 158 ? 28.855 -5.699 -9.484 1.00 86.50 158 GLN A CA 1
ATOM 1222 C C . GLN A 1 158 ? 29.950 -4.626 -9.478 1.00 86.50 158 GLN A C 1
ATOM 1224 O O . GLN A 1 158 ? 30.079 -3.874 -8.511 1.00 86.50 158 GLN A O 1
ATOM 1229 N N . SER A 1 159 ? 30.687 -4.493 -10.585 1.00 86.62 159 SER A N 1
ATOM 1230 C CA . SER A 1 159 ? 31.738 -3.478 -10.725 1.00 86.62 159 SER A CA 1
ATOM 1231 C C . SER A 1 159 ? 31.187 -2.049 -10.628 1.00 86.62 159 SER A C 1
ATOM 1233 O O . SER A 1 159 ? 31.767 -1.196 -9.941 1.00 86.62 159 SER A O 1
ATOM 1235 N N . TYR A 1 160 ? 30.040 -1.790 -11.263 1.00 85.69 160 TYR A N 1
ATOM 1236 C CA . TYR A 1 160 ? 29.377 -0.488 -11.262 1.00 85.69 160 TYR A CA 1
ATOM 1237 C C . TYR A 1 160 ? 28.928 -0.088 -9.854 1.00 85.69 160 TYR A C 1
ATOM 1239 O O . TYR A 1 160 ? 29.237 1.017 -9.400 1.00 85.69 160 TYR A O 1
ATOM 1247 N N . VAL A 1 161 ? 28.270 -0.998 -9.129 1.00 81.69 161 VAL A N 1
ATOM 1248 C CA . VAL A 1 161 ? 27.834 -0.780 -7.743 1.00 81.69 161 VAL A CA 1
ATOM 1249 C C . VAL A 1 161 ? 29.038 -0.528 -6.839 1.00 81.69 161 VAL A C 1
ATOM 1251 O O . VAL A 1 161 ? 29.063 0.500 -6.160 1.00 81.69 161 VAL A O 1
ATOM 1254 N N . SER A 1 162 ? 30.068 -1.382 -6.862 1.00 80.62 162 SER A N 1
ATOM 1255 C CA . SER A 1 162 ? 31.264 -1.204 -6.022 1.00 80.62 162 SER A CA 1
ATOM 1256 C C . SER A 1 162 ? 31.965 0.135 -6.268 1.00 80.62 162 SER A C 1
ATOM 1258 O O . SER A 1 162 ? 32.361 0.812 -5.320 1.00 80.62 162 SER A O 1
ATOM 1260 N N . THR A 1 163 ? 32.070 0.557 -7.529 1.00 80.38 163 THR A N 1
ATOM 1261 C CA . THR A 1 163 ? 32.743 1.812 -7.901 1.00 80.38 163 THR A CA 1
ATOM 1262 C C . THR A 1 163 ? 31.935 3.045 -7.498 1.00 80.38 163 THR A C 1
ATOM 1264 O O . THR A 1 163 ? 32.504 4.051 -7.077 1.00 80.38 163 THR A O 1
ATOM 1267 N N . ARG A 1 164 ? 30.604 2.998 -7.636 1.00 75.50 164 ARG A N 1
ATOM 1268 C CA . ARG A 1 164 ? 29.728 4.159 -7.404 1.00 75.50 164 ARG A CA 1
ATOM 1269 C C . ARG A 1 164 ? 29.298 4.328 -5.952 1.00 75.50 164 ARG A C 1
ATOM 1271 O O . ARG A 1 164 ? 28.885 5.425 -5.591 1.00 75.50 164 ARG A O 1
ATOM 1278 N N . THR A 1 165 ? 29.410 3.279 -5.141 1.00 65.75 165 THR A N 1
ATOM 1279 C CA . THR A 1 165 ? 29.014 3.299 -3.723 1.00 65.75 165 THR A CA 1
ATOM 1280 C C . THR A 1 165 ? 30.191 3.395 -2.755 1.00 65.75 165 THR A C 1
ATOM 1282 O O . THR A 1 165 ? 29.965 3.690 -1.593 1.00 65.75 165 THR A O 1
ATOM 1285 N N . ALA A 1 166 ? 31.442 3.176 -3.188 1.00 57.25 166 ALA A N 1
ATOM 1286 C CA . ALA A 1 166 ? 32.658 3.359 -2.375 1.00 57.25 166 ALA A CA 1
ATOM 1287 C C . ALA A 1 166 ? 32.609 2.759 -0.943 1.00 57.25 166 ALA A C 1
ATOM 1289 O O . ALA A 1 166 ? 33.281 3.246 -0.037 1.00 57.25 166 ALA A O 1
ATOM 1290 N N . GLY A 1 167 ? 31.809 1.708 -0.722 1.00 53.88 167 GLY A N 1
ATOM 1291 C CA . GLY A 1 167 ? 31.616 1.077 0.590 1.00 53.88 167 GLY A CA 1
ATOM 1292 C C . GLY A 1 167 ? 30.633 1.783 1.538 1.00 53.88 167 GLY A C 1
ATOM 1293 O O . GLY A 1 167 ? 30.315 1.225 2.585 1.00 53.88 167 GLY A O 1
ATOM 1294 N N . THR A 1 168 ? 30.099 2.952 1.181 1.00 52.88 168 THR A N 1
ATOM 1295 C CA . THR A 1 168 ? 29.026 3.646 1.907 1.00 52.88 168 THR A CA 1
ATOM 1296 C C . THR A 1 168 ? 27.910 4.008 0.928 1.00 52.88 168 THR A C 1
ATOM 1298 O O . THR A 1 168 ? 28.052 4.913 0.111 1.00 52.88 168 THR A O 1
ATOM 1301 N N . LEU A 1 169 ? 26.769 3.308 0.992 1.00 54.53 169 LEU A N 1
ATOM 1302 C CA . LEU A 1 169 ? 25.596 3.640 0.172 1.00 54.53 169 LEU A CA 1
ATOM 1303 C C . LEU A 1 169 ? 24.942 4.946 0.644 1.00 54.53 169 LEU A C 1
ATOM 1305 O O . LEU A 1 169 ? 23.874 4.950 1.243 1.00 54.53 169 LEU A O 1
ATOM 1309 N N . VAL A 1 170 ? 25.585 6.072 0.355 1.00 54.19 170 VAL A N 1
ATOM 1310 C CA . VAL A 1 170 ? 24.906 7.359 0.231 1.00 54.19 170 VAL A CA 1
ATOM 1311 C C . VAL A 1 170 ? 24.312 7.397 -1.171 1.00 54.19 170 VAL A C 1
ATOM 1313 O O . VAL A 1 170 ? 25.007 7.069 -2.136 1.00 54.19 170 VAL A O 1
ATOM 1316 N N . MET A 1 171 ? 23.032 7.765 -1.295 1.00 56.25 171 MET A N 1
ATOM 1317 C CA . MET A 1 171 ? 22.374 7.842 -2.603 1.00 56.25 171 MET A CA 1
ATOM 1318 C C . MET A 1 171 ? 23.210 8.688 -3.569 1.00 56.25 171 MET A C 1
ATOM 1320 O O . MET A 1 171 ? 23.487 9.857 -3.274 1.00 56.25 171 MET A O 1
ATOM 1324 N N . PRO A 1 172 ? 23.637 8.119 -4.709 1.00 61.62 172 PRO A N 1
ATOM 1325 C CA . PRO A 1 172 ? 24.381 8.873 -5.698 1.00 61.62 172 PRO A CA 1
ATOM 1326 C C . PRO A 1 172 ? 23.464 9.919 -6.355 1.00 61.62 172 PRO A C 1
ATOM 1328 O O . PRO A 1 172 ? 22.259 9.972 -6.107 1.00 61.62 172 PRO A O 1
ATOM 1331 N N . ARG A 1 173 ? 24.030 10.776 -7.216 1.00 67.50 173 ARG A N 1
ATOM 1332 C CA . ARG A 1 173 ? 23.239 11.723 -8.024 1.00 67.50 173 ARG A CA 1
ATOM 1333 C C . ARG A 1 173 ? 22.071 10.994 -8.716 1.00 67.50 173 ARG A C 1
ATOM 1335 O O . ARG A 1 173 ? 22.210 9.835 -9.099 1.00 67.50 173 ARG A O 1
ATOM 1342 N N . ALA A 1 174 ? 20.928 11.667 -8.869 1.00 65.94 174 ALA A N 1
ATOM 1343 C CA . ALA A 1 174 ? 19.669 11.048 -9.308 1.00 65.94 174 ALA A CA 1
ATOM 1344 C C . ALA A 1 174 ? 19.766 10.275 -10.644 1.00 65.94 174 ALA A C 1
ATOM 1346 O O . ALA A 1 174 ? 19.109 9.250 -10.831 1.00 65.94 174 ALA A O 1
ATOM 1347 N N . ASP A 1 175 ? 20.616 10.735 -11.560 1.00 68.56 175 ASP A N 1
ATOM 1348 C CA . ASP A 1 175 ? 20.927 10.077 -12.832 1.00 68.56 175 ASP A CA 1
ATOM 1349 C C . ASP A 1 175 ? 21.645 8.731 -12.637 1.00 68.56 175 ASP A C 1
ATOM 1351 O O . ASP A 1 175 ? 21.274 7.729 -13.247 1.00 68.56 175 ASP A O 1
ATOM 1355 N N . VAL A 1 176 ? 22.627 8.683 -11.737 1.00 77.50 176 VAL A N 1
ATOM 1356 C CA . VAL A 1 176 ? 23.340 7.453 -11.358 1.00 77.50 176 VAL A CA 1
ATOM 1357 C C . VAL A 1 176 ? 22.428 6.508 -10.578 1.00 77.50 176 VAL A C 1
ATOM 1359 O O . VAL A 1 176 ? 22.476 5.302 -10.805 1.00 77.50 176 VAL A O 1
ATOM 1362 N N . ALA A 1 177 ? 21.577 7.040 -9.696 1.00 74.31 177 ALA A N 1
ATOM 1363 C CA . ALA A 1 177 ? 20.620 6.240 -8.935 1.00 74.31 177 ALA A CA 1
ATOM 1364 C C . ALA A 1 177 ? 19.662 5.483 -9.867 1.00 74.31 177 ALA A C 1
ATOM 1366 O O . ALA A 1 177 ? 19.461 4.287 -9.693 1.00 74.31 177 ALA A O 1
ATOM 1367 N N . THR A 1 178 ? 19.148 6.143 -10.908 1.00 76.31 178 THR A N 1
ATOM 1368 C CA . THR A 1 178 ? 18.227 5.525 -11.879 1.00 76.31 178 THR A CA 1
ATOM 1369 C C . THR A 1 178 ? 18.890 4.374 -12.647 1.00 76.31 178 THR A C 1
ATOM 1371 O O . THR A 1 178 ? 18.315 3.294 -12.764 1.00 76.31 178 THR A O 1
ATOM 1374 N N . ALA A 1 179 ? 20.131 4.563 -13.111 1.00 83.31 179 ALA A N 1
ATOM 1375 C CA . ALA A 1 179 ? 20.887 3.508 -13.792 1.00 83.31 179 ALA A CA 1
ATOM 1376 C C . ALA A 1 179 ? 21.188 2.321 -12.867 1.00 83.31 179 ALA A C 1
ATOM 1378 O O . ALA A 1 179 ? 21.075 1.162 -13.263 1.00 83.31 179 ALA A O 1
ATOM 1379 N N . LEU A 1 180 ? 21.547 2.616 -11.617 1.00 83.69 180 LEU A N 1
ATOM 1380 C CA . LEU A 1 180 ? 21.882 1.610 -10.621 1.00 83.69 180 LEU A CA 1
ATOM 1381 C C . LEU A 1 180 ? 20.647 0.785 -10.226 1.00 83.69 180 LEU A C 1
ATOM 1383 O O . LEU A 1 180 ? 20.743 -0.436 -10.142 1.00 83.69 180 LEU A O 1
ATOM 1387 N N . VAL A 1 181 ? 19.481 1.421 -10.089 1.00 82.69 181 VAL A N 1
ATOM 1388 C CA . VAL A 1 181 ? 18.196 0.735 -9.884 1.00 82.69 181 VAL A CA 1
ATOM 1389 C C . VAL A 1 181 ? 17.867 -0.188 -11.059 1.00 82.69 181 VAL A C 1
ATOM 1391 O O . VAL A 1 181 ? 17.555 -1.355 -10.838 1.00 82.69 181 VAL A O 1
ATOM 1394 N N . ALA A 1 182 ? 17.993 0.293 -12.301 1.00 84.31 182 ALA A N 1
ATOM 1395 C CA . ALA A 1 182 ? 17.691 -0.506 -13.489 1.00 84.31 182 ALA A CA 1
ATOM 1396 C C . ALA A 1 182 ? 18.583 -1.757 -13.603 1.00 84.31 182 ALA A C 1
ATOM 1398 O O . ALA A 1 182 ? 18.081 -2.842 -13.915 1.00 84.31 182 ALA A O 1
ATOM 1399 N N . LEU A 1 183 ? 19.885 -1.612 -13.326 1.00 86.56 183 LEU A N 1
ATOM 1400 C CA . LEU A 1 183 ? 20.854 -2.713 -13.316 1.00 86.56 183 LEU A CA 1
ATOM 1401 C C . LEU A 1 183 ? 20.543 -3.736 -12.218 1.00 86.56 183 LEU A C 1
ATOM 1403 O O . LEU A 1 183 ? 20.483 -4.935 -12.483 1.00 86.56 183 LEU A O 1
ATOM 1407 N N . VAL A 1 184 ? 20.321 -3.259 -10.991 1.00 84.88 184 VAL A N 1
ATOM 1408 C CA . VAL A 1 184 ? 20.013 -4.118 -9.842 1.00 84.88 184 VAL A CA 1
ATOM 1409 C C . VAL A 1 184 ? 18.710 -4.885 -10.068 1.00 84.88 184 VAL A C 1
ATOM 1411 O O . VAL A 1 184 ? 18.666 -6.086 -9.817 1.00 84.88 184 VAL A O 1
ATOM 1414 N N . ASP A 1 185 ? 17.686 -4.226 -10.609 1.00 83.50 185 ASP A N 1
ATOM 1415 C CA . ASP A 1 185 ? 16.406 -4.853 -10.943 1.00 83.50 185 ASP A CA 1
ATOM 1416 C C . ASP A 1 185 ? 16.530 -5.877 -12.070 1.00 83.50 185 ASP A C 1
ATOM 1418 O O . ASP A 1 185 ? 15.954 -6.960 -11.994 1.00 83.50 185 ASP A O 1
ATOM 1422 N N . PHE A 1 186 ? 17.352 -5.595 -13.083 1.00 84.75 186 PHE A N 1
ATOM 1423 C CA . PHE A 1 186 ? 17.647 -6.578 -14.121 1.00 84.75 186 PHE A CA 1
ATOM 1424 C C . PHE A 1 186 ? 18.316 -7.831 -13.541 1.00 84.75 186 PHE A C 1
ATOM 1426 O O . PHE A 1 186 ? 17.861 -8.940 -13.824 1.00 84.75 186 PHE A O 1
ATOM 1433 N N . VAL A 1 187 ? 19.350 -7.676 -12.708 1.00 84.25 187 VAL A N 1
ATOM 1434 C CA . VAL A 1 187 ? 20.053 -8.814 -12.093 1.00 84.25 187 VAL A CA 1
ATOM 1435 C C . VAL A 1 187 ? 19.126 -9.598 -11.165 1.00 84.25 187 VAL A C 1
ATOM 1437 O O . VAL A 1 187 ? 19.040 -10.818 -11.283 1.00 84.25 187 VAL A O 1
ATOM 1440 N N . ALA A 1 188 ? 18.386 -8.909 -10.292 1.00 76.88 188 ALA A N 1
ATOM 1441 C CA . ALA A 1 188 ? 17.510 -9.542 -9.310 1.00 76.88 188 ALA A CA 1
ATOM 1442 C C . ALA A 1 188 ? 16.398 -10.397 -9.943 1.00 76.88 188 ALA A C 1
ATOM 1444 O O . ALA A 1 188 ? 15.969 -11.376 -9.332 1.00 76.88 188 ALA A O 1
ATOM 1445 N N . LEU A 1 189 ? 15.938 -10.033 -11.147 1.00 75.81 189 LEU A N 1
ATOM 1446 C CA . LEU A 1 189 ? 14.872 -10.734 -11.870 1.00 75.81 189 LEU A CA 1
ATOM 1447 C C . LEU A 1 189 ? 15.373 -11.755 -12.895 1.00 75.81 189 LEU A C 1
ATOM 1449 O O . LEU A 1 189 ? 14.614 -12.643 -13.278 1.00 75.81 189 LEU A O 1
ATOM 1453 N N . SER A 1 190 ? 16.614 -11.626 -13.366 1.00 74.50 190 SER A N 1
ATOM 1454 C CA . SER A 1 190 ? 17.149 -12.488 -14.430 1.00 74.50 190 SER A CA 1
ATOM 1455 C C . SER A 1 190 ? 17.831 -13.751 -13.902 1.00 74.50 190 SER A C 1
ATOM 1457 O O . SER A 1 190 ? 18.089 -14.664 -14.686 1.00 74.50 190 SER A O 1
ATOM 1459 N N . THR A 1 191 ? 18.133 -13.835 -12.601 1.00 66.75 191 THR A N 1
ATOM 1460 C CA . THR A 1 191 ? 18.853 -14.977 -12.016 1.00 66.75 191 THR A CA 1
ATOM 1461 C C . THR A 1 191 ? 18.043 -15.695 -10.937 1.00 66.75 191 THR A C 1
ATOM 1463 O O . THR A 1 191 ? 17.393 -15.099 -10.082 1.00 66.75 191 THR A O 1
ATOM 1466 N N . SER A 1 192 ? 18.063 -17.031 -10.979 1.00 56.38 192 SER A N 1
ATOM 1467 C CA . SER A 1 192 ? 17.074 -17.867 -10.288 1.00 56.38 192 SER A CA 1
ATOM 1468 C C . SER A 1 192 ? 17.388 -18.225 -8.829 1.00 56.38 192 SER A C 1
ATOM 1470 O O . SER A 1 192 ? 16.666 -19.045 -8.276 1.00 56.38 192 SER A O 1
ATOM 1472 N N . ALA A 1 193 ? 18.429 -17.667 -8.191 1.00 50.56 193 ALA A N 1
ATOM 1473 C CA . ALA A 1 193 ? 18.643 -17.798 -6.734 1.00 50.56 193 ALA A CA 1
ATOM 1474 C C . ALA A 1 193 ? 19.866 -17.026 -6.204 1.00 50.56 193 ALA A C 1
ATOM 1476 O O . ALA A 1 193 ? 19.766 -16.429 -5.138 1.00 50.56 193 ALA A O 1
ATOM 1477 N N . ASN A 1 194 ? 20.995 -17.014 -6.926 1.00 54.88 194 ASN A N 1
ATOM 1478 C CA . ASN A 1 194 ? 22.324 -16.765 -6.334 1.00 54.88 194 ASN A CA 1
ATOM 1479 C C . ASN A 1 194 ? 22.780 -15.296 -6.208 1.00 54.88 194 ASN A C 1
ATOM 1481 O O . ASN A 1 194 ? 23.819 -15.051 -5.599 1.00 54.88 194 ASN A O 1
ATOM 1485 N N . ASP A 1 195 ? 22.039 -14.314 -6.726 1.00 68.81 195 ASP A N 1
ATOM 1486 C CA . ASP A 1 195 ? 22.434 -12.895 -6.649 1.00 68.81 195 ASP A CA 1
ATOM 1487 C C . ASP A 1 195 ? 21.808 -12.165 -5.456 1.00 68.81 195 ASP A C 1
ATOM 1489 O O . ASP A 1 195 ? 21.203 -11.097 -5.569 1.00 68.81 195 ASP A O 1
ATOM 1493 N N . ASP A 1 196 ? 21.990 -12.743 -4.271 1.00 69.44 196 ASP A N 1
ATOM 1494 C CA . ASP A 1 196 ? 21.571 -12.172 -2.987 1.00 69.44 196 ASP A CA 1
ATOM 1495 C C . ASP A 1 196 ? 22.078 -10.732 -2.799 1.00 69.44 196 ASP A C 1
ATOM 1497 O O . ASP A 1 196 ? 21.350 -9.849 -2.339 1.00 69.44 196 ASP A O 1
ATOM 1501 N N . TRP A 1 197 ? 23.303 -10.455 -3.245 1.00 77.38 197 TRP A N 1
ATOM 1502 C CA . TRP A 1 197 ? 23.899 -9.121 -3.193 1.00 77.38 197 TRP A CA 1
ATOM 1503 C C . TRP A 1 197 ? 23.071 -8.068 -3.955 1.00 77.38 197 TRP A C 1
ATOM 1505 O O . TRP A 1 197 ? 22.982 -6.927 -3.498 1.00 77.38 197 TRP A O 1
ATOM 1515 N N . ALA A 1 198 ? 22.429 -8.427 -5.075 1.00 77.19 198 ALA A N 1
ATOM 1516 C CA . ALA A 1 198 ? 21.619 -7.497 -5.860 1.00 77.19 198 ALA A CA 1
ATOM 1517 C C . ALA A 1 198 ? 20.351 -7.118 -5.089 1.00 77.19 198 ALA A C 1
ATOM 1519 O O . ALA A 1 198 ? 20.028 -5.939 -4.977 1.00 77.19 198 ALA A O 1
ATOM 1520 N N . ARG A 1 199 ? 19.689 -8.088 -4.447 1.00 73.62 199 ARG A N 1
ATOM 1521 C CA . ARG A 1 199 ? 18.501 -7.828 -3.611 1.00 73.62 199 ARG A CA 1
ATOM 1522 C C . ARG A 1 199 ? 18.850 -7.026 -2.354 1.00 73.62 199 ARG A C 1
ATOM 1524 O O . ARG A 1 199 ? 18.109 -6.119 -1.983 1.00 73.62 199 ARG A O 1
ATOM 1531 N N . ALA A 1 200 ? 19.998 -7.307 -1.733 1.00 72.31 200 ALA A N 1
ATOM 1532 C CA . ALA A 1 200 ? 20.518 -6.518 -0.613 1.00 72.31 200 ALA A CA 1
ATOM 1533 C C . ALA A 1 200 ? 20.766 -5.057 -1.021 1.00 72.31 200 ALA A C 1
ATOM 1535 O O . ALA A 1 200 ? 20.360 -4.129 -0.321 1.00 72.31 200 ALA A O 1
ATOM 1536 N N . THR A 1 201 ? 21.367 -4.865 -2.197 1.00 76.12 201 THR A N 1
ATOM 1537 C CA . THR A 1 201 ? 21.599 -3.542 -2.784 1.00 76.12 201 THR A CA 1
ATOM 1538 C C . THR A 1 201 ? 20.268 -2.854 -3.102 1.00 76.12 201 THR A C 1
ATOM 1540 O O . THR A 1 201 ? 20.095 -1.689 -2.758 1.00 76.12 201 THR A O 1
ATOM 1543 N N . ALA A 1 202 ? 19.290 -3.569 -3.674 1.00 75.75 202 ALA A N 1
ATOM 1544 C CA . ALA A 1 202 ? 17.963 -3.033 -3.980 1.00 75.75 202 ALA A CA 1
ATOM 1545 C C . ALA A 1 202 ? 17.265 -2.490 -2.727 1.00 75.75 202 ALA A C 1
ATOM 1547 O O . ALA A 1 202 ? 16.724 -1.385 -2.725 1.00 75.75 202 ALA A O 1
ATOM 1548 N N . TYR A 1 203 ? 17.333 -3.249 -1.635 1.00 69.38 203 TYR A N 1
ATOM 1549 C CA . TYR A 1 203 ? 16.754 -2.852 -0.360 1.00 69.38 203 TYR A CA 1
ATOM 1550 C C . TYR A 1 203 ? 17.440 -1.615 0.237 1.00 69.38 203 TYR A C 1
ATOM 1552 O O . TYR A 1 203 ? 16.770 -0.682 0.679 1.00 69.38 203 TYR A O 1
ATOM 1560 N N . GLN A 1 204 ? 18.773 -1.565 0.204 1.00 70.44 204 GLN A N 1
ATOM 1561 C CA . GLN A 1 204 ? 19.513 -0.385 0.654 1.00 70.44 204 GLN A CA 1
ATOM 1562 C C . GLN A 1 204 ? 19.195 0.851 -0.193 1.00 70.44 204 GLN A C 1
ATOM 1564 O O . GLN A 1 204 ? 19.104 1.949 0.346 1.00 70.44 204 GLN A O 1
ATOM 1569 N N . LEU A 1 205 ? 18.976 0.703 -1.500 1.00 73.75 205 LEU A N 1
ATOM 1570 C CA . LEU A 1 205 ? 18.547 1.822 -2.341 1.00 73.75 205 LEU A CA 1
ATOM 1571 C C . LEU A 1 205 ? 17.131 2.276 -1.994 1.00 73.75 205 LEU A C 1
ATOM 1573 O O . LEU A 1 205 ? 16.881 3.478 -1.915 1.00 73.75 205 LEU A O 1
ATOM 1577 N N . LEU A 1 206 ? 16.226 1.333 -1.724 1.00 70.31 206 LEU A N 1
ATOM 1578 C CA . LEU A 1 206 ? 14.846 1.634 -1.351 1.00 70.31 206 LEU A CA 1
ATOM 1579 C C . LEU A 1 206 ? 14.794 2.522 -0.098 1.00 70.31 206 LEU A C 1
ATOM 1581 O O . LEU A 1 206 ? 14.060 3.506 -0.083 1.00 70.31 206 LEU A O 1
ATOM 1585 N N . GLN A 1 207 ? 15.651 2.252 0.895 1.00 64.69 207 GLN A N 1
ATOM 1586 C CA . GLN A 1 207 ? 15.782 3.056 2.123 1.00 64.69 207 GLN A CA 1
ATOM 1587 C C . GLN A 1 207 ? 16.150 4.525 1.889 1.00 64.69 207 GLN A C 1
ATOM 1589 O O . GLN A 1 207 ? 15.824 5.377 2.712 1.00 64.69 207 GLN A O 1
ATOM 1594 N N . HIS A 1 208 ? 16.840 4.823 0.791 1.00 67.31 208 HIS A N 1
ATOM 1595 C CA . HIS A 1 208 ? 17.355 6.158 0.499 1.00 67.31 208 HIS A CA 1
ATOM 1596 C C . HIS A 1 208 ? 16.607 6.841 -0.656 1.00 67.31 208 HIS A C 1
ATOM 1598 O O . HIS A 1 208 ? 16.984 7.936 -1.078 1.00 67.31 208 HIS A O 1
ATOM 1604 N N . THR A 1 209 ? 15.565 6.203 -1.196 1.00 65.69 209 THR A N 1
ATOM 1605 C CA . THR A 1 209 ? 14.811 6.732 -2.338 1.00 65.69 209 THR A CA 1
ATOM 1606 C C . THR A 1 209 ? 14.024 7.977 -1.918 1.00 65.69 209 THR A C 1
ATOM 1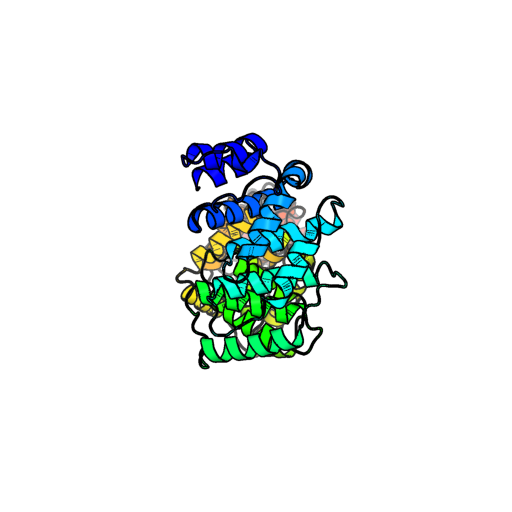608 O O . THR A 1 209 ? 13.396 8.000 -0.861 1.00 65.69 209 THR A O 1
ATOM 1611 N N . GLN A 1 210 ? 14.080 9.033 -2.734 1.00 59.47 210 GLN A N 1
ATOM 1612 C CA . GLN A 1 210 ? 13.400 10.299 -2.438 1.00 59.47 210 GLN A CA 1
ATOM 1613 C C . GLN A 1 210 ? 11.948 10.299 -2.951 1.00 59.47 210 GLN A C 1
ATOM 1615 O O . GLN A 1 210 ? 11.645 9.608 -3.931 1.00 59.47 210 GLN A O 1
ATOM 1620 N N . PRO A 1 211 ? 11.051 11.115 -2.360 1.00 50.75 211 PRO A N 1
ATOM 1621 C CA . PRO A 1 211 ? 9.691 11.292 -2.869 1.00 50.75 211 PRO A CA 1
ATOM 1622 C C . PRO A 1 211 ? 9.664 11.691 -4.357 1.00 50.75 211 PRO A C 1
ATOM 1624 O O . PRO A 1 211 ? 10.451 12.531 -4.795 1.00 50.75 211 PRO A O 1
ATOM 1627 N N . GLY A 1 212 ? 8.745 11.106 -5.134 1.00 52.00 212 GLY A N 1
ATOM 1628 C CA . GLY A 1 212 ? 8.565 11.388 -6.569 1.00 52.00 212 GLY A CA 1
ATOM 1629 C C . GLY A 1 212 ? 9.341 10.476 -7.535 1.00 52.00 212 GLY A C 1
ATOM 1630 O O . GLY A 1 212 ? 9.235 10.646 -8.749 1.00 52.00 212 GLY A O 1
ATOM 1631 N N . GLN A 1 213 ? 10.097 9.491 -7.033 1.00 61.38 213 GLN A N 1
ATOM 1632 C CA . GLN A 1 213 ? 10.870 8.526 -7.838 1.00 61.38 213 GLN A CA 1
ATOM 1633 C C . GLN A 1 213 ? 10.116 7.198 -8.076 1.00 61.38 213 GLN A C 1
ATOM 1635 O O . GLN A 1 213 ? 10.670 6.118 -7.883 1.00 61.38 213 GLN A O 1
ATOM 1640 N N . HIS A 1 214 ? 8.855 7.278 -8.514 1.00 57.50 214 HIS A N 1
ATOM 1641 C CA . HIS A 1 214 ? 7.922 6.140 -8.635 1.00 57.50 214 HIS A CA 1
ATOM 1642 C C . HIS A 1 214 ? 8.499 4.945 -9.420 1.00 57.50 214 HIS A C 1
ATOM 1644 O O . HIS A 1 214 ? 8.568 3.827 -8.923 1.00 57.50 214 HIS A O 1
ATOM 1650 N N . THR A 1 215 ? 9.035 5.171 -10.624 1.00 64.81 215 THR A N 1
ATOM 1651 C CA . THR A 1 215 ? 9.600 4.084 -11.446 1.00 64.81 215 THR A CA 1
ATOM 1652 C C . THR A 1 215 ? 10.725 3.331 -10.732 1.00 64.81 215 THR A C 1
ATOM 1654 O O . THR A 1 215 ? 10.794 2.105 -10.815 1.00 64.81 215 THR A O 1
ATOM 1657 N N . SER A 1 216 ? 11.578 4.053 -10.001 1.00 69.88 216 SER A N 1
ATOM 1658 C CA . SER A 1 216 ? 12.686 3.463 -9.252 1.00 69.88 216 SER A CA 1
ATOM 1659 C C . SER A 1 216 ? 12.183 2.649 -8.063 1.00 69.88 216 SER A C 1
ATOM 1661 O O . SER A 1 216 ? 12.615 1.516 -7.875 1.00 69.88 216 SER A O 1
ATOM 1663 N N . VAL A 1 217 ? 11.231 3.192 -7.297 1.00 64.62 217 VAL A N 1
ATOM 1664 C CA . VAL A 1 217 ? 10.584 2.493 -6.176 1.00 64.62 217 VAL A CA 1
ATOM 1665 C C . VAL A 1 217 ? 9.980 1.173 -6.653 1.00 64.62 217 VAL A C 1
ATOM 1667 O O . VAL A 1 217 ? 10.306 0.120 -6.108 1.00 64.62 217 VAL A O 1
ATOM 1670 N N . ARG A 1 218 ? 9.163 1.201 -7.713 1.00 64.19 218 ARG A N 1
ATOM 1671 C CA . ARG A 1 218 ? 8.527 0.002 -8.273 1.00 64.19 218 ARG A CA 1
ATOM 1672 C C . ARG A 1 218 ? 9.534 -1.072 -8.676 1.00 64.19 218 ARG A C 1
ATOM 1674 O O . ARG A 1 218 ? 9.332 -2.244 -8.365 1.00 64.19 218 ARG A O 1
ATOM 1681 N N . GLN A 1 219 ? 10.605 -0.681 -9.365 1.00 72.25 219 GLN A N 1
ATOM 1682 C CA . GLN A 1 219 ? 11.667 -1.599 -9.785 1.00 72.25 219 GLN A CA 1
ATOM 1683 C C . GLN A 1 219 ? 12.367 -2.221 -8.571 1.00 72.25 219 GLN A C 1
ATOM 1685 O O . GLN A 1 219 ? 12.447 -3.443 -8.464 1.00 72.25 219 GLN A O 1
ATOM 1690 N N . LEU A 1 220 ? 12.773 -1.405 -7.597 1.00 73.06 220 LEU A N 1
ATOM 1691 C CA . LEU A 1 220 ? 13.420 -1.884 -6.372 1.00 73.06 220 LEU A CA 1
ATOM 1692 C C . LEU A 1 220 ? 12.526 -2.824 -5.560 1.00 73.06 220 LEU A C 1
ATOM 1694 O O . LEU A 1 220 ? 12.988 -3.852 -5.068 1.00 73.06 220 LEU A O 1
ATOM 1698 N N . LEU A 1 221 ? 11.238 -2.512 -5.445 1.00 66.44 221 LEU A N 1
ATOM 1699 C CA . LEU A 1 221 ? 10.279 -3.378 -4.768 1.00 66.44 221 LEU A CA 1
ATOM 1700 C C . LEU A 1 221 ? 10.128 -4.702 -5.493 1.00 66.44 221 LEU A C 1
ATOM 1702 O O . LEU A 1 221 ? 10.238 -5.749 -4.868 1.00 66.44 221 LEU A O 1
ATOM 1706 N N . ARG A 1 222 ? 9.947 -4.679 -6.814 1.00 68.88 222 ARG A N 1
ATOM 1707 C CA . ARG A 1 222 ? 9.871 -5.903 -7.611 1.00 68.88 222 ARG A CA 1
ATOM 1708 C C . ARG A 1 222 ? 11.117 -6.772 -7.408 1.00 68.88 222 ARG A C 1
ATOM 1710 O O . ARG A 1 222 ? 10.984 -7.972 -7.181 1.00 68.88 222 ARG A O 1
ATOM 1717 N N . SER A 1 223 ? 12.301 -6.159 -7.390 1.00 72.75 223 SER A N 1
ATOM 1718 C CA . SER A 1 223 ? 13.575 -6.840 -7.117 1.00 72.75 223 SER A CA 1
ATOM 1719 C C . SER A 1 223 ? 13.604 -7.541 -5.753 1.00 72.75 223 SER A C 1
ATOM 1721 O O . SER A 1 223 ? 14.142 -8.640 -5.626 1.00 72.75 223 SER A O 1
ATOM 1723 N N . VAL A 1 224 ? 13.033 -6.909 -4.724 1.00 67.62 224 VAL A N 1
ATOM 1724 C CA . VAL A 1 224 ? 12.982 -7.443 -3.353 1.00 67.62 224 VAL A CA 1
ATOM 1725 C C . VAL A 1 224 ? 11.880 -8.500 -3.194 1.00 67.62 224 VAL A C 1
ATOM 1727 O O . VAL A 1 224 ? 12.058 -9.461 -2.445 1.00 67.62 224 VAL A O 1
ATOM 1730 N N . LEU A 1 225 ? 10.752 -8.340 -3.892 1.00 62.69 225 LEU A N 1
ATOM 1731 C CA . LEU A 1 225 ? 9.525 -9.114 -3.677 1.00 62.69 225 LEU A CA 1
ATOM 1732 C C . LEU A 1 225 ? 9.438 -10.397 -4.516 1.00 62.69 225 LEU A C 1
ATOM 1734 O O . LEU A 1 225 ? 8.856 -11.370 -4.046 1.00 62.69 225 LEU A O 1
ATOM 1738 N N . VAL A 1 226 ? 10.003 -10.434 -5.730 1.00 60.34 226 VAL A N 1
ATOM 1739 C CA . VAL A 1 226 ? 9.836 -11.579 -6.655 1.00 60.34 226 VAL A CA 1
ATOM 1740 C C . VAL A 1 226 ? 10.555 -12.846 -6.164 1.00 60.34 226 VAL A C 1
ATOM 1742 O O . VAL A 1 226 ? 10.056 -13.953 -6.366 1.00 60.34 226 VAL A O 1
ATOM 1745 N N . HIS A 1 227 ? 11.681 -12.707 -5.454 1.00 58.03 227 HIS A N 1
ATOM 1746 C CA . HIS A 1 227 ? 12.433 -13.826 -4.869 1.00 58.03 227 HIS A CA 1
ATOM 1747 C C . HIS A 1 227 ? 12.904 -13.490 -3.441 1.00 58.03 227 HIS A C 1
ATOM 1749 O O . HIS A 1 227 ? 14.067 -13.124 -3.242 1.00 58.03 227 HIS A O 1
ATOM 1755 N N . PRO A 1 228 ? 12.023 -13.588 -2.425 1.00 53.38 228 PRO A N 1
ATOM 1756 C CA . PRO A 1 228 ? 12.370 -13.226 -1.057 1.00 53.38 228 PRO A CA 1
ATOM 1757 C C . PRO A 1 228 ? 13.394 -14.218 -0.491 1.00 53.38 228 PRO A C 1
ATOM 1759 O O . PRO A 1 228 ? 13.062 -15.366 -0.196 1.00 53.38 228 PRO A O 1
ATOM 1762 N N . HIS A 1 229 ? 14.647 -13.782 -0.316 1.00 49.88 229 HIS A N 1
ATOM 1763 C CA . HIS A 1 229 ? 15.658 -14.608 0.341 1.00 49.88 229 HIS A CA 1
ATOM 1764 C C . HIS A 1 229 ? 15.532 -14.482 1.870 1.00 49.88 229 HIS A C 1
ATOM 1766 O O . HIS A 1 229 ? 15.666 -13.376 2.408 1.00 49.88 229 HIS A O 1
ATOM 1772 N N . PRO A 1 230 ? 15.300 -15.585 2.604 1.00 51.75 230 PRO A N 1
ATOM 1773 C CA . PRO A 1 230 ? 15.031 -15.532 4.038 1.00 51.75 230 PRO A CA 1
ATOM 1774 C C . PRO A 1 230 ? 16.214 -15.016 4.873 1.00 51.75 230 PRO A C 1
ATOM 1776 O O . PRO A 1 230 ? 15.979 -14.384 5.897 1.00 51.75 230 PRO A O 1
ATOM 1779 N N . THR A 1 231 ? 17.472 -15.207 4.452 1.00 49.38 231 THR A N 1
ATOM 1780 C CA . THR A 1 231 ? 18.649 -14.779 5.246 1.00 49.38 231 THR A CA 1
ATOM 1781 C C . THR A 1 231 ? 18.976 -13.287 5.154 1.00 49.38 231 THR A C 1
ATOM 1783 O O . THR A 1 231 ? 19.474 -12.732 6.128 1.00 49.38 231 THR A O 1
ATOM 1786 N N . LEU A 1 232 ? 18.674 -12.604 4.043 1.00 47.59 232 LEU A N 1
ATOM 1787 C CA . LEU A 1 232 ? 18.911 -11.155 3.915 1.00 47.59 232 LEU A CA 1
ATOM 1788 C C . LEU A 1 232 ? 17.867 -10.331 4.666 1.00 47.59 232 LEU A C 1
ATOM 1790 O O . LEU A 1 232 ? 18.177 -9.299 5.255 1.00 47.59 232 LEU A O 1
ATOM 1794 N N . LEU A 1 233 ? 16.634 -10.832 4.697 1.00 49.62 233 LEU A N 1
ATOM 1795 C CA . LEU A 1 233 ? 15.558 -10.266 5.497 1.00 49.62 233 LEU A CA 1
ATOM 1796 C C . LEU A 1 233 ? 15.694 -10.633 6.983 1.00 49.62 233 LEU A C 1
ATOM 1798 O O . LEU A 1 233 ? 15.113 -9.941 7.811 1.00 49.62 233 LEU A O 1
ATOM 1802 N N . ALA A 1 234 ? 16.454 -11.670 7.349 1.00 54.72 234 ALA A N 1
ATOM 1803 C CA . ALA A 1 234 ? 16.627 -12.072 8.749 1.00 54.72 234 ALA A CA 1
ATOM 1804 C C . ALA A 1 234 ? 17.326 -11.002 9.608 1.00 54.72 234 ALA A C 1
ATOM 1806 O O . ALA A 1 234 ? 17.050 -10.911 10.798 1.00 54.72 234 ALA A O 1
ATOM 1807 N N . GLY A 1 235 ? 18.198 -10.174 9.017 1.00 56.69 235 GLY A N 1
ATOM 1808 C CA . GLY A 1 235 ? 18.885 -9.085 9.728 1.00 56.69 235 GLY A CA 1
ATOM 1809 C C . GLY A 1 235 ? 18.065 -7.798 9.882 1.00 56.69 235 GLY A C 1
ATOM 1810 O O . GLY A 1 235 ? 18.510 -6.865 10.546 1.00 56.69 235 GLY A O 1
ATOM 1811 N N . ILE A 1 236 ? 16.888 -7.720 9.255 1.00 63.78 236 ILE A N 1
ATOM 1812 C CA . ILE A 1 236 ? 16.026 -6.535 9.257 1.00 63.78 236 ILE A CA 1
ATOM 1813 C C . ILE A 1 236 ? 14.808 -6.834 10.120 1.00 63.78 236 ILE A C 1
ATOM 1815 O O . ILE A 1 236 ? 14.117 -7.832 9.896 1.00 63.78 236 ILE A O 1
ATOM 1819 N N . SER A 1 237 ? 14.504 -5.939 11.062 1.00 71.25 237 SER A N 1
ATOM 1820 C CA . SER A 1 237 ? 13.340 -6.129 11.919 1.00 71.25 237 SER A CA 1
ATOM 1821 C C . SER A 1 237 ? 12.044 -6.156 11.093 1.00 71.25 237 SER A C 1
ATOM 1823 O O . SER A 1 237 ? 11.904 -5.393 10.126 1.00 71.25 237 SER A O 1
ATOM 1825 N N . PRO A 1 238 ? 11.074 -7.012 11.455 1.00 75.00 238 PRO A N 1
ATOM 1826 C CA . PRO A 1 238 ? 9.775 -7.063 10.787 1.00 75.00 238 PRO A CA 1
ATOM 1827 C C . PRO A 1 238 ? 9.091 -5.689 10.695 1.00 75.00 238 PRO A C 1
ATOM 1829 O O . PRO A 1 238 ? 8.570 -5.333 9.641 1.00 75.00 238 PRO A O 1
ATOM 1832 N N . THR A 1 239 ? 9.213 -4.863 11.738 1.00 76.50 239 THR A N 1
ATOM 1833 C CA . THR A 1 239 ? 8.719 -3.478 11.797 1.00 76.50 239 THR A CA 1
ATOM 1834 C C . THR A 1 239 ? 9.206 -2.623 10.627 1.00 76.50 239 THR A C 1
ATOM 1836 O O . THR A 1 239 ? 8.421 -1.942 9.972 1.00 76.50 239 THR A O 1
ATOM 1839 N N . VAL A 1 240 ? 10.507 -2.670 10.319 1.00 72.94 240 VAL A N 1
ATOM 1840 C CA . VAL A 1 240 ? 11.077 -1.875 9.224 1.00 72.94 240 VAL A CA 1
ATOM 1841 C C . VAL A 1 240 ? 10.535 -2.365 7.882 1.00 72.94 240 VAL A C 1
ATOM 1843 O O . VAL A 1 240 ? 10.189 -1.538 7.041 1.00 72.94 240 VAL A O 1
ATOM 1846 N N . LYS A 1 241 ? 10.386 -3.683 7.693 1.00 74.88 241 LYS A N 1
ATOM 1847 C CA . LYS A 1 241 ? 9.805 -4.249 6.463 1.00 74.88 241 LYS A CA 1
ATOM 1848 C C . LYS A 1 241 ? 8.366 -3.782 6.265 1.00 74.88 241 LYS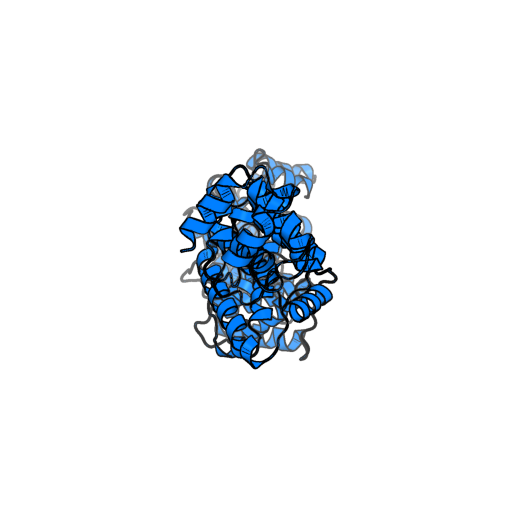 A C 1
ATOM 1850 O O . LYS A 1 241 ? 8.036 -3.330 5.175 1.00 74.88 241 LYS A O 1
ATOM 1855 N N . ILE A 1 242 ? 7.541 -3.825 7.314 1.00 79.88 242 ILE A N 1
ATOM 1856 C CA . ILE A 1 242 ? 6.151 -3.345 7.279 1.00 79.88 242 ILE A CA 1
ATOM 1857 C C . ILE A 1 242 ? 6.104 -1.872 6.865 1.00 79.88 242 ILE A C 1
ATOM 1859 O O . ILE A 1 242 ? 5.347 -1.513 5.967 1.00 79.88 242 ILE A O 1
ATOM 1863 N N . LEU A 1 243 ? 6.953 -1.028 7.457 1.00 76.94 243 LEU A N 1
ATOM 1864 C CA . LEU A 1 243 ? 7.002 0.395 7.123 1.00 76.94 243 LEU A CA 1
ATOM 1865 C C . LEU A 1 243 ? 7.437 0.635 5.675 1.00 76.94 243 LEU A C 1
ATOM 1867 O O . LEU A 1 243 ? 6.889 1.512 5.018 1.00 76.94 243 LEU A O 1
ATOM 1871 N N . HIS A 1 244 ? 8.366 -0.153 5.135 1.00 73.12 244 HIS A N 1
ATOM 1872 C CA . HIS A 1 244 ? 8.723 -0.053 3.716 1.00 73.12 244 HIS A CA 1
ATOM 1873 C C . HIS A 1 244 ? 7.542 -0.435 2.823 1.00 73.12 244 HIS A C 1
ATOM 1875 O O . HIS A 1 244 ? 7.262 0.278 1.864 1.00 73.12 244 HIS A O 1
ATOM 1881 N N . LEU A 1 245 ? 6.807 -1.496 3.173 1.00 76.25 245 LEU A N 1
ATOM 1882 C CA . LEU A 1 245 ? 5.585 -1.890 2.470 1.00 76.25 245 LEU A CA 1
ATOM 1883 C C . LEU A 1 245 ? 4.481 -0.820 2.570 1.00 76.25 245 LEU A C 1
ATOM 1885 O O . LEU A 1 245 ? 3.765 -0.602 1.600 1.00 76.25 245 LEU A O 1
ATOM 1889 N N . ALA A 1 246 ? 4.391 -0.079 3.678 1.00 77.88 246 ALA A N 1
ATOM 1890 C CA . ALA A 1 246 ? 3.486 1.067 3.804 1.00 77.88 246 ALA A CA 1
ATOM 1891 C C . ALA A 1 246 ? 3.804 2.180 2.789 1.00 77.88 246 ALA A C 1
ATOM 1893 O O . ALA A 1 246 ? 2.899 2.736 2.171 1.00 77.88 246 ALA A O 1
ATOM 1894 N N . HIS A 1 247 ? 5.088 2.466 2.555 1.00 72.38 247 HIS A N 1
ATOM 1895 C CA . HIS A 1 247 ? 5.501 3.450 1.548 1.00 72.38 247 HIS A CA 1
ATOM 1896 C C . HIS A 1 247 ? 5.171 3.008 0.121 1.00 72.38 247 HIS A C 1
ATOM 1898 O O . HIS A 1 247 ? 4.925 3.854 -0.734 1.00 72.38 247 HIS A O 1
ATOM 1904 N N . VAL A 1 248 ? 5.095 1.699 -0.136 1.00 69.19 248 VAL A N 1
ATOM 1905 C CA . VAL A 1 248 ? 4.614 1.180 -1.425 1.00 69.19 248 VAL A CA 1
ATOM 1906 C C . VAL A 1 248 ? 3.184 1.624 -1.680 1.00 69.19 248 VAL A C 1
ATOM 1908 O O . VAL A 1 248 ? 2.904 2.148 -2.753 1.00 69.19 248 VAL A O 1
ATOM 1911 N N . TYR A 1 249 ? 2.297 1.485 -0.690 1.00 72.81 249 TYR A N 1
ATOM 1912 C CA . TYR A 1 249 ? 0.916 1.952 -0.828 1.00 72.81 249 TYR A CA 1
ATOM 1913 C C . TYR A 1 249 ? 0.846 3.453 -1.119 1.00 72.81 249 TYR A C 1
ATOM 1915 O O . TYR A 1 249 ? 0.052 3.861 -1.958 1.00 72.81 249 TYR A O 1
ATOM 1923 N N . LEU A 1 250 ? 1.702 4.262 -0.484 1.00 69.62 250 LEU A N 1
ATOM 1924 C CA . LEU A 1 250 ? 1.744 5.713 -0.703 1.00 69.62 250 LEU A CA 1
ATOM 1925 C C . LEU A 1 250 ? 2.263 6.120 -2.079 1.00 69.62 250 LEU A C 1
ATOM 1927 O O . LEU A 1 250 ? 1.837 7.133 -2.627 1.00 69.62 250 LEU A O 1
ATOM 1931 N N . TRP A 1 251 ? 3.250 5.400 -2.603 1.00 64.38 251 TRP A N 1
ATOM 1932 C CA . TRP A 1 251 ? 3.980 5.832 -3.793 1.00 64.38 251 TRP A CA 1
ATOM 1933 C C . TRP A 1 251 ? 3.496 5.166 -5.080 1.00 64.38 251 TRP A C 1
ATOM 1935 O O . TRP A 1 251 ? 3.785 5.679 -6.161 1.00 64.38 251 TRP A O 1
ATOM 1945 N N . GLU A 1 252 ? 2.744 4.071 -4.978 1.00 62.91 252 GLU A N 1
ATOM 1946 C CA . GLU A 1 252 ? 2.351 3.225 -6.107 1.00 62.91 252 GLU A CA 1
ATOM 1947 C C . GLU A 1 252 ? 0.833 3.019 -6.198 1.00 62.91 252 GLU A C 1
ATOM 1949 O O . GLU A 1 252 ? 0.409 1.911 -6.504 1.00 62.91 252 GLU A O 1
ATOM 1954 N N . ALA A 1 253 ? 0.023 4.057 -5.953 1.00 56.00 253 ALA A N 1
ATOM 1955 C CA . ALA A 1 253 ? -1.450 4.030 -5.874 1.00 56.00 253 ALA A CA 1
ATOM 1956 C C . ALA A 1 253 ? -2.176 3.039 -6.819 1.00 56.00 253 ALA A C 1
ATOM 1958 O O . ALA A 1 253 ? -3.139 2.391 -6.407 1.00 56.00 253 ALA A O 1
ATOM 1959 N N . ASP A 1 254 ? -1.685 2.869 -8.053 1.00 56.28 254 ASP A N 1
ATOM 1960 C CA . ASP A 1 254 ? -2.232 1.920 -9.028 1.00 56.28 254 ASP A CA 1
ATOM 1961 C C . ASP A 1 254 ? -1.419 0.624 -9.206 1.00 56.28 254 ASP A C 1
ATOM 1963 O O . ASP A 1 254 ? -1.980 -0.399 -9.591 1.00 56.28 254 ASP A O 1
ATOM 1967 N N . ALA A 1 255 ? -0.110 0.625 -8.940 1.00 55.12 255 ALA A N 1
ATOM 1968 C CA . ALA A 1 255 ? 0.778 -0.477 -9.327 1.00 55.12 255 ALA A CA 1
ATOM 1969 C C . ALA A 1 255 ? 0.767 -1.656 -8.351 1.00 55.12 255 ALA A C 1
ATOM 1971 O O . ALA A 1 255 ? 1.047 -2.783 -8.754 1.00 55.12 255 ALA A O 1
ATOM 1972 N N . TRP A 1 256 ? 0.453 -1.416 -7.075 1.00 64.75 256 TRP A N 1
ATOM 1973 C CA . TRP A 1 256 ? 0.342 -2.502 -6.096 1.00 64.75 256 TRP A CA 1
ATOM 1974 C C . TRP A 1 256 ? -0.931 -3.335 -6.291 1.00 64.75 256 TRP A C 1
ATOM 1976 O O . TRP A 1 256 ? -0.999 -4.456 -5.794 1.00 64.75 256 TRP A O 1
ATOM 1986 N N . ARG A 1 257 ? -1.934 -2.833 -7.030 1.00 66.69 257 ARG A N 1
ATOM 1987 C CA . ARG A 1 257 ? -3.204 -3.547 -7.254 1.00 66.69 257 ARG A CA 1
ATOM 1988 C C . ARG A 1 257 ? -2.980 -4.892 -7.945 1.00 66.69 257 ARG A C 1
ATOM 1990 O O . ARG A 1 257 ? -3.559 -5.894 -7.522 1.00 66.69 257 ARG A O 1
ATOM 1997 N N . ASP A 1 258 ? -2.076 -4.916 -8.922 1.00 63.25 258 ASP A N 1
ATOM 1998 C CA . ASP A 1 258 ? -1.732 -6.106 -9.708 1.00 63.25 258 ASP A CA 1
ATOM 1999 C C . ASP A 1 258 ? -0.940 -7.161 -8.911 1.00 63.25 258 ASP A C 1
ATOM 2001 O O . ASP A 1 258 ? -0.864 -8.310 -9.336 1.00 63.25 258 ASP A O 1
ATOM 2005 N N . CYS A 1 259 ? -0.365 -6.797 -7.757 1.00 65.12 259 CYS A N 1
ATOM 2006 C CA . CYS A 1 259 ? 0.402 -7.692 -6.874 1.00 65.12 259 CYS A CA 1
ATOM 2007 C C . CYS A 1 259 ? -0.106 -7.691 -5.419 1.00 65.12 259 CYS A C 1
ATOM 2009 O O . CYS A 1 259 ? 0.631 -7.994 -4.474 1.00 65.12 259 CYS A O 1
ATOM 2011 N N . SER A 1 260 ? -1.375 -7.319 -5.227 1.00 73.88 260 SER A N 1
ATOM 2012 C CA . SER A 1 260 ? -1.984 -7.140 -3.905 1.00 73.88 260 SER A CA 1
ATOM 2013 C C . SER A 1 260 ? -1.998 -8.434 -3.089 1.00 73.88 260 SER A C 1
ATOM 2015 O O . SER A 1 260 ? -1.715 -8.403 -1.894 1.00 73.88 260 SER A O 1
ATOM 2017 N N . ALA A 1 261 ? -2.230 -9.585 -3.724 1.00 72.25 261 ALA A N 1
ATOM 2018 C CA . ALA A 1 261 ? -2.263 -10.880 -3.047 1.00 72.25 261 ALA A CA 1
ATOM 2019 C C . ALA A 1 261 ? -0.899 -11.263 -2.442 1.00 72.25 261 ALA A C 1
ATOM 2021 O O . ALA A 1 261 ? -0.822 -11.678 -1.281 1.00 72.25 261 ALA A O 1
ATOM 2022 N N . GLU A 1 262 ? 0.186 -11.093 -3.199 1.00 71.88 262 GLU A N 1
ATOM 2023 C CA . GLU A 1 262 ? 1.552 -11.347 -2.737 1.00 71.88 262 GLU A CA 1
ATOM 2024 C C . GLU A 1 262 ? 1.964 -10.349 -1.650 1.00 71.88 262 GLU A C 1
ATOM 2026 O O . GLU A 1 262 ? 2.584 -10.728 -0.651 1.00 71.88 262 GLU A O 1
ATOM 2031 N N . LEU A 1 263 ? 1.576 -9.081 -1.814 1.00 75.00 263 LEU A N 1
ATOM 2032 C CA . LEU A 1 263 ? 1.833 -8.026 -0.839 1.00 75.00 263 LEU A CA 1
ATOM 2033 C C . LEU A 1 263 ? 1.110 -8.295 0.489 1.00 75.00 263 LEU A C 1
ATOM 2035 O O . LEU A 1 263 ? 1.717 -8.165 1.554 1.00 75.00 263 LEU A O 1
ATOM 2039 N N . HIS A 1 264 ? -0.155 -8.723 0.442 1.00 85.12 264 HIS A N 1
ATOM 2040 C CA . HIS A 1 264 ? -0.926 -9.108 1.626 1.00 85.12 264 HIS A CA 1
ATOM 2041 C C . HIS A 1 264 ? -0.281 -10.306 2.333 1.00 85.12 264 HIS A C 1
ATOM 2043 O O . HIS A 1 264 ? -0.054 -10.244 3.539 1.00 85.12 264 HIS A O 1
ATOM 2049 N N . ALA A 1 265 ? 0.098 -11.359 1.606 1.00 75.94 265 ALA A N 1
ATOM 2050 C CA . ALA A 1 265 ? 0.740 -12.530 2.212 1.00 75.94 265 ALA A CA 1
ATOM 2051 C C . ALA A 1 265 ? 2.039 -12.172 2.965 1.00 75.94 265 ALA A C 1
ATOM 2053 O O . ALA A 1 265 ? 2.319 -12.713 4.040 1.00 75.94 265 ALA A O 1
ATOM 2054 N N . LEU A 1 266 ? 2.824 -11.233 2.431 1.00 76.44 266 LEU A N 1
ATOM 2055 C CA . LEU A 1 266 ? 4.039 -10.743 3.082 1.00 76.44 266 LEU A CA 1
ATOM 2056 C C . LEU A 1 266 ? 3.745 -9.865 4.300 1.00 76.44 266 LEU A C 1
ATOM 2058 O O . LEU A 1 266 ? 4.386 -10.043 5.336 1.00 76.44 266 LEU A O 1
ATOM 2062 N N . LEU A 1 267 ? 2.779 -8.948 4.200 1.00 84.50 267 LEU A N 1
ATOM 2063 C CA . LEU A 1 267 ? 2.363 -8.104 5.324 1.00 84.50 267 LEU A CA 1
ATOM 2064 C C . LEU A 1 267 ? 1.855 -8.940 6.491 1.00 84.50 267 LEU A C 1
ATOM 2066 O O . LEU A 1 267 ? 2.301 -8.742 7.617 1.00 84.50 267 LEU A O 1
ATOM 2070 N N . GLU A 1 268 ? 0.987 -9.911 6.220 1.00 85.69 268 GLU A N 1
ATOM 2071 C CA . GLU A 1 268 ? 0.477 -10.827 7.236 1.00 85.69 268 GLU A CA 1
ATOM 2072 C C . GLU A 1 268 ? 1.618 -11.569 7.938 1.00 85.69 268 GLU A C 1
ATOM 2074 O O . GLU A 1 268 ? 1.658 -11.641 9.170 1.00 85.69 268 GLU A O 1
ATOM 2079 N N . ARG A 1 269 ? 2.584 -12.081 7.168 1.00 82.19 269 ARG A N 1
ATOM 2080 C CA . ARG A 1 269 ? 3.760 -12.755 7.719 1.00 82.19 269 ARG A CA 1
ATOM 2081 C C . ARG A 1 269 ? 4.586 -11.820 8.603 1.00 82.19 269 ARG A C 1
ATOM 2083 O O . ARG A 1 269 ? 4.898 -12.196 9.730 1.00 82.19 269 ARG A O 1
ATOM 2090 N N . TYR A 1 270 ? 4.932 -10.627 8.122 1.00 83.31 270 TYR A N 1
ATOM 2091 C CA . TYR A 1 270 ? 5.784 -9.702 8.875 1.00 83.31 270 TYR A CA 1
ATOM 2092 C C . TYR A 1 270 ? 5.092 -9.129 10.107 1.00 83.31 270 TYR A C 1
ATOM 2094 O O . TYR A 1 270 ? 5.748 -8.971 11.129 1.00 83.31 270 TYR A O 1
ATOM 2102 N N . ILE A 1 271 ? 3.783 -8.879 10.057 1.00 84.69 271 ILE A N 1
ATOM 2103 C CA . ILE A 1 271 ? 3.013 -8.438 11.228 1.00 84.69 271 ILE A CA 1
ATOM 2104 C C . ILE A 1 271 ? 2.997 -9.535 12.294 1.00 84.69 271 ILE A C 1
ATOM 2106 O O . ILE A 1 271 ? 3.272 -9.275 13.462 1.00 84.69 271 ILE A O 1
ATOM 2110 N N . ARG A 1 272 ? 2.774 -10.795 11.902 1.00 84.31 272 ARG A N 1
ATOM 2111 C CA . ARG A 1 272 ? 2.847 -11.924 12.843 1.00 84.31 272 ARG A CA 1
ATOM 2112 C C . ARG A 1 272 ? 4.257 -12.132 13.408 1.00 84.31 272 ARG A C 1
ATOM 2114 O O . ARG A 1 272 ? 4.383 -12.518 14.566 1.00 84.31 272 ARG A O 1
ATOM 2121 N N . GLU A 1 273 ? 5.305 -11.915 12.611 1.00 80.19 273 GLU A N 1
ATOM 2122 C CA . GLU A 1 273 ? 6.701 -11.955 13.074 1.00 80.19 273 GLU A CA 1
ATOM 2123 C C . GLU A 1 273 ? 6.996 -10.806 14.057 1.00 80.19 273 GLU A C 1
ATOM 2125 O O . GLU A 1 273 ? 7.537 -11.062 15.128 1.00 80.19 273 GLU A O 1
ATOM 2130 N N . GLN A 1 274 ? 6.564 -9.575 13.757 1.00 80.62 274 GLN A N 1
ATOM 2131 C CA . GLN A 1 274 ? 6.700 -8.403 14.635 1.00 80.62 274 GLN A CA 1
ATOM 2132 C C . GLN A 1 274 ? 6.067 -8.662 16.009 1.00 80.62 274 GLN A C 1
ATOM 2134 O O . GLN A 1 274 ? 6.748 -8.556 17.027 1.00 80.62 274 GLN A O 1
ATOM 2139 N N . LEU A 1 275 ? 4.796 -9.078 16.029 1.00 76.44 275 LEU A N 1
ATOM 2140 C CA . LEU A 1 275 ? 4.057 -9.347 17.267 1.00 76.44 275 LEU A CA 1
ATOM 2141 C C . LEU A 1 275 ? 4.698 -10.472 18.106 1.00 76.44 275 LEU A C 1
ATOM 2143 O O . LEU A 1 275 ? 4.551 -10.503 19.329 1.00 76.44 275 LEU A O 1
ATOM 2147 N N . ARG A 1 276 ? 5.430 -11.403 17.474 1.00 74.00 276 ARG A N 1
ATOM 2148 C CA . ARG A 1 276 ? 6.188 -12.462 18.166 1.00 74.00 276 ARG A CA 1
ATOM 2149 C C . ARG A 1 276 ? 7.524 -11.963 18.720 1.00 74.00 276 ARG A C 1
ATOM 2151 O O . ARG A 1 276 ? 7.826 -12.255 19.877 1.00 74.00 276 ARG A O 1
ATOM 2158 N N . ASP A 1 277 ? 8.302 -11.234 17.924 1.00 67.12 277 ASP A N 1
ATOM 2159 C CA . ASP A 1 277 ? 9.636 -10.736 18.297 1.00 67.12 277 ASP A CA 1
ATOM 2160 C C . ASP A 1 277 ? 9.569 -9.646 19.378 1.00 67.12 277 ASP A C 1
ATOM 2162 O O . ASP A 1 277 ? 10.462 -9.523 20.219 1.00 67.12 277 ASP A O 1
ATOM 2166 N N . GLU A 1 278 ? 8.489 -8.869 19.424 1.00 58.81 278 GLU A N 1
ATOM 2167 C CA . GLU A 1 278 ? 8.296 -7.814 20.425 1.00 58.81 278 GLU A CA 1
ATOM 2168 C C . GLU A 1 278 ? 8.090 -8.342 21.840 1.00 58.81 278 GLU A C 1
ATOM 2170 O O . GLU A 1 278 ? 8.527 -7.697 22.794 1.00 58.81 278 GLU A O 1
ATOM 2175 N N . ARG A 1 279 ? 7.554 -9.561 21.985 1.00 56.91 279 ARG A N 1
ATOM 2176 C CA . ARG A 1 279 ? 7.542 -10.271 23.274 1.00 56.91 279 ARG A CA 1
ATOM 2177 C C . ARG A 1 279 ? 8.961 -10.565 23.786 1.00 56.91 279 ARG A C 1
ATOM 2179 O O . ARG A 1 279 ? 9.109 -10.954 24.941 1.00 56.91 279 ARG A O 1
ATOM 2186 N N . GLN A 1 280 ? 9.991 -10.398 22.949 1.00 50.84 280 GLN A N 1
ATOM 2187 C CA . GLN A 1 280 ? 11.375 -10.764 23.250 1.00 50.84 280 GLN A CA 1
ATOM 2188 C C . GLN A 1 280 ? 12.387 -9.602 23.176 1.00 50.84 280 GLN A C 1
ATOM 2190 O O . GLN A 1 280 ? 13.379 -9.670 23.900 1.00 50.84 280 GLN A O 1
ATOM 2195 N N . GLN A 1 281 ? 12.202 -8.566 22.336 1.00 53.69 281 GLN A N 1
ATOM 2196 C CA . GLN A 1 281 ? 13.297 -7.621 22.001 1.00 53.69 281 GLN A CA 1
ATOM 2197 C C . GLN A 1 281 ? 12.972 -6.110 21.928 1.00 53.69 281 GLN A C 1
ATOM 2199 O O . GLN A 1 281 ? 13.886 -5.326 21.685 1.00 53.69 281 GLN A O 1
ATOM 2204 N N . GLY A 1 282 ? 11.738 -5.652 22.176 1.00 52.47 282 GLY A N 1
ATOM 2205 C CA . GLY A 1 282 ? 11.467 -4.214 22.391 1.00 52.47 282 GLY A CA 1
ATOM 2206 C C . GLY A 1 282 ? 11.716 -3.267 21.199 1.00 52.47 282 GLY A C 1
ATOM 2207 O O . GLY A 1 282 ? 12.059 -2.104 21.405 1.00 52.47 282 GLY A O 1
ATOM 2208 N N . ASN A 1 283 ? 11.546 -3.722 19.953 1.00 61.75 283 ASN A N 1
ATOM 2209 C CA . ASN A 1 283 ? 11.603 -2.844 18.777 1.00 61.75 283 ASN A CA 1
ATOM 2210 C C . ASN A 1 283 ? 10.307 -2.021 18.643 1.00 61.75 283 ASN A C 1
ATOM 2212 O O . ASN A 1 283 ? 9.343 -2.494 18.059 1.00 61.75 283 ASN A O 1
ATOM 2216 N N . SER A 1 284 ? 10.294 -0.784 19.146 1.00 75.44 284 SER A N 1
ATOM 2217 C CA . SER A 1 284 ? 9.135 0.121 19.062 1.00 75.44 284 SER A CA 1
ATOM 2218 C C . SER A 1 284 ? 8.777 0.487 17.609 1.00 75.44 284 SER A C 1
ATOM 2220 O O . SER A 1 284 ? 9.611 1.003 16.851 1.00 75.44 284 SER A O 1
ATOM 2222 N N . LEU A 1 285 ? 7.513 0.253 17.222 1.00 82.94 285 LEU A N 1
ATOM 2223 C CA . LEU A 1 285 ? 6.926 0.688 15.946 1.00 82.94 285 LEU A CA 1
ATOM 2224 C C . LEU A 1 285 ? 7.108 2.192 15.715 1.00 82.94 285 LEU A C 1
ATOM 2226 O O . LEU A 1 285 ? 7.443 2.617 14.604 1.00 82.94 285 LEU A O 1
ATOM 2230 N N . MET A 1 286 ? 6.922 2.994 16.764 1.00 85.19 286 MET A N 1
ATOM 2231 C CA . MET A 1 286 ? 7.046 4.447 16.687 1.00 85.19 286 MET A CA 1
ATOM 2232 C C . MET A 1 286 ? 8.491 4.874 16.434 1.00 85.19 286 MET A C 1
ATOM 2234 O O . MET A 1 286 ? 8.722 5.674 15.532 1.00 85.19 286 MET A O 1
ATOM 2238 N N . ASP A 1 287 ? 9.472 4.255 17.093 1.00 81.38 287 ASP A N 1
ATOM 2239 C CA . ASP A 1 287 ? 10.895 4.569 16.895 1.00 81.38 287 ASP A CA 1
ATOM 2240 C C . ASP A 1 287 ? 11.351 4.219 15.470 1.00 81.38 287 ASP A C 1
ATOM 2242 O O . ASP A 1 287 ? 12.178 4.899 14.858 1.00 81.38 287 ASP A O 1
ATOM 2246 N N . ALA A 1 288 ? 10.836 3.122 14.908 1.00 76.88 288 ALA A N 1
ATOM 2247 C CA . ALA A 1 288 ? 11.086 2.771 13.513 1.00 76.88 288 ALA A CA 1
ATOM 2248 C C . ALA A 1 288 ? 10.419 3.765 12.548 1.00 76.88 288 ALA A C 1
ATOM 2250 O O . ALA A 1 288 ? 11.055 4.184 11.578 1.00 76.88 288 ALA A O 1
ATOM 2251 N N . THR A 1 289 ? 9.183 4.176 12.840 1.00 80.94 289 THR A N 1
ATOM 2252 C CA . THR A 1 289 ? 8.437 5.153 12.033 1.00 80.94 289 THR A CA 1
ATOM 2253 C C . THR A 1 289 ? 9.141 6.509 12.031 1.00 80.94 289 THR A C 1
ATOM 2255 O O . THR A 1 289 ? 9.410 7.051 10.962 1.00 80.94 289 THR A O 1
ATOM 2258 N N . GLU A 1 290 ? 9.525 7.026 13.198 1.00 81.12 290 GLU A N 1
ATOM 2259 C CA . GLU A 1 290 ? 10.238 8.300 13.340 1.00 81.12 290 GLU A CA 1
ATOM 2260 C C . GLU A 1 290 ? 11.572 8.299 12.595 1.00 81.12 290 GLU A C 1
ATOM 2262 O O . GLU A 1 290 ? 11.858 9.237 11.851 1.00 81.12 290 GLU A O 1
ATOM 226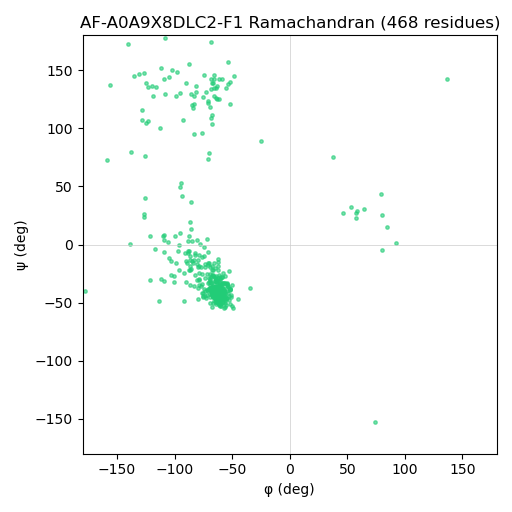7 N N . ARG A 1 291 ? 12.367 7.228 12.727 1.00 75.75 291 ARG A N 1
ATOM 2268 C CA . ARG A 1 291 ? 13.647 7.105 12.013 1.00 75.75 291 ARG A CA 1
ATOM 2269 C C . ARG A 1 291 ? 13.472 7.143 10.497 1.00 75.75 291 ARG A C 1
ATOM 2271 O O . ARG A 1 291 ? 14.212 7.859 9.829 1.00 75.75 291 ARG A O 1
ATOM 2278 N N . ILE A 1 292 ? 12.516 6.390 9.952 1.00 67.00 292 ILE A N 1
ATOM 2279 C CA . ILE A 1 292 ? 12.288 6.324 8.498 1.00 67.00 292 ILE A CA 1
ATOM 2280 C C . ILE A 1 292 ? 11.785 7.668 7.970 1.00 67.00 292 ILE A C 1
ATOM 2282 O O . ILE A 1 292 ? 12.282 8.179 6.967 1.00 67.00 292 ILE A O 1
ATOM 2286 N N . VAL A 1 293 ? 10.841 8.276 8.679 1.00 67.75 293 VAL A N 1
ATOM 2287 C CA . VAL A 1 293 ? 10.237 9.549 8.289 1.00 67.75 293 VAL A CA 1
ATOM 2288 C C . VAL A 1 293 ? 11.233 10.713 8.398 1.00 67.75 293 VAL A C 1
ATOM 2290 O O . VAL A 1 293 ? 11.229 11.609 7.550 1.00 67.75 293 VAL A O 1
ATOM 2293 N N . ALA A 1 294 ? 12.153 10.669 9.368 1.00 64.44 294 ALA A N 1
ATOM 2294 C CA . ALA A 1 294 ? 13.238 11.641 9.496 1.00 64.44 294 ALA A CA 1
ATOM 2295 C C . ALA A 1 294 ? 14.196 11.618 8.292 1.00 64.44 294 ALA A C 1
ATOM 2297 O O . ALA A 1 294 ? 14.593 12.682 7.815 1.00 64.44 294 ALA A O 1
ATOM 2298 N N . VAL A 1 295 ? 14.520 10.431 7.759 1.00 57.34 295 VAL A N 1
ATOM 2299 C CA . VAL A 1 295 ? 15.336 10.284 6.534 1.00 57.34 295 VAL A CA 1
ATOM 2300 C C . VAL A 1 295 ? 14.646 10.923 5.324 1.00 57.34 295 VAL A C 1
ATOM 2302 O O . VAL A 1 295 ? 15.309 11.461 4.442 1.00 57.34 295 VAL A O 1
ATOM 2305 N N . GLN A 1 296 ? 13.315 10.925 5.304 1.00 56.62 296 GLN A N 1
ATOM 2306 C CA . GLN A 1 296 ? 12.513 11.512 4.230 1.00 56.62 296 GLN A CA 1
ATOM 2307 C C . GLN A 1 296 ? 12.199 13.002 4.435 1.00 56.62 296 GLN A C 1
ATOM 2309 O O . GLN A 1 296 ? 11.477 13.585 3.627 1.00 56.62 296 GLN A O 1
ATOM 2314 N N . HIS A 1 297 ? 12.718 13.630 5.499 1.00 54.53 297 HIS A N 1
ATOM 2315 C CA . HIS A 1 297 ? 12.379 15.001 5.901 1.00 54.53 297 HIS A CA 1
ATOM 2316 C C . HIS A 1 297 ? 10.864 15.243 6.067 1.00 54.53 297 HIS A C 1
ATOM 2318 O O . HIS A 1 297 ? 10.368 16.342 5.809 1.00 54.53 297 HIS A O 1
ATOM 2324 N N . GLN A 1 298 ? 10.118 14.221 6.493 1.00 65.88 298 GLN A N 1
ATOM 2325 C CA . GLN A 1 298 ? 8.678 14.296 6.747 1.00 65.88 298 GLN A CA 1
ATOM 2326 C C . GLN A 1 298 ? 8.377 14.238 8.257 1.00 65.88 298 GLN A C 1
ATOM 2328 O O . GLN A 1 298 ? 9.285 14.137 9.081 1.00 65.88 298 GLN A O 1
ATOM 2333 N N . SER A 1 299 ? 7.098 14.341 8.634 1.00 82.25 299 SER A N 1
ATOM 2334 C CA . SER A 1 299 ? 6.619 14.116 10.005 1.00 82.25 299 SER A CA 1
ATOM 2335 C C . SER A 1 299 ? 5.762 12.852 10.068 1.00 82.25 299 SER A C 1
ATOM 2337 O O . SER A 1 299 ? 5.121 12.483 9.082 1.00 82.25 299 SER A O 1
ATOM 2339 N N . VAL A 1 300 ? 5.730 12.183 11.227 1.00 85.06 300 VAL A N 1
ATOM 2340 C CA . VAL A 1 300 ? 4.926 10.958 11.413 1.00 85.06 300 VAL A CA 1
ATOM 2341 C C . VAL A 1 300 ? 3.442 11.232 11.154 1.00 85.06 300 VAL A C 1
ATOM 2343 O O . VAL A 1 300 ? 2.764 10.423 10.531 1.00 85.06 300 VAL A O 1
ATOM 2346 N N . ALA A 1 301 ? 2.955 12.408 11.558 1.00 85.88 301 ALA A N 1
ATOM 2347 C CA . ALA A 1 301 ? 1.587 12.841 11.291 1.00 85.88 301 ALA A CA 1
ATOM 2348 C C . ALA A 1 301 ? 1.289 12.940 9.784 1.00 85.88 301 ALA A C 1
ATOM 2350 O O . ALA A 1 301 ? 0.247 12.469 9.340 1.00 85.88 301 ALA A O 1
ATOM 2351 N N . ASN A 1 302 ? 2.215 13.490 8.989 1.00 83.69 302 ASN A N 1
ATOM 2352 C CA . ASN A 1 302 ? 2.037 13.595 7.538 1.00 83.69 302 ASN A CA 1
ATOM 2353 C C . ASN A 1 302 ? 2.028 12.216 6.869 1.00 83.69 302 ASN A C 1
ATOM 2355 O O . ASN A 1 302 ? 1.216 11.983 5.974 1.00 83.69 302 ASN A O 1
ATOM 2359 N N . LEU A 1 303 ? 2.903 11.305 7.312 1.00 84.75 303 LEU A N 1
ATOM 2360 C CA . LEU A 1 303 ? 2.922 9.928 6.819 1.00 84.75 303 LEU A CA 1
ATOM 2361 C C . LEU A 1 303 ? 1.575 9.244 7.085 1.00 84.75 303 LEU A C 1
ATOM 2363 O O . LEU A 1 303 ? 0.962 8.709 6.165 1.00 84.75 303 LEU A O 1
ATOM 2367 N N . LEU A 1 304 ? 1.107 9.283 8.335 1.00 90.50 304 LEU A N 1
ATOM 2368 C CA . LEU A 1 304 ? -0.131 8.623 8.747 1.00 90.50 304 LEU A CA 1
ATOM 2369 C C . LEU A 1 304 ? -1.359 9.213 8.056 1.00 90.50 304 LEU A C 1
ATOM 2371 O O . LEU A 1 304 ? -2.180 8.451 7.556 1.00 90.50 304 LEU A O 1
ATOM 2375 N N . SER A 1 305 ? -1.446 10.540 7.944 1.00 90.75 305 SER A N 1
ATOM 2376 C CA . SER A 1 305 ? -2.529 11.189 7.200 1.00 90.75 305 SER A CA 1
ATOM 2377 C C . SER A 1 305 ? -2.523 10.777 5.726 1.00 90.75 305 SER A C 1
ATOM 2379 O O . SER A 1 305 ? -3.565 10.445 5.167 1.00 90.75 305 SER A O 1
ATOM 2381 N N . SER A 1 306 ? -1.343 10.675 5.103 1.00 88.62 306 SER A N 1
ATOM 2382 C CA . SER A 1 306 ? -1.231 10.184 3.723 1.00 88.62 306 SER A CA 1
ATOM 2383 C C . SER A 1 306 ? -1.696 8.729 3.599 1.00 88.62 306 SER A C 1
ATOM 2385 O O . SER A 1 306 ? -2.426 8.395 2.669 1.00 88.62 306 SER A O 1
ATOM 2387 N N . LEU A 1 307 ? -1.335 7.863 4.555 1.00 89.81 307 LEU A N 1
ATOM 2388 C CA . LEU A 1 307 ? -1.773 6.461 4.563 1.00 89.81 307 LEU A CA 1
ATOM 2389 C C . LEU A 1 307 ? -3.292 6.360 4.728 1.00 89.81 307 LEU A C 1
ATOM 2391 O O . LEU A 1 307 ? -3.928 5.581 4.023 1.00 89.81 307 LEU A O 1
ATOM 2395 N N . VAL A 1 308 ? -3.884 7.175 5.606 1.00 92.81 308 VAL A N 1
ATOM 2396 C CA . VAL A 1 308 ? -5.340 7.248 5.784 1.00 92.81 308 VAL A CA 1
ATOM 2397 C C . VAL A 1 308 ? -6.024 7.746 4.512 1.00 92.81 308 VAL A C 1
ATOM 2399 O O . VAL A 1 308 ? -7.033 7.178 4.105 1.00 92.81 308 VAL A O 1
ATOM 2402 N N . GLN A 1 309 ? -5.475 8.753 3.833 1.00 89.44 309 GLN A N 1
ATOM 2403 C CA . GLN A 1 309 ? -6.035 9.243 2.571 1.00 89.44 309 GLN A CA 1
ATOM 2404 C C . GLN A 1 309 ? -5.992 8.181 1.470 1.00 89.44 309 GLN A C 1
ATOM 2406 O O . GLN A 1 309 ? -7.000 7.977 0.791 1.00 89.44 309 GLN A O 1
ATOM 2411 N N . VAL A 1 310 ? -4.874 7.465 1.321 1.00 87.19 310 VAL A N 1
ATOM 2412 C CA . VAL A 1 310 ? -4.767 6.351 0.365 1.00 87.19 310 VAL A CA 1
ATOM 2413 C C . VAL A 1 310 ? -5.736 5.227 0.740 1.00 87.19 310 VAL A C 1
ATOM 2415 O O . VAL A 1 310 ? -6.402 4.674 -0.135 1.00 87.19 310 VAL A O 1
ATOM 2418 N N . PHE A 1 311 ? -5.887 4.916 2.028 1.00 91.19 311 PHE A N 1
ATOM 2419 C CA . PHE A 1 311 ? -6.831 3.910 2.520 1.00 91.19 311 PHE A CA 1
ATOM 2420 C C . PHE A 1 311 ? -8.286 4.258 2.208 1.00 91.19 311 PHE A C 1
ATOM 2422 O O . PHE A 1 311 ? -9.033 3.424 1.696 1.00 91.19 311 PHE A O 1
ATOM 2429 N N . CYS A 1 312 ? -8.679 5.495 2.495 1.00 89.38 312 CYS A N 1
ATOM 2430 C CA . CYS A 1 312 ? -10.059 5.947 2.386 1.00 89.38 312 CYS A CA 1
ATOM 2431 C C . CYS A 1 312 ? -10.466 6.303 0.951 1.00 89.38 312 CYS A C 1
ATOM 2433 O O . CYS A 1 312 ? -11.636 6.150 0.614 1.00 89.38 312 CYS A O 1
ATOM 2435 N N . ASN A 1 313 ? -9.537 6.777 0.111 1.00 85.88 313 ASN A N 1
ATOM 2436 C CA . ASN A 1 313 ? -9.877 7.342 -1.200 1.00 85.88 313 ASN A CA 1
ATOM 2437 C C . ASN A 1 313 ? -9.354 6.515 -2.381 1.00 85.88 313 ASN A C 1
ATOM 2439 O O . ASN A 1 313 ? -10.107 6.255 -3.315 1.00 85.88 313 ASN A O 1
ATOM 2443 N N . GLU A 1 314 ? -8.079 6.118 -2.373 1.00 80.94 314 GLU A N 1
ATOM 2444 C CA . GLU A 1 314 ? -7.440 5.529 -3.563 1.00 80.94 314 GLU A CA 1
ATOM 2445 C C . GLU A 1 314 ? -7.540 4.003 -3.601 1.00 80.94 314 GLU A C 1
ATOM 2447 O O . GLU A 1 314 ? -7.909 3.410 -4.615 1.00 80.94 314 GLU A O 1
ATOM 2452 N N . SER A 1 315 ? -7.204 3.360 -2.488 1.00 80.94 315 SER A N 1
ATOM 2453 C CA . SER A 1 315 ? -7.240 1.904 -2.323 1.00 80.94 315 SER A CA 1
ATOM 2454 C C . SER A 1 315 ? -8.594 1.395 -1.821 1.00 80.94 315 SER A C 1
ATOM 2456 O O . SER A 1 315 ? -8.869 0.206 -1.933 1.00 80.94 315 SER A O 1
ATOM 2458 N N . TYR A 1 316 ? -9.419 2.305 -1.288 1.00 83.94 316 TYR A N 1
ATOM 2459 C CA . TYR A 1 316 ? -10.748 2.083 -0.716 1.00 83.94 316 TYR A CA 1
ATOM 2460 C C . TYR A 1 316 ? -10.874 0.768 0.066 1.00 83.94 316 TYR A C 1
ATOM 2462 O O . TYR A 1 316 ? -11.482 -0.204 -0.386 1.00 83.94 316 TYR A O 1
ATOM 2470 N N . GLY A 1 317 ? -10.310 0.747 1.274 1.00 83.19 317 GLY A N 1
ATOM 2471 C CA . GLY A 1 317 ? -10.440 -0.411 2.156 1.00 83.19 317 GLY A CA 1
ATOM 2472 C C . GLY A 1 317 ? -9.488 -1.561 1.833 1.00 83.19 317 GLY A C 1
ATOM 2473 O O . GLY A 1 317 ? -9.812 -2.706 2.155 1.00 83.19 317 GLY A O 1
ATOM 2474 N N . ASP A 1 318 ? -8.335 -1.291 1.206 1.00 89.94 318 ASP A N 1
ATOM 2475 C CA . ASP A 1 318 ? -7.338 -2.336 0.974 1.00 89.94 318 ASP A CA 1
ATOM 2476 C C . ASP A 1 318 ? -6.939 -3.019 2.287 1.00 89.94 318 ASP A C 1
ATOM 2478 O O . ASP A 1 318 ? -6.679 -2.387 3.315 1.00 89.94 318 ASP A O 1
ATOM 2482 N N . LYS A 1 319 ? -6.895 -4.348 2.226 1.00 89.19 319 LYS A N 1
ATOM 2483 C CA . LYS A 1 319 ? -6.692 -5.213 3.382 1.00 89.19 319 LYS A CA 1
ATOM 2484 C C . LYS A 1 319 ? -5.299 -5.058 3.990 1.00 89.19 319 LYS A C 1
ATOM 2486 O O . LYS A 1 319 ? -5.175 -5.016 5.211 1.00 89.19 319 LYS A O 1
ATOM 2491 N N . GLY A 1 320 ? -4.261 -4.949 3.167 1.00 88.50 320 GLY A N 1
ATOM 2492 C CA . GLY A 1 320 ? -2.894 -4.776 3.641 1.00 88.50 320 GLY A CA 1
ATOM 2493 C C . GLY A 1 320 ? -2.676 -3.410 4.277 1.00 88.50 320 GLY A C 1
ATOM 2494 O O . GLY A 1 320 ? -2.036 -3.314 5.324 1.00 88.50 320 GLY A O 1
ATOM 2495 N N . LEU A 1 321 ? -3.261 -2.363 3.699 1.00 89.12 321 LEU A N 1
ATOM 2496 C CA . LEU A 1 321 ? -3.201 -1.025 4.278 1.00 89.12 321 LEU A CA 1
ATOM 2497 C C . LEU A 1 321 ? -4.023 -0.915 5.571 1.00 89.12 321 LEU A C 1
ATOM 2499 O O . LEU A 1 321 ? -3.555 -0.307 6.535 1.00 89.12 321 LEU A O 1
ATOM 2503 N N . ALA A 1 322 ? -5.186 -1.572 5.640 1.00 91.81 322 ALA A N 1
ATOM 2504 C CA . ALA A 1 322 ? -5.961 -1.696 6.873 1.00 91.81 322 ALA A CA 1
ATOM 2505 C C . ALA A 1 322 ? -5.117 -2.307 8.001 1.00 91.81 322 ALA A C 1
ATOM 2507 O O . ALA A 1 322 ? -5.064 -1.760 9.101 1.00 91.81 322 ALA A O 1
ATOM 2508 N N . TRP A 1 323 ? -4.400 -3.393 7.709 1.00 91.50 323 TRP A N 1
ATOM 2509 C CA . TRP A 1 323 ? -3.524 -4.051 8.672 1.00 91.50 323 TRP A CA 1
ATOM 2510 C C . TRP A 1 323 ? -2.421 -3.139 9.196 1.00 91.50 323 TRP A C 1
ATOM 2512 O O . TRP A 1 323 ? -2.225 -3.062 10.407 1.00 91.50 323 TRP A O 1
ATOM 2522 N N . ILE A 1 324 ? -1.748 -2.405 8.310 1.00 90.00 324 ILE A N 1
ATOM 2523 C CA . ILE A 1 324 ? -0.713 -1.438 8.698 1.00 90.00 324 ILE A CA 1
ATOM 2524 C C . ILE A 1 324 ? -1.303 -0.363 9.616 1.00 90.00 324 ILE A C 1
ATOM 2526 O O . ILE A 1 324 ? -0.730 -0.081 10.667 1.00 90.00 324 ILE A O 1
ATOM 2530 N N . LEU A 1 325 ? -2.459 0.206 9.258 1.00 91.94 325 LEU A N 1
ATOM 2531 C CA . LEU A 1 325 ? -3.130 1.223 10.072 1.00 91.94 325 LEU A CA 1
ATOM 2532 C C . LEU A 1 325 ? -3.513 0.680 11.455 1.00 91.94 325 LEU A C 1
ATOM 2534 O O . LEU A 1 325 ? -3.320 1.378 12.448 1.00 91.94 325 LEU A O 1
ATOM 2538 N N . THR A 1 326 ? -3.967 -0.575 11.550 1.00 90.31 326 THR A N 1
ATOM 2539 C CA . THR A 1 326 ? -4.316 -1.177 12.848 1.00 90.31 326 THR A CA 1
ATOM 2540 C C . THR A 1 326 ? -3.129 -1.385 13.787 1.00 90.31 326 THR A C 1
ATOM 2542 O O . THR A 1 326 ? -3.329 -1.400 15.000 1.00 90.31 326 THR A O 1
ATOM 2545 N N . LEU A 1 327 ? -1.890 -1.462 13.286 1.00 87.75 327 LEU A N 1
ATOM 2546 C CA . LEU A 1 327 ? -0.704 -1.507 14.156 1.00 87.75 327 LEU A CA 1
ATOM 2547 C C . LEU A 1 327 ? -0.556 -0.225 14.981 1.00 87.75 327 LEU A C 1
ATOM 2549 O O . LEU A 1 327 ? -0.110 -0.269 16.126 1.00 87.75 327 LEU A O 1
ATOM 2553 N N . TYR A 1 328 ? -0.996 0.912 14.435 1.00 88.56 328 TYR A N 1
ATOM 2554 C CA . TYR A 1 328 ? -0.970 2.191 15.141 1.00 88.56 328 TYR A CA 1
ATOM 2555 C C . TYR A 1 328 ? -2.042 2.315 16.229 1.00 88.56 328 TYR A C 1
ATOM 2557 O O . TYR A 1 328 ? -2.082 3.315 16.947 1.00 88.56 328 TYR A O 1
ATOM 2565 N N . PHE A 1 329 ? -2.882 1.293 16.389 1.00 87.38 329 PHE A N 1
ATOM 2566 C CA . PHE A 1 329 ? -3.852 1.202 17.472 1.00 87.38 329 PHE A CA 1
ATOM 2567 C C . PHE A 1 329 ? -3.356 0.377 18.663 1.00 87.38 329 PHE A C 1
ATOM 2569 O O . PHE A 1 329 ? -4.068 0.270 19.661 1.00 87.38 329 PHE A O 1
ATOM 2576 N N . HIS A 1 330 ? -2.135 -0.168 18.604 1.00 81.75 330 HIS A N 1
ATOM 2577 C CA . HIS A 1 330 ? -1.575 -0.965 19.690 1.00 81.75 330 HIS A CA 1
ATOM 2578 C C . HIS A 1 330 ? -1.313 -0.094 20.943 1.00 81.75 330 HIS A C 1
ATOM 2580 O O . HIS A 1 330 ? -0.395 0.738 20.924 1.00 81.75 330 HIS A O 1
ATOM 2586 N N . PRO A 1 331 ? -2.052 -0.277 22.060 1.00 74.81 331 PRO A N 1
ATOM 2587 C CA . PRO A 1 331 ? -2.059 0.680 23.178 1.00 74.81 331 PRO A CA 1
ATOM 2588 C C . PRO A 1 331 ? -0.714 0.831 23.897 1.00 74.81 331 PRO A C 1
ATOM 2590 O O . PRO A 1 331 ? -0.431 1.875 24.475 1.00 74.81 331 PRO A O 1
ATOM 2593 N N . SER A 1 332 ? 0.116 -0.214 23.876 1.00 74.69 332 SER A N 1
ATOM 2594 C CA . SER A 1 332 ? 1.440 -0.212 24.509 1.00 74.69 332 SER A CA 1
ATOM 2595 C C . SER A 1 332 ? 2.570 0.333 23.629 1.00 74.69 332 SER A C 1
ATOM 2597 O O . SER A 1 332 ? 3.654 0.584 24.149 1.00 74.69 332 SER A O 1
ATOM 2599 N N . GLN A 1 333 ? 2.349 0.503 22.320 1.00 74.81 333 GLN A N 1
ATOM 2600 C CA . GLN A 1 333 ? 3.408 0.868 21.366 1.00 74.81 333 GLN A CA 1
ATOM 2601 C C . GLN A 1 333 ? 3.240 2.268 20.800 1.00 74.81 333 GLN A C 1
ATOM 2603 O O . GLN A 1 333 ? 4.220 2.912 20.427 1.00 74.81 333 GLN A O 1
ATOM 2608 N N . VAL A 1 334 ? 1.997 2.730 20.703 1.00 83.31 334 VAL A N 1
ATOM 2609 C CA . VAL A 1 334 ? 1.670 3.988 20.047 1.00 83.31 334 VAL A CA 1
ATOM 2610 C C . VAL A 1 334 ? 1.083 4.950 21.056 1.00 83.31 334 VAL A C 1
ATOM 2612 O O . VAL A 1 334 ? 0.236 4.594 21.873 1.00 83.31 334 VAL A O 1
ATOM 2615 N N . SER A 1 335 ? 1.552 6.197 21.000 1.00 85.88 335 SER A N 1
ATOM 2616 C CA . SER A 1 335 ? 1.022 7.241 21.865 1.00 85.88 335 SER A CA 1
ATOM 2617 C C . SER A 1 335 ? -0.479 7.411 21.624 1.00 85.88 335 SER A C 1
ATOM 2619 O O . SER A 1 335 ? -0.953 7.380 20.485 1.00 85.88 335 SER A O 1
ATOM 2621 N N . VAL A 1 336 ? -1.226 7.659 22.697 1.00 85.62 336 VAL A N 1
ATOM 2622 C CA . VAL A 1 336 ? -2.667 7.942 22.634 1.00 85.62 336 VAL A CA 1
ATOM 2623 C C . VAL A 1 336 ? -2.977 9.058 21.630 1.00 85.62 336 VAL A C 1
ATOM 2625 O O . VAL A 1 336 ? -3.961 8.975 20.900 1.00 85.62 336 VAL A O 1
ATOM 2628 N N . ALA A 1 337 ? -2.127 10.087 21.558 1.00 87.69 337 ALA A N 1
ATOM 2629 C CA . ALA A 1 337 ? -2.304 11.201 20.633 1.00 87.69 337 ALA A CA 1
ATOM 2630 C C . ALA A 1 337 ? -2.259 10.742 19.166 1.00 87.69 337 ALA A C 1
ATOM 2632 O O . ALA A 1 337 ? -3.127 11.113 18.378 1.00 87.69 337 ALA A O 1
ATOM 2633 N N . THR A 1 338 ? -1.282 9.902 18.810 1.00 88.94 338 THR A N 1
ATOM 2634 C CA . THR A 1 338 ? -1.155 9.334 17.460 1.00 88.94 338 THR A CA 1
ATOM 2635 C C . THR A 1 338 ? -2.331 8.418 17.137 1.00 88.94 338 THR A C 1
ATOM 2637 O O . THR A 1 338 ? -2.931 8.550 16.074 1.00 88.94 338 THR A O 1
ATOM 2640 N N . HIS A 1 339 ? -2.703 7.545 18.072 1.00 89.56 339 HIS A N 1
ATOM 2641 C CA . HIS A 1 339 ? -3.848 6.651 17.928 1.00 89.56 339 HIS A CA 1
ATOM 2642 C C . HIS A 1 339 ? -5.135 7.447 17.667 1.00 89.56 339 HIS A C 1
ATOM 2644 O O . HIS A 1 339 ? -5.808 7.240 16.657 1.00 89.56 339 HIS A O 1
ATOM 2650 N N . SER A 1 340 ? -5.450 8.402 18.544 1.00 90.12 340 SER A N 1
ATOM 2651 C CA . SER A 1 340 ? -6.640 9.248 18.441 1.00 90.12 340 SER A CA 1
ATOM 2652 C C . SER A 1 340 ? -6.673 10.036 17.131 1.00 90.12 340 SER A C 1
ATOM 2654 O O . SER A 1 340 ? -7.728 10.133 16.505 1.00 90.12 340 SER A O 1
ATOM 2656 N N . ALA A 1 341 ? -5.531 10.551 16.665 1.00 91.38 341 ALA A N 1
ATOM 2657 C CA . ALA A 1 341 ? -5.451 11.244 15.381 1.00 91.38 341 ALA A CA 1
ATOM 2658 C C . ALA A 1 341 ? -5.833 10.324 14.209 1.00 91.38 341 ALA A C 1
ATOM 2660 O O . ALA A 1 341 ? -6.736 10.666 13.446 1.00 91.38 341 ALA A O 1
ATOM 2661 N N . VAL A 1 342 ? -5.218 9.138 14.115 1.00 93.19 342 VAL A N 1
ATOM 2662 C CA . VAL A 1 342 ? -5.497 8.168 13.039 1.00 93.19 342 VAL A CA 1
ATOM 2663 C C . VAL A 1 342 ? -6.951 7.695 13.087 1.00 93.19 342 VAL A C 1
ATOM 2665 O O . VAL A 1 342 ? -7.629 7.680 12.059 1.00 93.19 342 VAL A O 1
ATOM 2668 N N . TRP A 1 343 ? -7.458 7.357 14.278 1.00 94.06 343 TRP A N 1
ATOM 2669 C CA . TRP A 1 343 ? -8.844 6.921 14.454 1.00 94.06 343 TRP A CA 1
ATOM 2670 C C . TRP A 1 343 ? -9.834 7.986 13.979 1.00 94.06 343 TRP A C 1
ATOM 2672 O O . TRP A 1 343 ? -10.734 7.700 13.188 1.00 94.06 343 TRP A O 1
ATOM 2682 N N . ASN A 1 344 ? -9.654 9.229 14.434 1.00 93.38 344 ASN A N 1
ATOM 2683 C CA . ASN A 1 344 ? -10.550 10.327 14.091 1.00 93.38 344 ASN A CA 1
ATOM 2684 C C . ASN A 1 344 ? -10.491 10.678 12.604 1.00 93.38 344 ASN A C 1
ATOM 2686 O O . ASN A 1 344 ? -11.532 10.979 12.023 1.00 93.38 344 ASN A O 1
ATOM 2690 N N . GLU A 1 345 ? -9.320 10.611 11.974 1.00 94.38 345 GLU A N 1
ATOM 2691 C CA . GLU A 1 345 ? -9.189 10.865 10.539 1.00 94.38 345 GLU A CA 1
ATOM 2692 C C . GLU A 1 345 ? -9.958 9.811 9.724 1.00 94.38 345 GLU A C 1
ATOM 2694 O O . GLU A 1 345 ? -10.805 10.160 8.902 1.00 94.38 345 GLU A O 1
ATOM 2699 N N . ILE A 1 346 ? -9.796 8.519 10.026 1.00 94.56 346 ILE A N 1
ATOM 2700 C CA . ILE A 1 346 ? -10.557 7.443 9.360 1.00 94.56 346 ILE A CA 1
ATOM 2701 C C . ILE A 1 346 ? -12.066 7.572 9.639 1.00 94.56 346 ILE A C 1
ATOM 2703 O O . ILE A 1 346 ? -12.897 7.325 8.757 1.00 94.56 346 ILE A O 1
ATOM 2707 N N . ALA A 1 347 ? -12.439 7.984 10.855 1.00 92.50 347 ALA A N 1
ATOM 2708 C CA . ALA A 1 347 ? -13.827 8.239 11.232 1.00 92.50 347 ALA A CA 1
ATOM 2709 C C . ALA A 1 347 ? -14.451 9.396 10.439 1.00 92.50 347 ALA A C 1
ATOM 2711 O O . ALA A 1 347 ? -15.619 9.299 10.057 1.00 92.50 347 ALA A O 1
ATOM 2712 N N . GLN A 1 348 ? -13.690 10.458 10.153 1.00 92.38 348 GLN A N 1
ATOM 2713 C CA . GLN A 1 348 ? -14.132 11.580 9.316 1.00 92.38 348 GLN A CA 1
ATOM 2714 C C . GLN A 1 348 ? -14.430 11.132 7.882 1.00 92.38 348 GLN A C 1
ATOM 2716 O O . GLN A 1 348 ? -15.426 11.567 7.306 1.00 92.38 348 GLN A O 1
ATOM 2721 N N . PHE A 1 349 ? -13.640 10.199 7.346 1.00 91.25 349 PHE A N 1
ATOM 2722 C CA . PHE A 1 349 ? -13.906 9.554 6.055 1.00 91.25 349 PHE A CA 1
ATOM 2723 C C . PHE A 1 349 ? -14.994 8.465 6.114 1.00 91.25 349 PHE A C 1
ATOM 2725 O O . PHE A 1 349 ? -15.291 7.844 5.097 1.00 91.25 349 PHE A O 1
ATOM 2732 N N . GLN A 1 350 ? -15.595 8.198 7.281 1.00 90.81 350 GLN A N 1
ATOM 2733 C CA . GLN A 1 350 ? -16.599 7.142 7.501 1.00 90.81 350 GLN A CA 1
ATOM 2734 C C . GLN A 1 350 ? -16.118 5.721 7.136 1.00 90.81 350 GLN A C 1
ATOM 2736 O O . GLN A 1 350 ? -16.923 4.809 6.921 1.00 90.81 350 GLN A O 1
ATOM 2741 N N . CYS A 1 351 ? -14.803 5.502 7.125 1.00 93.88 351 CYS A N 1
ATOM 2742 C CA . CYS A 1 351 ? -14.174 4.270 6.644 1.00 93.88 351 CYS A CA 1
ATOM 2743 C C . CYS A 1 351 ? -13.764 3.302 7.765 1.00 93.88 351 CYS A C 1
ATOM 2745 O O . CYS A 1 351 ? -13.156 2.275 7.486 1.00 93.88 351 CYS A O 1
ATOM 2747 N N . LEU A 1 352 ? -14.137 3.566 9.026 1.00 93.38 352 LEU A N 1
ATOM 2748 C CA . LEU A 1 352 ? -13.779 2.700 10.166 1.00 93.38 352 LEU A CA 1
ATOM 2749 C C . LEU A 1 352 ? -14.192 1.236 9.960 1.00 93.38 352 LEU A C 1
ATOM 2751 O O . LEU A 1 352 ? -13.499 0.322 10.386 1.00 93.38 352 LEU A O 1
ATOM 2755 N N . HIS A 1 353 ? -15.313 1.009 9.282 1.00 92.81 353 HIS A N 1
ATOM 2756 C CA . HIS A 1 353 ? -15.837 -0.324 9.003 1.00 92.81 353 HIS A CA 1
ATOM 2757 C C . HIS A 1 353 ? -15.017 -1.143 7.997 1.00 92.81 353 HIS A C 1
ATOM 2759 O O . HIS A 1 353 ? -15.217 -2.353 7.910 1.00 92.81 353 HIS A O 1
ATOM 2765 N N . LEU A 1 354 ? -14.132 -0.493 7.235 1.00 93.12 354 LEU A N 1
ATOM 2766 C CA . LEU A 1 354 ? -13.242 -1.137 6.269 1.00 93.12 354 LEU A CA 1
ATOM 2767 C C . LEU A 1 354 ? -11.956 -1.651 6.928 1.00 93.12 354 LEU A C 1
ATOM 2769 O O . LEU A 1 354 ? -11.227 -2.431 6.320 1.00 93.12 354 LEU A O 1
ATOM 2773 N N . LEU A 1 355 ? -11.667 -1.223 8.160 1.00 92.56 355 LEU A N 1
ATOM 2774 C CA . LEU A 1 355 ? -10.499 -1.683 8.898 1.00 92.56 355 LEU A CA 1
ATOM 2775 C C . LEU A 1 355 ? -10.618 -3.172 9.237 1.00 92.56 355 LEU A C 1
ATOM 2777 O O . LEU A 1 355 ? -11.665 -3.669 9.658 1.00 92.56 355 LEU A O 1
ATOM 2781 N N . GLN A 1 356 ? -9.499 -3.873 9.094 1.00 88.00 356 GLN A N 1
ATOM 2782 C CA . GLN A 1 356 ? -9.353 -5.291 9.388 1.00 88.00 356 GLN A CA 1
ATOM 2783 C C . GLN A 1 356 ? -8.119 -5.486 10.257 1.00 88.00 356 GLN A C 1
ATOM 2785 O O . GLN A 1 356 ? -7.132 -4.778 10.090 1.00 88.00 356 GLN A O 1
ATOM 2790 N N . MET A 1 357 ? -8.169 -6.464 11.158 1.00 83.56 357 MET A N 1
ATOM 2791 C CA . MET A 1 357 ? -7.014 -6.874 11.958 1.00 83.56 357 MET A CA 1
ATOM 2792 C C . MET A 1 357 ? -6.361 -8.103 11.326 1.00 83.56 357 MET A C 1
ATOM 2794 O O . MET A 1 357 ? -7.043 -8.927 10.714 1.00 83.56 357 MET A O 1
ATOM 2798 N N . VAL A 1 358 ? -5.041 -8.233 11.470 1.00 80.56 358 VAL A N 1
ATOM 2799 C CA . VAL A 1 358 ? -4.320 -9.469 11.105 1.00 80.56 358 VAL A CA 1
ATOM 2800 C C . VAL A 1 358 ? -4.580 -10.563 12.137 1.00 80.56 358 VAL A C 1
ATOM 2802 O O . VAL A 1 358 ? -4.713 -11.736 11.792 1.00 80.56 358 VAL A O 1
ATOM 2805 N N . THR A 1 359 ? -4.641 -10.169 13.405 1.00 71.62 359 THR A N 1
ATOM 2806 C CA . THR A 1 359 ? -4.836 -11.038 14.563 1.00 71.62 359 THR A CA 1
ATOM 2807 C C . THR A 1 359 ? -5.856 -10.401 15.494 1.00 71.62 359 THR A C 1
ATOM 2809 O O . THR A 1 359 ? -5.856 -9.183 15.654 1.00 71.62 359 THR A O 1
ATOM 2812 N N . ASP A 1 360 ? -6.675 -11.217 16.155 1.00 66.75 360 ASP A N 1
ATOM 2813 C CA . ASP A 1 360 ? -7.577 -10.740 17.214 1.00 66.75 360 ASP A CA 1
ATOM 2814 C C . ASP A 1 360 ? -6.806 -10.336 18.500 1.00 66.75 360 ASP A C 1
ATOM 2816 O O . ASP A 1 360 ? -7.379 -9.751 19.413 1.00 66.75 360 ASP A O 1
ATOM 2820 N N . ASP A 1 361 ? -5.491 -10.592 18.539 1.00 59.06 361 ASP A N 1
ATOM 2821 C CA . ASP A 1 361 ? -4.594 -10.454 19.697 1.00 59.06 361 ASP A CA 1
ATOM 2822 C C . ASP A 1 361 ? -4.010 -9.037 19.895 1.00 59.06 361 ASP A C 1
ATOM 2824 O O . ASP A 1 361 ? -2.853 -8.899 20.299 1.00 59.06 361 ASP A O 1
ATOM 2828 N N . LEU A 1 362 ? -4.758 -7.959 19.619 1.00 59.69 362 LEU A N 1
ATOM 2829 C CA . LEU A 1 362 ? -4.353 -6.622 20.091 1.00 59.69 362 LEU A CA 1
ATOM 2830 C C . LEU A 1 362 ? -4.526 -6.572 21.619 1.00 59.69 362 LEU A C 1
ATOM 2832 O O . LEU A 1 362 ? -5.526 -6.080 22.140 1.00 59.69 362 LEU A O 1
ATOM 2836 N N . GLU A 1 363 ? -3.561 -7.156 22.327 1.00 57.91 363 GLU A N 1
ATOM 2837 C CA . GLU A 1 363 ? -3.513 -7.251 23.780 1.00 57.91 363 GLU A CA 1
ATOM 2838 C C . GLU A 1 363 ? -3.231 -5.866 24.383 1.00 57.91 363 GLU A C 1
ATOM 2840 O O . GLU A 1 363 ? -2.210 -5.229 24.112 1.00 57.91 363 GLU A O 1
ATOM 2845 N N . GLY A 1 364 ? -4.135 -5.400 25.243 1.00 62.31 364 GLY A N 1
ATOM 2846 C CA . GLY A 1 364 ? -3.967 -4.163 25.998 1.00 62.31 364 GLY A CA 1
ATOM 2847 C C . GLY A 1 364 ? -5.234 -3.325 26.026 1.00 62.31 364 GLY A C 1
ATOM 2848 O O . GLY A 1 364 ? -5.961 -3.237 25.044 1.00 62.31 364 GLY A O 1
ATOM 2849 N N . TYR A 1 365 ? -5.483 -2.690 27.168 1.00 67.06 365 TYR A N 1
ATOM 2850 C CA . TYR A 1 365 ? -6.632 -1.817 27.359 1.00 67.06 365 TYR A CA 1
ATOM 2851 C C . TYR A 1 365 ? -6.233 -0.358 27.182 1.00 67.06 365 TYR A C 1
ATOM 2853 O O . TYR A 1 365 ? -5.321 0.140 27.844 1.00 67.06 365 TYR A O 1
ATOM 2861 N N . VAL A 1 366 ? -6.967 0.351 26.333 1.00 68.88 366 VAL A N 1
ATOM 2862 C CA . VAL A 1 366 ? -6.960 1.816 26.314 1.00 68.88 366 VAL A CA 1
ATOM 2863 C C . VAL A 1 366 ? -7.667 2.347 27.565 1.00 68.88 366 VAL A C 1
ATOM 2865 O O . VAL A 1 366 ? -8.837 2.048 27.793 1.00 68.88 366 VAL A O 1
ATOM 2868 N N . VAL A 1 367 ? -6.971 3.171 28.352 1.00 68.06 367 VAL A N 1
ATOM 2869 C CA . VAL A 1 367 ? -7.519 3.849 29.549 1.00 68.06 367 VAL A CA 1
ATOM 2870 C C . VAL A 1 367 ? -7.665 5.365 29.327 1.00 68.06 367 VAL A C 1
ATOM 2872 O O . VAL A 1 367 ? -7.968 6.110 30.252 1.00 68.06 367 VAL A O 1
ATOM 2875 N N . ASP A 1 368 ? -7.445 5.846 28.103 1.00 86.31 368 ASP A N 1
ATOM 2876 C CA . ASP A 1 368 ? -7.524 7.273 27.795 1.00 86.31 368 ASP A CA 1
ATOM 2877 C C . ASP A 1 368 ? -8.952 7.737 27.471 1.00 86.31 368 ASP A C 1
ATOM 2879 O O . ASP A 1 368 ? -9.633 7.166 26.616 1.00 86.31 368 ASP A O 1
ATOM 2883 N N . ASP A 1 369 ? -9.382 8.814 28.132 1.00 85.38 369 ASP A N 1
ATOM 2884 C CA . ASP A 1 369 ? -10.734 9.360 28.015 1.00 85.38 369 ASP A CA 1
ATOM 2885 C C . ASP A 1 369 ? -11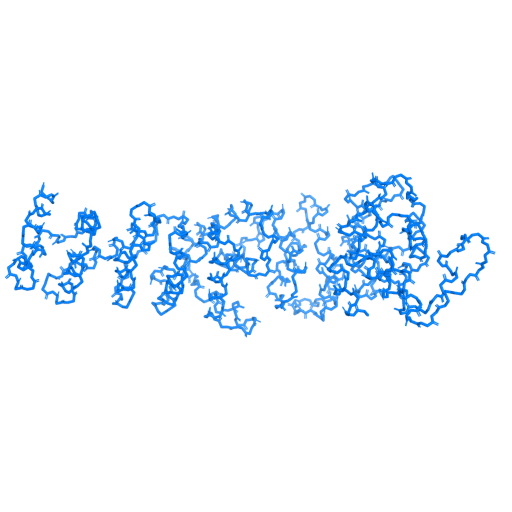.071 9.870 26.607 1.00 85.38 369 ASP A C 1
ATOM 2887 O O . ASP A 1 369 ? -12.201 9.680 26.152 1.00 85.38 369 ASP A O 1
ATOM 2891 N N . VAL A 1 370 ? -10.114 10.497 25.911 1.00 87.50 370 VAL A N 1
ATOM 2892 C CA . VAL A 1 370 ? -10.338 11.081 24.577 1.00 87.50 370 VAL A CA 1
ATOM 2893 C C . VAL A 1 370 ? -10.595 9.972 23.568 1.00 87.50 370 VAL A C 1
ATOM 2895 O O . VAL A 1 370 ? -11.500 10.069 22.737 1.00 87.50 370 VAL A O 1
ATOM 2898 N N . LEU A 1 371 ? -9.811 8.900 23.654 1.00 89.56 371 LEU A N 1
ATOM 2899 C CA . LEU A 1 371 ? -9.938 7.765 22.753 1.00 89.56 371 LEU A CA 1
ATOM 2900 C C . LEU A 1 371 ? -11.213 6.953 23.037 1.00 89.56 371 LEU A C 1
ATOM 2902 O O . LEU A 1 371 ? -11.924 6.586 22.101 1.00 89.56 371 LEU A O 1
ATOM 2906 N N . LEU A 1 372 ? -11.570 6.759 24.312 1.00 91.12 372 LEU A N 1
ATOM 2907 C CA . LEU A 1 372 ? -12.831 6.113 24.697 1.00 91.12 372 LEU A CA 1
ATOM 2908 C C . LEU A 1 372 ? -14.065 6.903 24.233 1.00 91.12 372 LEU A C 1
ATOM 2910 O O . LEU A 1 372 ? -15.044 6.302 23.786 1.00 91.12 372 LEU A O 1
ATOM 2914 N N . ASP A 1 373 ? -14.034 8.238 24.287 1.00 91.75 373 ASP A N 1
ATOM 2915 C CA . ASP A 1 373 ? -15.120 9.060 23.740 1.00 91.75 373 ASP A CA 1
ATOM 2916 C C . ASP A 1 373 ? -15.209 8.945 22.210 1.00 91.75 373 ASP A C 1
ATOM 2918 O O . ASP A 1 373 ? -16.316 8.853 21.674 1.00 91.75 373 ASP A O 1
ATOM 2922 N N . ALA A 1 374 ? -14.077 8.884 21.500 1.00 91.94 374 ALA A N 1
ATOM 2923 C CA . ALA A 1 374 ? -14.059 8.682 20.048 1.00 91.94 374 ALA A CA 1
ATOM 2924 C C . ALA A 1 374 ? -14.631 7.309 19.643 1.00 91.94 374 ALA A C 1
ATOM 2926 O O . ALA A 1 374 ? -15.388 7.196 18.671 1.00 91.94 374 ALA A O 1
ATOM 2927 N N . TYR A 1 375 ? -14.324 6.263 20.411 1.00 93.12 375 TYR A N 1
ATOM 2928 C CA . TYR A 1 375 ? -14.901 4.928 20.247 1.00 93.12 375 TYR A CA 1
ATOM 2929 C C . TYR A 1 375 ? -16.407 4.922 20.472 1.00 93.12 375 TYR A C 1
ATOM 2931 O O . TYR A 1 375 ? -17.155 4.414 19.633 1.00 93.12 375 TYR A O 1
ATOM 2939 N N . LEU A 1 376 ? -16.854 5.535 21.569 1.00 93.25 376 LEU A N 1
ATOM 2940 C CA . LEU A 1 376 ? -18.269 5.662 21.885 1.00 93.25 376 LEU A CA 1
ATOM 2941 C C . LEU A 1 376 ? -19.017 6.407 20.772 1.00 93.25 376 LEU A C 1
ATOM 2943 O O . LEU A 1 376 ? -20.041 5.925 20.296 1.00 93.25 376 LEU A O 1
ATOM 2947 N N . GLU A 1 377 ? -18.493 7.537 20.292 1.00 93.31 377 GLU A N 1
ATOM 2948 C CA . GLU A 1 377 ? -19.074 8.262 19.152 1.00 93.31 377 GLU A CA 1
ATOM 2949 C C . GLU A 1 377 ? -19.173 7.388 17.896 1.00 93.31 377 GLU A C 1
ATOM 2951 O O . GLU A 1 377 ? -20.172 7.449 17.182 1.00 93.31 377 GLU A O 1
ATOM 2956 N N . SER A 1 378 ? -18.174 6.542 17.640 1.00 93.25 378 SER A N 1
ATOM 2957 C CA . SER A 1 378 ? -18.137 5.685 16.449 1.00 93.25 378 SER A CA 1
ATOM 2958 C C . SER A 1 378 ? -19.261 4.642 16.439 1.00 93.25 378 SER A C 1
ATOM 2960 O O . SER A 1 378 ? -19.850 4.382 15.386 1.00 93.25 378 SER A O 1
ATOM 2962 N N . VAL A 1 379 ? -19.608 4.076 17.600 1.00 93.25 379 VAL A N 1
ATOM 2963 C CA . VAL A 1 379 ? -20.725 3.119 17.721 1.00 93.25 379 VAL A CA 1
ATOM 2964 C C . VAL A 1 379 ? -22.081 3.815 17.852 1.00 93.25 379 VAL A C 1
ATOM 2966 O O . VAL A 1 379 ? -23.056 3.362 17.253 1.00 93.25 379 VAL A O 1
ATOM 2969 N N . LEU A 1 380 ? -22.156 4.959 18.544 1.00 91.88 380 LEU A N 1
ATOM 2970 C CA . LEU A 1 380 ? -23.395 5.737 18.666 1.00 91.88 380 LEU A CA 1
ATOM 2971 C C . LEU A 1 380 ? -23.851 6.308 17.316 1.00 91.88 380 LEU A C 1
ATOM 2973 O O . LEU A 1 380 ? -25.044 6.301 17.017 1.00 91.88 380 LEU A O 1
ATOM 2977 N N . ARG A 1 381 ? -22.909 6.747 16.471 1.00 89.88 381 ARG A N 1
ATOM 2978 C CA . ARG A 1 381 ? -23.183 7.213 15.099 1.00 89.88 381 ARG A CA 1
ATOM 2979 C C . ARG A 1 381 ? -23.345 6.082 14.083 1.00 89.88 381 ARG A C 1
ATOM 2981 O O . ARG A 1 381 ? -23.486 6.362 12.897 1.00 89.88 381 ARG A O 1
ATOM 2988 N N . GLN A 1 382 ? -23.306 4.820 14.518 1.00 88.69 382 GLN A N 1
ATOM 2989 C CA . GLN A 1 382 ? -23.412 3.640 13.651 1.00 88.69 382 GLN A CA 1
ATOM 2990 C C . GLN A 1 382 ? -22.341 3.587 12.542 1.00 88.69 382 GLN A C 1
ATOM 2992 O O . GLN A 1 382 ? -22.544 2.975 11.489 1.00 88.69 382 GLN A O 1
ATOM 2997 N N . HIS A 1 383 ? -21.172 4.205 12.761 1.00 89.44 383 HIS A N 1
ATOM 2998 C CA . HIS A 1 383 ? -20.020 4.005 11.875 1.00 89.44 383 HIS A CA 1
ATOM 2999 C C . HIS A 1 383 ? -19.525 2.556 11.962 1.00 89.44 383 HIS A C 1
ATOM 3001 O O . HIS A 1 383 ? -19.095 1.995 10.953 1.00 89.44 383 HIS A O 1
ATOM 3007 N N . LEU A 1 384 ? -19.643 1.965 13.155 1.00 91.75 384 LEU A N 1
ATOM 3008 C CA . LEU A 1 384 ? -19.388 0.562 13.456 1.00 91.75 384 LEU A CA 1
ATOM 3009 C C . LEU A 1 384 ? -20.640 -0.072 14.068 1.00 91.75 384 LEU A C 1
ATOM 3011 O O . LEU A 1 384 ? -21.262 0.507 14.958 1.00 91.75 384 LEU A O 1
ATOM 3015 N N . THR A 1 385 ? -20.987 -1.268 13.605 1.00 91.06 385 THR A N 1
ATOM 3016 C CA . THR A 1 385 ? -22.049 -2.111 14.177 1.00 91.06 385 THR A CA 1
ATOM 3017 C C . THR A 1 385 ? -21.606 -3.574 14.155 1.00 91.06 385 THR A C 1
ATOM 3019 O O . THR A 1 385 ? -20.582 -3.900 13.551 1.00 91.06 385 THR A O 1
ATOM 3022 N N . ALA A 1 386 ? -22.383 -4.467 14.774 1.00 87.50 386 ALA A N 1
ATOM 3023 C CA . ALA A 1 386 ? -22.118 -5.906 14.731 1.00 87.50 386 ALA A CA 1
ATOM 3024 C C . ALA A 1 386 ? -21.975 -6.440 13.289 1.00 87.50 386 ALA A C 1
ATOM 3026 O O . ALA A 1 386 ? -21.107 -7.272 13.031 1.00 87.50 386 ALA A O 1
ATOM 3027 N N . ASP A 1 387 ? -22.751 -5.894 12.347 1.00 87.06 387 ASP A N 1
ATOM 3028 C CA . ASP A 1 387 ? -22.736 -6.299 10.936 1.00 87.06 387 ASP A CA 1
ATOM 3029 C C . ASP A 1 387 ? -21.764 -5.469 10.079 1.00 87.06 387 ASP A C 1
ATOM 3031 O O . ASP A 1 387 ? -21.277 -5.926 9.044 1.00 87.06 387 ASP A O 1
ATOM 3035 N N . LYS A 1 388 ? -21.454 -4.235 10.500 1.00 87.19 388 LYS A N 1
ATOM 3036 C CA . LYS A 1 388 ? -20.611 -3.284 9.763 1.00 87.19 388 LYS A CA 1
ATOM 3037 C C . LYS A 1 388 ? -19.297 -3.046 10.507 1.00 87.19 388 LYS A C 1
ATOM 3039 O O . LYS A 1 388 ? -19.235 -2.232 11.427 1.00 87.19 388 LYS A O 1
ATOM 3044 N N . GLY A 1 389 ? -18.237 -3.718 10.057 1.00 86.94 389 GLY A N 1
ATOM 3045 C CA . GLY A 1 389 ? -16.911 -3.628 10.675 1.00 86.94 389 GLY A CA 1
ATOM 3046 C C . GLY A 1 389 ? -16.780 -4.483 11.936 1.00 86.94 389 GLY A C 1
ATOM 3047 O O . GLY A 1 389 ? -16.222 -4.027 12.928 1.00 86.94 389 GLY A O 1
ATOM 3048 N N . ALA A 1 390 ? -17.290 -5.720 11.905 1.00 88.44 390 ALA A N 1
ATOM 3049 C CA . ALA A 1 390 ? -17.425 -6.611 13.063 1.00 88.44 390 ALA A CA 1
ATOM 3050 C C . ALA A 1 390 ? -16.150 -6.780 13.915 1.00 88.44 390 ALA A C 1
ATOM 3052 O O . ALA A 1 390 ? -16.236 -6.943 15.130 1.00 88.44 390 ALA A O 1
ATOM 3053 N N . ALA A 1 391 ? -14.961 -6.770 13.300 1.00 86.06 391 ALA A N 1
ATOM 3054 C CA . ALA A 1 391 ? -13.689 -6.859 14.022 1.00 86.06 391 ALA A CA 1
ATOM 3055 C C . ALA A 1 391 ? -13.430 -5.600 14.869 1.00 86.06 391 ALA A C 1
ATOM 3057 O O . ALA A 1 391 ? -13.263 -5.696 16.083 1.00 86.06 391 ALA A O 1
ATOM 3058 N N . MET A 1 392 ? -13.487 -4.417 14.247 1.00 89.50 392 MET A N 1
ATOM 3059 C CA . MET A 1 392 ? -13.342 -3.135 14.945 1.00 89.50 392 MET A CA 1
ATOM 3060 C C . MET A 1 392 ? -14.467 -2.888 15.945 1.00 89.50 392 MET A C 1
ATOM 3062 O O . MET A 1 392 ? -14.219 -2.376 17.031 1.00 89.50 392 MET A O 1
ATOM 3066 N N . TYR A 1 393 ? -15.695 -3.282 15.610 1.00 91.62 393 TYR A N 1
ATOM 3067 C CA . TYR A 1 393 ? -16.834 -3.187 16.515 1.00 91.62 393 TYR A CA 1
ATOM 3068 C C . TYR A 1 393 ? -16.598 -3.992 17.797 1.00 91.62 393 TYR A C 1
ATOM 3070 O O . TYR A 1 393 ? -16.701 -3.434 18.886 1.00 91.62 393 TYR A O 1
ATOM 3078 N N . ARG A 1 394 ? -16.209 -5.272 17.682 1.00 88.69 394 ARG A N 1
ATOM 3079 C CA . ARG A 1 394 ? -15.890 -6.120 18.845 1.00 88.69 394 ARG A CA 1
ATOM 3080 C C . ARG A 1 394 ? -14.775 -5.518 19.696 1.00 88.69 394 ARG A C 1
ATOM 3082 O O . ARG A 1 394 ? -14.888 -5.494 20.918 1.00 88.69 394 ARG A O 1
ATOM 3089 N N . TRP A 1 395 ? -13.737 -4.993 19.052 1.00 87.38 395 TRP A N 1
ATOM 3090 C CA . TRP A 1 395 ? -12.612 -4.363 19.735 1.00 87.38 395 TRP A CA 1
ATOM 3091 C C . TRP A 1 395 ? -13.022 -3.092 20.496 1.00 87.38 395 TRP A C 1
ATOM 3093 O O . TRP A 1 395 ? -12.695 -2.947 21.674 1.00 87.38 395 TRP A O 1
ATOM 3103 N N . VAL A 1 396 ? -13.815 -2.211 19.880 1.00 90.44 396 VAL A N 1
ATOM 3104 C CA . VAL A 1 396 ? -14.361 -1.005 20.525 1.00 90.44 396 VAL A CA 1
ATOM 3105 C C . VAL A 1 396 ? -15.292 -1.360 21.687 1.00 90.44 396 VAL A C 1
ATOM 3107 O O . VAL A 1 396 ? -15.151 -0.815 22.782 1.00 90.44 396 VAL A O 1
ATOM 3110 N N . VAL A 1 397 ? -16.224 -2.291 21.474 1.00 90.94 397 VAL A N 1
ATOM 3111 C CA . VAL A 1 397 ? -17.172 -2.752 22.499 1.00 90.94 397 VAL A CA 1
ATOM 3112 C C . VAL A 1 397 ? -16.437 -3.331 23.704 1.00 90.94 397 VAL A C 1
ATOM 3114 O O . VAL A 1 397 ? -16.804 -3.038 24.839 1.00 90.94 397 VAL A O 1
ATOM 3117 N N . HIS A 1 398 ? -15.372 -4.099 23.469 1.00 88.44 398 HIS A N 1
ATOM 3118 C CA . HIS A 1 398 ? -14.527 -4.637 24.529 1.00 88.44 398 HIS A CA 1
ATOM 3119 C C . HIS A 1 398 ? -13.867 -3.532 25.368 1.00 88.44 398 HIS A C 1
ATOM 3121 O O . HIS A 1 398 ? -13.922 -3.585 26.594 1.00 88.44 398 HIS A O 1
ATOM 3127 N N . HIS A 1 399 ? -13.326 -2.489 24.733 1.00 88.69 399 HIS A N 1
ATOM 3128 C CA . HIS A 1 399 ? -12.714 -1.354 25.433 1.00 88.69 399 HIS A CA 1
ATOM 3129 C C . HIS A 1 399 ? -13.718 -0.549 26.263 1.00 88.69 399 HIS A C 1
ATOM 3131 O O . HIS A 1 399 ? -13.464 -0.241 27.429 1.00 88.69 399 HIS A O 1
ATOM 3137 N N . ILE A 1 400 ? -14.874 -0.236 25.675 1.00 90.94 400 ILE A N 1
ATOM 3138 C CA . ILE A 1 400 ? -15.944 0.497 26.357 1.00 90.94 400 ILE A CA 1
ATOM 3139 C C . ILE A 1 400 ? -16.488 -0.328 27.533 1.00 90.94 400 ILE A C 1
ATOM 3141 O O . ILE A 1 400 ? -16.666 0.209 28.629 1.00 90.94 400 ILE A O 1
ATOM 3145 N N . GLY A 1 401 ? -16.730 -1.626 27.316 1.00 89.94 401 GLY A N 1
ATOM 3146 C CA . GLY A 1 401 ? -17.219 -2.555 28.335 1.00 89.94 401 GLY A CA 1
ATOM 3147 C C . GLY A 1 401 ? -16.253 -2.656 29.506 1.00 89.94 401 GLY A C 1
ATOM 3148 O O . GLY A 1 401 ? -16.628 -2.349 30.637 1.00 89.94 401 GLY A O 1
ATOM 3149 N N . HIS A 1 402 ? -14.982 -2.944 29.228 1.00 88.50 402 HIS A N 1
ATOM 3150 C CA . HIS A 1 402 ? -13.955 -3.026 30.259 1.00 88.50 402 HIS A CA 1
ATOM 3151 C C . HIS A 1 402 ? -13.818 -1.713 31.052 1.00 88.50 402 HIS A C 1
ATOM 3153 O O . HIS A 1 402 ? -13.759 -1.728 32.281 1.00 88.50 402 HIS A O 1
ATOM 3159 N N . PHE A 1 403 ? -13.842 -0.547 30.392 1.00 89.94 403 PHE A N 1
ATOM 3160 C CA . PHE A 1 403 ? -13.814 0.738 31.100 1.00 89.94 403 PHE A CA 1
ATOM 3161 C C . PHE A 1 403 ? -15.025 0.926 32.027 1.00 89.94 403 PHE A C 1
ATOM 3163 O O . PHE A 1 403 ? -14.874 1.346 33.180 1.00 89.94 403 PHE A O 1
ATOM 3170 N N . CYS A 1 404 ? -16.227 0.608 31.544 1.00 90.06 404 CYS A N 1
ATOM 3171 C CA . CYS A 1 404 ? -17.455 0.769 32.317 1.00 90.06 404 CYS A CA 1
ATOM 3172 C C . CYS A 1 404 ? -17.567 -0.247 33.462 1.00 90.06 404 CYS A C 1
ATOM 3174 O O . CYS A 1 404 ? -18.108 0.099 34.511 1.00 90.06 404 CYS A O 1
ATOM 3176 N N . PHE A 1 405 ? -17.051 -1.466 33.295 1.00 90.12 405 PHE A N 1
ATOM 3177 C CA . PHE A 1 405 ? -17.366 -2.605 34.163 1.00 90.12 405 PHE A CA 1
ATOM 3178 C C . PHE A 1 405 ? -16.165 -3.257 34.863 1.00 90.12 405 PHE A C 1
ATOM 3180 O O . PHE A 1 405 ? -16.359 -4.260 35.550 1.00 90.12 405 PHE A O 1
ATOM 3187 N N . SER A 1 406 ? -14.958 -2.692 34.786 1.00 86.31 406 SER A N 1
ATOM 3188 C CA . SER A 1 406 ? -13.798 -3.161 35.568 1.00 86.31 406 SER A CA 1
ATOM 3189 C C . SER A 1 406 ? -13.408 -2.170 36.665 1.00 86.31 406 SER A C 1
ATOM 3191 O O . SER A 1 406 ? -13.453 -0.955 36.465 1.00 86.31 406 SER A O 1
ATOM 3193 N N . GLY A 1 407 ? -12.998 -2.651 37.841 1.00 85.06 407 GLY A N 1
ATOM 3194 C CA . GLY A 1 407 ? -12.581 -1.801 38.968 1.00 85.06 407 GLY A CA 1
ATOM 3195 C C . GLY A 1 407 ? -13.729 -1.079 39.710 1.00 85.06 407 GLY A C 1
ATOM 3196 O O . GLY A 1 407 ? -14.855 -1.567 39.743 1.00 85.06 407 GLY A O 1
ATOM 3197 N N . PRO A 1 408 ? -13.484 0.089 40.346 1.00 85.81 408 PRO A N 1
ATOM 3198 C CA . PRO A 1 408 ? -14.462 0.717 41.244 1.00 85.81 408 PRO A CA 1
ATOM 3199 C C . PRO A 1 408 ? -15.755 1.162 40.544 1.00 85.81 408 PRO A C 1
ATOM 3201 O O . PRO A 1 408 ? -15.705 1.835 39.508 1.00 85.81 408 PRO A O 1
ATOM 3204 N N . VAL A 1 409 ? -16.905 0.851 41.157 1.00 88.25 409 VAL A N 1
ATOM 3205 C CA . VAL A 1 409 ? -18.246 1.154 40.616 1.00 88.25 409 VAL A CA 1
ATOM 3206 C C . VAL A 1 409 ? -18.692 2.607 40.810 1.00 88.25 409 VAL A C 1
ATOM 3208 O O . VAL A 1 409 ? -19.576 3.075 40.107 1.00 88.25 409 VAL A O 1
ATOM 3211 N N . ALA A 1 410 ? -18.070 3.355 41.724 1.00 85.94 410 ALA A N 1
ATOM 3212 C CA . ALA A 1 410 ? -18.499 4.705 42.112 1.00 85.94 410 ALA A CA 1
ATOM 3213 C C . ALA A 1 410 ? -17.942 5.842 41.220 1.00 85.94 410 ALA A C 1
ATOM 3215 O O . ALA A 1 410 ? -17.883 6.995 41.644 1.00 85.94 410 ALA A O 1
ATOM 3216 N N . SER A 1 411 ? -17.488 5.544 39.998 1.00 89.94 411 SER A N 1
ATOM 3217 C CA . SER A 1 411 ? -16.895 6.551 39.106 1.00 89.94 411 SER A CA 1
ATOM 3218 C C . SER A 1 411 ? -17.959 7.317 38.318 1.00 89.94 411 SER A C 1
ATOM 3220 O O . SER A 1 411 ? -18.631 6.751 37.455 1.00 89.94 411 SER A O 1
ATOM 3222 N N . SER A 1 412 ? -18.036 8.634 38.535 1.00 89.62 412 SER A N 1
ATOM 3223 C CA . SER A 1 412 ? -18.940 9.531 37.799 1.00 89.62 412 SER A CA 1
ATOM 3224 C C . SER A 1 412 ? -18.703 9.511 36.285 1.00 89.62 412 SER A C 1
ATOM 3226 O O . SER A 1 412 ? -19.649 9.622 35.504 1.00 89.62 412 SER A O 1
ATOM 3228 N N . ARG A 1 413 ? -17.452 9.319 35.848 1.00 90.81 413 ARG A N 1
ATOM 3229 C CA . ARG A 1 413 ? -17.095 9.207 34.429 1.00 90.81 413 ARG A CA 1
ATOM 3230 C C . ARG A 1 413 ? -17.655 7.930 33.802 1.00 90.81 413 ARG A C 1
ATOM 3232 O O . ARG A 1 413 ? -18.243 8.004 32.723 1.00 90.81 413 ARG A O 1
ATOM 3239 N N . LYS A 1 414 ? -17.550 6.791 34.496 1.00 91.50 414 LYS A N 1
ATOM 3240 C CA . LYS A 1 414 ? -18.156 5.525 34.048 1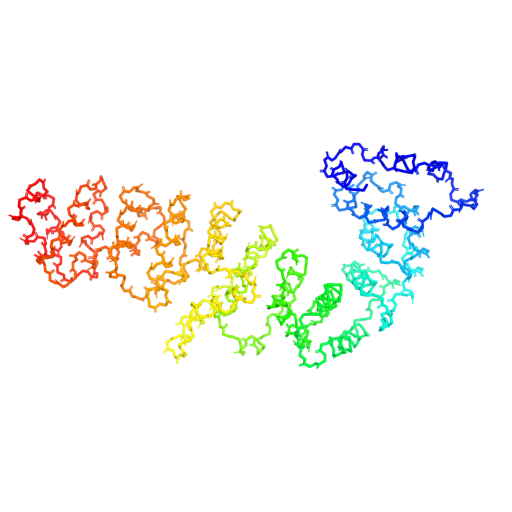.00 91.50 414 LYS A CA 1
ATOM 3241 C C . LYS A 1 414 ? -19.671 5.642 33.969 1.00 91.50 414 LYS A C 1
ATOM 3243 O O . LYS A 1 414 ? -20.264 5.217 32.986 1.00 91.50 414 LYS A O 1
ATOM 3248 N N . HIS A 1 415 ? -20.292 6.282 34.962 1.00 93.00 415 HIS A N 1
ATOM 3249 C CA . HIS A 1 415 ? -21.735 6.535 34.957 1.00 93.00 415 HIS A CA 1
ATOM 3250 C C . HIS A 1 415 ? -22.154 7.400 33.765 1.00 93.00 415 HIS A C 1
ATOM 3252 O O . HIS A 1 415 ? -23.128 7.084 33.090 1.00 93.00 415 HIS A O 1
ATOM 3258 N N . SER A 1 416 ? -21.401 8.458 33.460 1.00 92.44 416 SER A N 1
ATOM 3259 C CA . SER A 1 416 ? -21.664 9.303 32.289 1.00 92.44 416 SER A CA 1
ATOM 3260 C C . SER A 1 416 ? -21.593 8.508 30.978 1.00 92.44 416 SER A C 1
ATOM 3262 O O . SER A 1 416 ? -22.511 8.579 30.162 1.00 92.44 416 SER A O 1
ATOM 3264 N N . MET A 1 417 ? -20.554 7.687 30.798 1.00 92.81 417 MET A N 1
ATOM 3265 C CA . MET A 1 417 ? -20.394 6.848 29.605 1.00 92.81 417 MET A CA 1
ATOM 3266 C C . MET A 1 417 ? -21.497 5.785 29.485 1.00 92.81 417 MET A C 1
ATOM 3268 O O . MET A 1 417 ? -22.111 5.656 28.427 1.00 92.81 417 MET A O 1
ATOM 3272 N N . LEU A 1 418 ? -21.812 5.084 30.578 1.00 92.88 418 LEU A N 1
ATOM 3273 C CA . LEU A 1 418 ? -22.880 4.083 30.615 1.00 92.88 418 LEU A CA 1
ATOM 3274 C C . LEU A 1 418 ? -24.251 4.693 30.311 1.00 92.88 418 LEU A C 1
ATOM 3276 O O . LEU A 1 418 ? -25.046 4.103 29.585 1.00 92.88 418 LEU A O 1
ATOM 3280 N N . ARG A 1 419 ? -24.525 5.897 30.818 1.00 93.19 419 ARG A N 1
ATOM 3281 C CA . ARG A 1 419 ? -25.763 6.610 30.501 1.00 93.19 419 ARG A CA 1
ATOM 3282 C C . ARG A 1 419 ? -25.876 6.889 29.002 1.00 93.19 419 ARG A C 1
ATOM 3284 O O . ARG A 1 419 ? -26.918 6.614 28.420 1.00 93.19 419 ARG A O 1
ATOM 3291 N N . ARG A 1 420 ? -24.807 7.383 28.372 1.00 93.38 420 ARG A N 1
ATOM 3292 C CA . ARG A 1 420 ? -24.787 7.638 26.922 1.00 93.38 420 ARG A CA 1
ATOM 3293 C C . ARG A 1 420 ? -25.004 6.365 26.100 1.00 93.38 420 ARG A C 1
ATOM 3295 O O . ARG A 1 420 ? -25.635 6.427 25.053 1.00 93.38 420 ARG A O 1
ATOM 3302 N N . LEU A 1 421 ? -24.504 5.220 26.572 1.00 92.56 421 LEU A N 1
ATOM 3303 C CA . LEU A 1 421 ? -24.785 3.920 25.957 1.00 92.56 421 LEU A CA 1
ATOM 3304 C C . LEU A 1 421 ? -26.260 3.536 26.085 1.00 92.56 421 LEU A C 1
ATOM 3306 O O . LEU A 1 421 ? -26.847 3.092 25.110 1.00 92.56 421 LEU A O 1
ATOM 3310 N N . LEU A 1 422 ? -26.873 3.726 27.255 1.00 91.38 422 LEU A N 1
ATOM 3311 C CA . LEU A 1 422 ? -28.297 3.432 27.466 1.00 91.38 422 LEU A CA 1
ATOM 3312 C C . LEU A 1 422 ? -29.224 4.367 26.673 1.00 91.38 422 LEU A C 1
ATOM 3314 O O . LEU A 1 422 ? -30.334 3.978 26.322 1.00 91.38 422 LEU A O 1
ATOM 3318 N N . GLU A 1 423 ? -28.759 5.578 26.362 1.00 90.44 423 GLU A N 1
ATOM 3319 C CA . GLU A 1 423 ? -29.421 6.521 25.452 1.00 90.44 423 GLU A CA 1
ATOM 3320 C C . GLU A 1 423 ? -29.281 6.119 23.968 1.00 90.44 423 GLU A C 1
ATOM 3322 O O . GLU A 1 423 ? -29.934 6.715 23.108 1.00 90.44 423 GLU A O 1
ATOM 3327 N N . ALA A 1 424 ? -28.450 5.122 23.638 1.00 88.06 424 ALA A N 1
ATOM 3328 C CA . ALA A 1 424 ? -28.235 4.699 22.262 1.00 88.06 424 ALA A CA 1
ATOM 3329 C C . ALA A 1 424 ? -29.506 4.080 21.650 1.00 88.06 424 ALA A C 1
ATOM 3331 O O . ALA A 1 424 ? -30.195 3.292 22.298 1.00 88.06 424 ALA A O 1
ATOM 3332 N N . PRO A 1 425 ? -29.781 4.329 20.356 1.00 81.94 425 PRO A N 1
ATOM 3333 C CA . PRO A 1 425 ? -30.941 3.748 19.680 1.00 81.94 425 PRO A CA 1
ATOM 3334 C C . PRO A 1 425 ? -30.821 2.229 19.465 1.00 81.94 425 PRO A C 1
ATOM 3336 O O . PRO A 1 425 ? -31.823 1.560 19.230 1.00 81.94 425 PRO A O 1
ATOM 3339 N N . SER A 1 426 ? -29.605 1.674 19.517 1.00 87.12 426 SER A N 1
ATOM 3340 C CA . SER A 1 426 ? -29.357 0.245 19.319 1.00 87.12 426 SER A CA 1
ATOM 3341 C C . SER A 1 426 ? -29.359 -0.499 20.652 1.00 87.12 426 SER A C 1
ATOM 3343 O O . SER A 1 426 ? -28.391 -0.441 21.409 1.00 87.12 426 SER A O 1
ATOM 3345 N N . THR A 1 427 ? -30.415 -1.269 20.910 1.00 85.50 427 THR A N 1
ATOM 3346 C CA . THR A 1 427 ? -30.485 -2.167 22.075 1.00 85.50 427 THR A CA 1
ATOM 3347 C C . THR A 1 427 ? -29.453 -3.292 22.003 1.00 85.50 427 THR A C 1
ATOM 3349 O O . THR A 1 427 ? -29.000 -3.773 23.039 1.00 85.50 427 THR A O 1
ATOM 3352 N N . GLN A 1 428 ? -29.052 -3.692 20.791 1.00 88.88 428 GLN A N 1
ATOM 3353 C CA . GLN A 1 428 ? -28.012 -4.699 20.584 1.00 88.88 428 GLN A CA 1
ATOM 3354 C C . GLN A 1 428 ? -26.646 -4.195 21.060 1.00 88.88 428 GLN A C 1
ATOM 3356 O O . GLN A 1 428 ? -25.954 -4.920 21.759 1.00 88.88 428 GLN A O 1
ATOM 3361 N N . LEU A 1 429 ? -26.299 -2.933 20.774 1.00 91.31 429 LEU A N 1
ATOM 3362 C CA . LEU A 1 429 ? -25.051 -2.325 21.253 1.00 91.31 429 LEU A CA 1
ATOM 3363 C C . LEU A 1 429 ? -24.966 -2.351 22.781 1.00 91.31 429 LEU A C 1
ATOM 3365 O O . LEU A 1 429 ? -23.939 -2.722 23.343 1.00 91.31 429 LEU A O 1
ATOM 3369 N N . VAL A 1 430 ? -26.056 -1.972 23.452 1.00 90.88 430 VAL A N 1
ATOM 3370 C CA . VAL A 1 430 ? -26.123 -1.988 24.918 1.00 90.88 430 VAL A CA 1
ATOM 3371 C C . VAL A 1 430 ? -25.878 -3.399 25.447 1.00 90.88 430 VAL A C 1
ATOM 3373 O O . VAL A 1 430 ? -25.064 -3.576 26.351 1.00 90.88 430 VAL A O 1
ATOM 3376 N N . ARG A 1 431 ? -26.532 -4.406 24.856 1.00 90.88 431 ARG A N 1
ATOM 3377 C CA . ARG A 1 431 ? -26.331 -5.813 25.220 1.00 90.88 431 ARG A CA 1
ATOM 3378 C C . ARG A 1 431 ? -24.897 -6.272 24.990 1.00 90.88 431 ARG A C 1
ATOM 3380 O O . ARG A 1 431 ? -24.309 -6.823 25.910 1.00 90.88 431 ARG A O 1
ATOM 3387 N N . ASP A 1 432 ? -24.317 -6.000 23.825 1.00 91.12 432 ASP A N 1
ATOM 3388 C CA . ASP A 1 432 ? -22.959 -6.439 23.483 1.00 91.12 432 ASP A CA 1
ATOM 3389 C C . ASP A 1 432 ? -21.902 -5.855 24.442 1.00 91.12 432 ASP A C 1
ATOM 3391 O O . ASP A 1 432 ? -20.927 -6.526 24.781 1.00 91.12 432 ASP A O 1
ATOM 3395 N N . VAL A 1 433 ? -22.095 -4.614 24.907 1.00 90.62 433 VAL A N 1
ATOM 3396 C CA . VAL A 1 433 ? -21.196 -3.960 25.874 1.00 90.62 433 VAL A CA 1
ATOM 3397 C C . VAL A 1 433 ? -21.390 -4.511 27.288 1.00 90.62 433 VAL A C 1
ATOM 3399 O O . VAL A 1 433 ? -20.410 -4.774 27.985 1.00 90.62 433 VAL A O 1
ATOM 3402 N N . VAL A 1 434 ? -22.639 -4.681 27.729 1.00 89.94 434 VAL A N 1
ATOM 3403 C CA . VAL A 1 434 ? -22.976 -5.105 29.099 1.00 89.94 434 VAL A CA 1
ATOM 3404 C C . VAL A 1 434 ? -22.677 -6.588 29.321 1.00 89.94 434 VAL A C 1
ATOM 3406 O O . VAL A 1 434 ? -22.076 -6.950 30.334 1.00 89.94 434 VAL A O 1
ATOM 3409 N N . LEU A 1 435 ? -23.043 -7.432 28.357 1.00 87.56 435 LEU A N 1
ATOM 3410 C CA . LEU A 1 435 ? -22.878 -8.888 28.395 1.00 87.56 435 LEU A CA 1
ATOM 3411 C C . LEU A 1 435 ? -21.489 -9.338 27.913 1.00 87.56 435 LEU A C 1
ATOM 3413 O O . LEU A 1 435 ? -21.281 -10.518 27.633 1.00 87.56 435 LEU A O 1
ATOM 3417 N N . ASN A 1 436 ? -20.529 -8.416 27.794 1.00 84.88 436 ASN A N 1
ATOM 3418 C CA . ASN A 1 436 ? -19.173 -8.764 27.397 1.00 84.88 436 ASN A CA 1
ATOM 3419 C C . ASN A 1 436 ? -18.526 -9.672 28.466 1.00 84.88 436 ASN A C 1
ATOM 3421 O O . ASN A 1 436 ? -18.462 -9.278 29.633 1.00 84.88 436 ASN A O 1
ATOM 3425 N N . PRO A 1 437 ? -18.005 -10.857 28.096 1.00 80.56 437 PRO A N 1
ATOM 3426 C CA . PRO A 1 437 ? -17.451 -11.815 29.055 1.00 80.56 437 PRO A CA 1
ATOM 3427 C C . PRO A 1 437 ? -16.190 -11.317 29.776 1.00 80.56 437 PRO A C 1
ATOM 3429 O O . PRO A 1 437 ? -15.811 -11.892 30.790 1.00 80.56 437 PRO A O 1
ATOM 3432 N N . ALA A 1 438 ? -15.535 -10.265 29.273 1.00 80.25 438 ALA A N 1
ATOM 3433 C CA . ALA A 1 438 ? -14.377 -9.655 29.925 1.00 80.25 438 ALA A CA 1
ATOM 3434 C C . ALA A 1 438 ? -14.746 -8.717 31.091 1.00 80.25 438 ALA A C 1
ATOM 3436 O O . ALA A 1 438 ? -13.857 -8.245 31.798 1.00 80.25 438 ALA A O 1
ATOM 3437 N N . ASN A 1 439 ? -16.031 -8.411 31.284 1.00 86.06 439 ASN A N 1
ATOM 3438 C CA . ASN A 1 439 ? -16.475 -7.494 32.326 1.00 86.06 439 ASN A CA 1
ATOM 3439 C C . ASN A 1 439 ? -16.414 -8.161 33.714 1.00 86.06 439 ASN A C 1
ATOM 3441 O O . ASN A 1 439 ? -17.016 -9.208 33.940 1.00 86.06 439 ASN A O 1
ATOM 3445 N N . GLU A 1 440 ? -15.746 -7.522 34.677 1.00 85.06 440 GLU A N 1
ATOM 3446 C CA . GLU A 1 440 ? -15.553 -8.090 36.023 1.00 85.06 440 GLU A CA 1
ATOM 3447 C C . GLU A 1 440 ? -16.713 -7.786 36.984 1.00 85.06 440 GLU A C 1
ATOM 3449 O O . GLU A 1 440 ? -17.037 -8.582 37.864 1.00 85.06 440 GLU A O 1
ATOM 3454 N N . THR A 1 441 ? -17.327 -6.605 36.854 1.00 87.44 441 THR A N 1
ATOM 3455 C CA . THR A 1 441 ? -18.258 -6.053 37.855 1.00 87.44 441 THR A CA 1
ATOM 3456 C C . THR A 1 441 ? -19.615 -5.655 37.275 1.00 87.44 441 THR A C 1
ATOM 3458 O O . THR A 1 441 ? -20.297 -4.807 37.850 1.00 87.44 441 THR A O 1
ATOM 3461 N N . THR A 1 442 ? -20.053 -6.269 36.167 1.00 89.00 442 THR A N 1
ATOM 3462 C CA . THR A 1 442 ? -21.316 -5.923 35.482 1.00 89.00 442 THR A CA 1
ATOM 3463 C C . THR A 1 442 ? -22.508 -5.849 36.431 1.00 89.00 442 THR A C 1
ATOM 3465 O O . THR A 1 442 ? -23.169 -4.816 36.520 1.00 89.00 442 THR A O 1
ATOM 3468 N N . THR A 1 443 ? -22.765 -6.917 37.189 1.00 88.25 443 THR A N 1
ATOM 3469 C CA . THR A 1 443 ? -23.910 -6.997 38.109 1.00 88.25 443 THR A CA 1
ATOM 3470 C C . THR A 1 443 ? -23.827 -5.952 39.219 1.00 88.25 443 THR A C 1
ATOM 3472 O O . THR A 1 443 ? -24.822 -5.297 39.520 1.00 88.25 443 THR A O 1
ATOM 3475 N N . ALA A 1 444 ? -22.636 -5.740 39.785 1.00 88.81 444 ALA A N 1
ATOM 3476 C CA . ALA A 1 444 ? -22.404 -4.750 40.833 1.00 88.81 444 ALA A CA 1
ATOM 3477 C C . ALA A 1 444 ? -22.563 -3.307 40.323 1.00 88.81 444 ALA A C 1
ATOM 3479 O O . ALA A 1 444 ? -23.158 -2.477 41.009 1.00 88.81 444 ALA A O 1
ATOM 3480 N N . MET A 1 445 ? -22.070 -3.004 39.117 1.00 92.06 445 MET A N 1
ATOM 3481 C CA . MET A 1 445 ? -22.219 -1.690 38.491 1.00 92.06 445 MET A CA 1
ATOM 3482 C C . MET A 1 445 ? -23.688 -1.397 38.180 1.00 92.06 445 MET A C 1
ATOM 3484 O O . MET A 1 445 ? -24.184 -0.342 38.566 1.00 92.06 445 MET A O 1
ATOM 3488 N N . LEU A 1 446 ? -24.401 -2.334 37.545 1.00 91.88 446 LEU A N 1
ATOM 3489 C CA . LEU A 1 446 ? -25.822 -2.179 37.217 1.00 91.88 446 LEU A CA 1
ATOM 3490 C C . LEU A 1 446 ? -26.687 -2.005 38.476 1.00 91.88 446 LEU A C 1
ATOM 3492 O O . LEU A 1 446 ? -27.508 -1.088 38.531 1.00 91.88 446 LEU A O 1
ATOM 3496 N N . ALA A 1 447 ? -26.434 -2.806 39.517 1.00 89.88 447 ALA A N 1
ATOM 3497 C CA . ALA A 1 447 ? -27.114 -2.684 40.806 1.00 89.88 447 ALA A CA 1
ATOM 3498 C C . ALA A 1 447 ? -26.821 -1.351 41.512 1.00 89.88 447 ALA A C 1
ATOM 3500 O O . ALA A 1 447 ? -27.670 -0.849 42.242 1.00 89.88 447 ALA A O 1
ATOM 3501 N N . HIS A 1 448 ? -25.638 -0.767 41.305 1.00 90.94 448 HIS A N 1
ATOM 3502 C CA . HIS A 1 448 ? -25.300 0.542 41.857 1.00 90.94 448 HIS A CA 1
ATOM 3503 C C . HIS A 1 448 ? -25.994 1.683 41.100 1.00 90.94 448 HIS A C 1
ATOM 3505 O O . HIS A 1 448 ? -26.533 2.596 41.723 1.00 90.94 448 HIS A O 1
ATOM 3511 N N . VAL A 1 449 ? -25.995 1.649 39.762 1.00 91.12 449 VAL A N 1
ATOM 3512 C CA . VAL A 1 449 ? -26.511 2.767 38.954 1.00 91.12 449 VAL A CA 1
ATOM 3513 C C . VAL A 1 449 ? -28.036 2.810 38.858 1.00 91.12 449 VAL A C 1
ATOM 3515 O O . VAL A 1 449 ? -28.572 3.899 38.678 1.00 91.12 449 VAL A O 1
ATOM 3518 N N . GLN A 1 450 ? -28.749 1.687 39.024 1.00 90.25 450 GLN A N 1
ATOM 3519 C CA . GLN A 1 450 ? -30.225 1.640 38.940 1.00 90.25 450 GLN A CA 1
ATOM 3520 C C . GLN A 1 450 ? -30.940 2.573 39.940 1.00 90.25 450 GLN A C 1
ATOM 3522 O O . GLN A 1 450 ? -32.088 2.979 39.718 1.00 90.25 450 GLN A O 1
ATOM 3527 N N . ASP A 1 451 ? -30.265 2.896 41.046 1.00 87.25 451 ASP A N 1
ATOM 3528 C CA . ASP A 1 451 ? -30.782 3.734 42.129 1.00 87.25 451 ASP A CA 1
ATOM 3529 C C . ASP A 1 451 ? -30.333 5.197 42.007 1.00 87.25 451 ASP A C 1
ATOM 3531 O O . ASP A 1 451 ? -30.788 6.061 42.761 1.00 87.25 451 ASP A O 1
ATOM 3535 N N . LEU A 1 452 ? -29.470 5.511 41.035 1.00 90.88 452 LEU A N 1
ATOM 3536 C CA . LEU A 1 452 ? -29.003 6.871 40.798 1.00 90.88 452 LEU A CA 1
ATOM 3537 C C . LEU A 1 452 ? -30.032 7.666 39.969 1.00 90.88 452 LEU A C 1
ATOM 3539 O O . LEU A 1 452 ? -30.513 7.175 38.943 1.00 90.88 452 LEU A O 1
ATOM 3543 N N . PRO A 1 453 ? -30.319 8.938 40.323 1.00 90.69 453 PRO A N 1
ATOM 3544 C CA . PRO A 1 453 ? -31.303 9.761 39.611 1.00 90.69 453 PRO A CA 1
ATOM 3545 C C . PRO A 1 453 ? -31.118 9.846 38.081 1.00 90.69 453 PRO A C 1
ATOM 3547 O O . PRO A 1 453 ? -32.123 9.783 37.372 1.00 90.69 453 PRO A O 1
ATOM 3550 N N . PRO A 1 454 ? -29.886 9.940 37.530 1.00 90.19 454 PRO A N 1
ATOM 3551 C CA . PRO A 1 454 ? -29.667 9.992 36.081 1.00 90.19 454 PRO A CA 1
ATOM 3552 C C . PRO A 1 454 ? -30.123 8.749 35.304 1.00 90.19 454 PRO A C 1
ATOM 3554 O O . PRO A 1 454 ? -30.280 8.840 34.090 1.00 90.19 454 PRO A O 1
ATOM 3557 N N . PHE A 1 455 ? -30.323 7.610 35.975 1.00 91.94 455 PHE A N 1
ATOM 3558 C CA . PHE A 1 455 ? -30.661 6.330 35.347 1.00 91.94 455 PHE A CA 1
ATOM 3559 C C . PHE A 1 455 ? -32.123 5.921 35.538 1.00 91.94 455 PHE A C 1
ATOM 3561 O O . PHE A 1 455 ? -32.528 4.870 35.048 1.00 91.94 455 PHE A O 1
ATOM 3568 N N . ALA A 1 456 ? -32.938 6.751 36.198 1.00 89.69 456 ALA A N 1
ATOM 3569 C CA . ALA A 1 456 ? -34.331 6.428 36.507 1.00 89.69 456 ALA A CA 1
ATOM 3570 C C . ALA A 1 456 ? -35.154 6.035 35.263 1.00 89.69 456 ALA A C 1
ATOM 3572 O O . ALA A 1 456 ? -35.981 5.131 35.340 1.00 89.69 456 ALA A O 1
ATOM 3573 N N . ALA A 1 457 ? -34.886 6.663 34.112 1.00 90.56 457 ALA A N 1
ATOM 3574 C CA . ALA A 1 457 ? -35.554 6.369 32.841 1.00 90.56 457 ALA A CA 1
ATOM 3575 C C . ALA A 1 457 ? -35.166 5.010 32.222 1.00 90.56 457 ALA A C 1
ATOM 3577 O O . ALA A 1 457 ? -35.880 4.511 31.359 1.00 90.56 457 ALA A O 1
ATOM 3578 N N . PHE A 1 458 ? -34.056 4.409 32.657 1.00 91.38 458 PHE A N 1
ATOM 3579 C CA . PHE A 1 458 ? -33.516 3.157 32.117 1.00 91.38 458 PHE A CA 1
ATOM 3580 C C . PHE A 1 458 ? -33.664 1.982 33.087 1.00 91.38 458 PHE A C 1
ATOM 3582 O O . PHE A 1 458 ? -33.107 0.916 32.836 1.00 91.38 458 PHE A O 1
ATOM 3589 N N . ARG A 1 459 ? -34.390 2.159 34.201 1.00 89.31 459 ARG A N 1
ATOM 3590 C CA . ARG A 1 459 ? -34.513 1.154 35.266 1.00 89.31 459 ARG A CA 1
ATOM 3591 C C . ARG A 1 459 ? -34.989 -0.203 34.743 1.00 89.31 459 ARG A C 1
ATOM 3593 O O . ARG A 1 459 ? -34.373 -1.210 35.073 1.00 89.31 459 ARG A O 1
ATOM 3600 N N . ASP A 1 460 ? -36.018 -0.222 33.900 1.00 89.38 460 ASP A N 1
ATOM 3601 C CA . ASP A 1 460 ? -36.565 -1.467 33.342 1.00 89.38 460 ASP A CA 1
ATOM 3602 C C . ASP A 1 460 ? -35.546 -2.168 32.426 1.00 89.38 460 ASP A C 1
ATOM 3604 O O . ASP A 1 460 ? -35.350 -3.380 32.511 1.00 89.38 460 ASP A O 1
ATOM 3608 N N . THR A 1 461 ? -34.822 -1.399 31.604 1.00 89.69 461 THR A N 1
ATOM 3609 C CA . THR A 1 461 ? -33.733 -1.909 30.755 1.00 89.69 461 THR A CA 1
ATOM 3610 C C . THR A 1 461 ? -32.591 -2.480 31.594 1.00 89.69 461 THR A C 1
ATOM 3612 O O . THR A 1 461 ? -32.074 -3.548 31.281 1.00 89.69 461 THR A O 1
ATOM 3615 N N . ILE A 1 462 ? -32.206 -1.799 32.678 1.00 90.94 462 ILE A N 1
ATOM 3616 C CA . ILE A 1 462 ? -31.155 -2.263 33.593 1.00 90.94 462 ILE A CA 1
ATOM 3617 C C . ILE A 1 462 ? -31.573 -3.572 34.270 1.00 90.94 462 ILE A C 1
ATOM 3619 O O . ILE A 1 462 ? -30.774 -4.503 34.317 1.00 90.94 462 ILE A O 1
ATOM 3623 N N . GLN A 1 463 ? -32.820 -3.682 34.735 1.00 89.88 463 GLN A N 1
ATOM 3624 C CA . GLN A 1 463 ? -33.339 -4.918 35.331 1.00 89.88 463 GLN A CA 1
ATOM 3625 C C . GLN A 1 463 ? -33.340 -6.083 34.334 1.00 89.88 463 GLN A C 1
ATOM 3627 O O . GLN A 1 463 ? -32.932 -7.189 34.692 1.00 89.88 463 GLN A O 1
ATOM 3632 N N . LEU A 1 464 ? -33.731 -5.830 33.080 1.00 90.06 464 LEU A N 1
ATOM 3633 C CA . LEU A 1 464 ? -33.663 -6.829 32.013 1.00 90.06 464 LEU A CA 1
ATOM 3634 C C . LEU A 1 464 ? -32.218 -7.295 31.781 1.00 90.06 464 LEU A C 1
ATOM 3636 O O . LEU A 1 464 ? -31.954 -8.493 31.798 1.00 90.06 464 LEU A O 1
ATOM 3640 N N . LEU A 1 465 ? -31.275 -6.363 31.635 1.00 90.31 465 LEU A N 1
ATOM 3641 C CA . LEU A 1 465 ? -29.858 -6.679 31.429 1.00 90.31 465 LEU A CA 1
ATOM 3642 C C . LEU A 1 465 ? -29.259 -7.448 32.613 1.00 90.31 465 LEU A C 1
ATOM 3644 O O . LEU A 1 465 ? -28.499 -8.387 32.413 1.00 90.31 465 LEU A O 1
ATOM 3648 N N . MET A 1 466 ? -29.629 -7.097 33.847 1.00 86.88 466 MET A N 1
ATOM 3649 C CA . MET A 1 466 ? -29.206 -7.839 35.036 1.00 86.88 466 MET A CA 1
ATOM 3650 C C . MET A 1 466 ? -29.714 -9.284 35.030 1.00 86.88 466 MET A C 1
ATOM 3652 O O . MET A 1 466 ? -28.978 -10.162 35.470 1.00 86.88 466 MET A O 1
ATOM 3656 N N . SER A 1 467 ? -30.927 -9.536 34.524 1.00 87.88 467 SER A N 1
ATOM 3657 C CA . SER A 1 467 ? -31.467 -10.899 34.392 1.00 87.88 467 SER A CA 1
ATOM 3658 C C . SER A 1 467 ? -30.791 -11.720 33.291 1.00 87.88 467 SER A C 1
ATOM 3660 O O . SER A 1 467 ? -30.761 -12.940 33.376 1.00 87.88 467 SER A O 1
ATOM 3662 N N . GLU A 1 468 ? -30.222 -11.064 32.277 1.00 87.00 468 GLU A N 1
ATOM 3663 C CA . GLU A 1 468 ? -29.450 -11.717 31.209 1.00 87.00 468 GLU A CA 1
ATOM 3664 C C . GLU A 1 468 ? -28.005 -12.038 31.644 1.00 87.00 468 GLU A C 1
ATOM 3666 O O . GLU A 1 468 ? -27.341 -12.856 31.013 1.00 87.00 468 GLU A O 1
ATOM 3671 N N . CYS A 1 469 ? -27.516 -11.415 32.725 1.00 78.81 469 CYS A N 1
ATOM 3672 C CA . CYS A 1 469 ? -26.191 -11.666 33.307 1.00 78.81 469 CYS A CA 1
ATOM 3673 C C . CYS A 1 469 ? -26.138 -12.875 34.262 1.00 78.81 469 CYS A C 1
ATOM 3675 O O . CYS A 1 469 ? -25.040 -13.269 34.661 1.00 78.81 469 CYS A O 1
ATOM 3677 N N . THR A 1 470 ? -27.293 -13.397 34.692 1.00 60.50 470 THR A N 1
ATOM 3678 C CA . THR A 1 470 ? -27.437 -14.550 35.606 1.00 60.50 470 THR A CA 1
ATOM 3679 C C . THR A 1 470 ? -27.754 -15.817 34.843 1.00 60.50 470 THR A C 1
ATOM 3681 O O . THR A 1 470 ? -27.169 -16.866 35.193 1.00 60.50 470 THR A O 1
#

InterPro domains:
  IPR039913 RNA polymerase II-associated protein RPAP1/Rba50 [PTHR21483] (230-434)
  IPR057989 RPAP1/MINIYO-like, TPR repeats [PF25766] (208-406)

pLDDT: mean 77.26, std 14.14, range [42.62, 94.56]

Sequence (470 aa):
MRIWRVCLSYKLDQPSIAYLFPLLCGYAAQALTQSVDSVPLEPWPAVMQDAIWDALVFLVDQTAAATVAFLPFFIHQASQAAGPRASALRFLAATYPLLFTFPSLDVTPFVAVWPTLKLSMSDPPSLIEAIVAFQRVVAAHPHPKLQVDISDTVAFTQSYVSTRTAGTLVMPRADVATALVALVDFVALSTSANDDWARATAYQLLQHTQPGQHTSVRQLLRSVLVHPHPTLLAGISPTVKILHLAHVYLWEADAWRDCSAELHALLERYIREQLRDERQQGNSLMDATERIVAVQHQSVANLLSSLVQVFCNESYGDKGLAWILTLYFHPSQVSVATHSAVWNEIAQFQCLHLLQMVTDDLEGYVVDDVLLDAYLESVLRQHLTADKGAAMYRWVVHHIGHFCFSGPVASSRKHSMLRRLLEAPSTQLVRDVVLNPANETTTAMLAHVQDLPPFAAFRDTIQLLMSECT

Radius of gyration: 30.6 Å; Cα contacts (8 Å, |Δi|>4): 490; chains: 1; bounding box: 69×43×95 Å